Protein 5D66 (pdb70)

Radius of gyration: 23.36 Å; Cα contacts (8 Å, |Δi|>4): 794; chains: 2; bounding box: 53×51×68 Å

Nearest PDB structures (foldseek):
  5d66-assembly2_B  TM=9.999E-01  e=2.174E-25  Acinetobacter baumannii AYE
  6fp8-assembly1_B  TM=8.978E-01  e=9.083E-08  synthetic construct
  6fes-assembly1_A  TM=8.757E-01  e=1.762E-07  synthetic construct
  5le8-assembly2_B  TM=6.332E-01  e=2.781E-08  synthetic construct
  6ar6-assembly1_B  TM=6.241E-01  e=8.263E-08  Drosophila melanogaster

B-factor: mean 12.23, std 9.52, range [4.07, 75.55]

CATH classification: 1.25.40.20

Solvent-accessible surface area: 17444 Å² total

Structure (mmCIF, N/CA/C/O backbone):
data_5D66
#
_entry.id   5D66
#
_cell.length_a   43.268
_cell.length_b   43.221
_cell.length_c   49.632
_cell.angle_alpha   83.850
_cell.angle_beta   89.960
_cell.angle_gamma   78.380
#
_symmet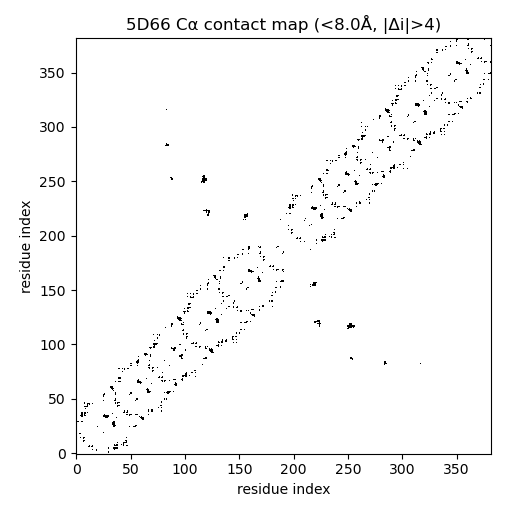ry.space_group_name_H-M   'P 1'
#
loop_
_entity.id
_entity.type
_entity.pdbx_description
1 polymer 'Uncharacterized protein'
2 non-polymer 'CHLORIDE ION'
3 water water
#
loop_
_atom_site.group_PDB
_atom_site.id
_atom_site.type_symbol
_atom_site.label_atom_id
_atom_site.label_alt_id
_atom_site.label_comp_id
_atom_site.label_asym_id
_atom_site.label_entity_id
_atom_site.label_seq_id
_atom_site.pdbx_PDB_ins_code
_atom_site.Cartn_x
_atom_site.Cartn_y
_atom_site.Cartn_z
_atom_site.occupancy
_atom_site.B_iso_or_equiv
_atom_site.auth_seq_id
_atom_site.auth_comp_id
_atom_site.auth_asym_id
_atom_site.auth_atom_id
_atom_site.pdbx_PDB_model_num
ATOM 1 N N . ASP A 1 3 ? 63.524 -9.095 13.671 1.00 40.55 41 ASP A N 1
ATOM 2 C CA . ASP A 1 3 ? 64.419 -8.327 12.759 1.00 29.48 41 ASP A CA 1
ATOM 3 C C . ASP A 1 3 ? 64.297 -6.838 13.057 1.00 28.41 41 ASP A C 1
ATOM 4 O O . ASP A 1 3 ? 63.662 -6.430 14.053 1.00 33.42 41 ASP A O 1
ATOM 9 N N . GLU A 1 4 ? 64.882 -6.023 12.189 1.00 24.56 42 GLU A N 1
ATOM 10 C CA . GLU A 1 4 ? 65.019 -4.610 12.466 1.00 26.49 42 GLU A CA 1
ATOM 11 C C . GLU A 1 4 ? 63.693 -3.852 12.293 1.00 17.65 42 GLU A C 1
ATOM 12 O O . GLU A 1 4 ? 63.343 -3.008 13.123 1.00 20.11 42 GLU A O 1
ATOM 14 N N . TYR A 1 5 ? 62.949 -4.173 11.247 1.00 13.65 43 TYR A N 1
ATOM 15 C CA . TYR A 1 5 ? 61.718 -3.428 10.874 1.00 9.88 43 TYR A CA 1
ATOM 16 C C . TYR A 1 5 ? 60.625 -4.442 10.554 1.00 9.18 43 TYR A C 1
ATOM 17 O O . TYR A 1 5 ? 60.296 -4.696 9.391 1.00 9.65 43 TYR A O 1
ATOM 26 N N . PRO A 1 6 ? 60.049 -5.054 11.582 1.00 9.52 44 PRO A N 1
ATOM 27 C CA . PRO A 1 6 ? 59.129 -6.159 11.348 1.00 9.70 44 PRO A CA 1
ATOM 28 C C . PRO A 1 6 ? 57.810 -5.764 10.677 1.00 7.95 44 PRO A C 1
ATOM 29 O O . PRO A 1 6 ? 57.206 -6.592 9.992 1.00 8.44 44 PRO A O 1
ATOM 33 N N . LEU A 1 7 ? 57.322 -4.546 10.900 1.00 7.90 45 LEU A N 1
ATOM 34 C CA . LEU A 1 7 ? 56.089 -4.133 10.274 1.00 7.64 45 LEU A CA 1
ATOM 35 C C . LEU A 1 7 ? 56.238 -4.075 8.748 1.00 6.74 45 LEU A C 1
ATOM 36 O O . LEU A 1 7 ? 55.360 -4.473 8.004 1.00 7.62 45 LEU A O 1
ATOM 41 N N . HIS A 1 8 ? 57.415 -3.626 8.312 1.00 6.83 46 HIS A N 1
ATOM 42 C CA . HIS A 1 8 ? 57.716 -3.495 6.898 1.00 6.86 46 HIS A CA 1
ATOM 43 C C . HIS A 1 8 ? 57.739 -4.879 6.245 1.00 7.57 46 HIS A C 1
ATOM 44 O O . HIS A 1 8 ? 57.217 -5.063 5.141 1.00 8.26 46 HIS A O 1
ATOM 64 N N . ALA A 1 10 ? 56.216 -7.578 7.323 1.00 7.95 48 ALA A N 1
ATOM 65 C CA . ALA A 1 10 ? 54.835 -8.080 7.343 1.00 8.00 48 ALA A CA 1
ATOM 66 C C . ALA A 1 10 ? 54.022 -7.454 6.195 1.00 7.85 48 ALA A C 1
ATOM 67 O O . ALA A 1 10 ? 53.274 -8.131 5.499 1.00 8.68 48 ALA A O 1
ATOM 69 N N . ALA A 1 11 ? 54.228 -6.170 5.982 1.00 7.44 49 ALA A N 1
ATOM 70 C CA . ALA A 1 11 ? 53.584 -5.438 4.888 1.00 7.42 49 ALA A CA 1
ATOM 71 C C . ALA A 1 11 ? 54.004 -5.963 3.517 1.00 7.84 49 ALA A C 1
ATOM 72 O O . ALA A 1 11 ? 53.167 -6.152 2.642 1.00 8.55 49 ALA A O 1
ATOM 74 N N . ALA A 1 12 ? 55.286 -6.243 3.355 1.00 7.48 50 ALA A N 1
ATOM 75 C CA . ALA A 1 12 ? 55.774 -6.816 2.113 1.00 7.99 50 ALA A CA 1
ATOM 76 C C . ALA A 1 12 ? 55.160 -8.190 1.827 1.00 7.79 50 ALA A C 1
ATOM 77 O O . ALA A 1 12 ? 54.953 -8.563 0.674 1.00 9.21 50 ALA A O 1
ATOM 79 N N . ASN A 1 13 ? 54.872 -8.935 2.878 1.00 8.07 51 ASN A N 1
ATOM 80 C CA . ASN A 1 13 ? 54.326 -10.277 2.777 1.00 8.02 51 ASN A CA 1
ATOM 81 C C . ASN A 1 13 ? 52.811 -10.332 2.749 1.00 8.56 51 ASN A C 1
ATOM 82 O O . ASN A 1 13 ? 52.248 -11.421 2.648 1.00 10.70 51 ASN A O 1
ATOM 87 N N . ASP A 1 14 ? 52.154 -9.185 2.858 1.00 8.27 52 ASP A N 1
ATOM 88 C CA . ASP A 1 14 ? 50.674 -9.163 2.937 1.00 8.70 52 ASP A CA 1
ATOM 89 C C . ASP A 1 14 ? 50.182 -10.001 4.129 1.00 9.75 52 ASP A C 1
ATOM 90 O O . ASP A 1 14 ? 49.083 -10.581 4.109 1.00 11.93 52 ASP A O 1
ATOM 95 N N . ASP A 1 15 ? 50.982 -10.005 5.209 1.00 10.83 53 ASP A N 1
ATOM 96 C CA . ASP A 1 15 ? 50.731 -10.896 6.353 1.00 12.12 53 ASP A CA 1
ATOM 97 C C . ASP A 1 15 ? 49.846 -10.153 7.355 1.00 12.10 53 ASP A C 1
ATOM 98 O O . ASP A 1 15 ? 50.332 -9.537 8.317 1.00 12.15 53 ASP A O 1
ATOM 103 N N . ILE A 1 16 ? 48.526 -10.194 7.142 1.00 15.26 54 ILE A N 1
ATOM 104 C CA A ILE A 1 16 ? 47.706 -9.234 7.891 0.80 16.11 54 ILE A CA 1
ATOM 105 C CA B ILE A 1 16 ? 47.549 -9.360 7.854 0.20 16.09 54 ILE A CA 1
ATOM 106 C C . ILE A 1 16 ? 47.503 -9.665 9.347 1.00 15.37 54 ILE A C 1
ATOM 107 O O . ILE A 1 16 ? 47.308 -8.796 10.171 1.00 15.15 54 ILE A O 1
ATOM 116 N N . GLN A 1 17 ? 47.631 -10.959 9.685 1.00 14.89 55 GLN A N 1
ATOM 117 C CA . GLN A 1 17 ? 47.572 -11.306 11.104 1.00 15.35 55 GLN A CA 1
ATOM 118 C C . GLN A 1 17 ? 48.780 -10.768 11.856 1.00 13.45 55 GLN A C 1
ATOM 119 O O . GLN A 1 17 ? 48.662 -10.359 13.002 1.00 14.21 55 GLN A O 1
ATOM 125 N N . LEU A 1 18 ? 49.950 -10.842 11.234 1.00 12.48 56 LEU A N 1
ATOM 126 C CA . LEU A 1 18 ? 51.143 -10.273 11.838 1.00 11.76 56 LEU A CA 1
ATOM 127 C C . LEU A 1 18 ? 51.022 -8.771 11.925 1.00 10.68 56 LEU A C 1
ATOM 128 O O . LEU A 1 18 ? 51.369 -8.161 12.956 1.00 11.19 56 LEU A O 1
ATOM 133 N N . ILE A 1 19 ? 50.576 -8.106 10.847 1.00 10.69 57 ILE A N 1
ATOM 134 C CA . ILE A 1 19 ? 50.364 -6.658 10.912 1.00 11.18 57 ILE A CA 1
ATOM 135 C C . ILE A 1 19 ? 49.444 -6.296 12.092 1.00 12.41 57 ILE A C 1
ATOM 136 O O . ILE A 1 19 ? 49.756 -5.401 12.870 1.00 13.21 57 ILE A O 1
ATOM 141 N N . LYS A 1 20 ? 48.333 -7.015 12.252 1.00 13.55 58 LYS A N 1
ATOM 142 C CA . LYS A 1 20 ? 47.394 -6.727 13.319 1.00 16.41 58 LYS A CA 1
ATOM 143 C C . LYS A 1 20 ? 48.096 -6.794 14.676 1.00 17.50 58 LYS A C 1
ATOM 144 O O . LYS A 1 20 ? 47.932 -5.906 15.522 1.00 17.36 58 LYS A O 1
ATOM 150 N N . HIS A 1 21 ? 48.908 -7.826 14.860 1.00 13.58 59 HIS A N 1
ATOM 151 C CA . HIS A 1 21 ? 49.620 -7.975 16.105 1.00 14.08 59 HIS A CA 1
ATOM 152 C C . HIS A 1 21 ? 50.627 -6.814 16.321 1.00 12.76 59 HIS A C 1
ATOM 153 O O . HIS A 1 21 ? 50.699 -6.245 17.409 1.00 14.81 59 HIS A O 1
ATOM 160 N N . ILE A 1 22 ? 51.410 -6.487 15.321 1.00 12.00 60 ILE A N 1
ATOM 161 C CA . ILE A 1 22 ? 52.376 -5.386 15.475 1.00 12.46 60 ILE A CA 1
ATOM 162 C C . ILE A 1 22 ? 51.666 -4.078 15.774 1.00 13.53 60 ILE A C 1
ATOM 163 O O . ILE A 1 22 ? 52.115 -3.320 16.669 1.00 14.30 60 ILE A O 1
ATOM 168 N N . LEU A 1 23 ? 50.551 -3.814 15.093 1.00 13.69 61 LEU A N 1
ATOM 169 C CA . LEU A 1 23 ? 49.866 -2.538 15.291 1.00 13.97 61 LEU A CA 1
ATOM 170 C C . LEU A 1 23 ? 49.331 -2.418 16.730 1.00 16.30 61 LEU A C 1
ATOM 171 O O . LEU A 1 23 ? 49.275 -1.317 17.287 1.00 19.32 61 LEU A O 1
ATOM 176 N N . SER A 1 24 ? 48.992 -3.551 17.342 1.00 16.72 62 SER A N 1
ATOM 177 C CA . SER A 1 24 ? 48.525 -3.569 18.734 1.00 16.46 62 SER A CA 1
ATOM 178 C C . SER A 1 24 ? 49.553 -3.074 19.761 1.00 17.22 62 SER A C 1
ATOM 179 O O . SER A 1 24 ? 49.185 -2.732 20.865 1.00 18.72 62 SER A O 1
ATOM 182 N N . GLN A 1 25 ? 50.822 -3.003 19.368 1.00 17.94 63 GLN A N 1
ATOM 183 C CA . GLN A 1 25 ? 51.880 -2.464 20.210 1.00 18.64 63 GLN A CA 1
ATOM 184 C C . GLN A 1 25 ? 51.864 -0.952 20.313 1.00 19.68 63 GLN A C 1
ATOM 185 O O . GLN A 1 25 ? 52.582 -0.397 21.145 1.00 21.24 63 GLN A O 1
ATOM 191 N N . LYS A 1 26 ? 51.045 -0.299 19.502 1.00 18.02 64 LYS A N 1
ATOM 192 C CA . LYS A 1 26 ? 50.815 1.167 19.601 1.00 19.47 64 LYS A CA 1
ATOM 193 C C . LYS A 1 26 ? 52.066 2.024 19.348 1.00 19.84 64 LYS A C 1
ATOM 194 O O . LYS A 1 26 ? 52.194 3.146 19.875 1.00 26.13 64 LYS A O 1
ATOM 200 N N . THR A 1 27 ? 52.964 1.540 18.504 1.00 15.41 65 THR A N 1
ATOM 201 C CA . THR A 1 27 ? 54.085 2.343 18.020 1.00 14.41 65 THR A CA 1
ATOM 202 C C . THR A 1 27 ? 53.699 3.054 16.705 1.00 11.39 65 THR A C 1
ATOM 203 O O . THR A 1 27 ? 52.612 2.891 16.179 1.00 13.20 65 THR A O 1
ATOM 207 N N . LEU A 1 28 ? 54.593 3.857 16.201 1.00 10.50 66 LEU A N 1
ATOM 208 C CA . LEU A 1 28 ? 54.287 4.720 15.090 1.00 7.94 66 LEU A CA 1
ATOM 209 C C . LEU A 1 28 ? 54.097 3.931 13.815 1.00 7.30 66 LEU A C 1
ATOM 210 O O . LEU A 1 28 ? 55.010 3.238 13.361 1.00 8.36 66 LEU A O 1
ATOM 215 N N . ILE A 1 29 ? 52.933 4.047 13.203 1.00 7.46 67 ILE A N 1
ATOM 216 C CA . ILE A 1 29 ? 52.618 3.276 12.015 1.00 7.21 67 ILE A CA 1
ATOM 217 C C . ILE A 1 29 ? 53.521 3.585 10.834 1.00 6.63 67 ILE A C 1
ATOM 218 O O . ILE A 1 29 ? 53.746 2.729 10.002 1.00 7.21 67 ILE A O 1
ATOM 223 N N . ASP A 1 30 ? 53.981 4.837 10.759 1.00 6.55 68 ASP A N 1
ATOM 224 C CA . ASP A 1 30 ? 54.829 5.300 9.694 1.00 6.79 68 ASP A CA 1
ATOM 225 C C . ASP A 1 30 ? 56.294 5.335 10.056 1.00 5.82 68 ASP A C 1
ATOM 226 O O . ASP A 1 30 ? 57.089 6.036 9.425 1.00 5.72 68 ASP A O 1
ATOM 231 N N . ALA A 1 31 ? 56.726 4.497 11.019 1.00 5.61 69 ALA A N 1
ATOM 232 C CA . ALA A 1 31 ? 58.154 4.297 11.240 1.00 5.66 69 ALA A CA 1
ATOM 233 C C . ALA A 1 31 ? 58.877 4.002 9.929 1.00 5.11 69 ALA A C 1
ATOM 234 O O . ALA A 1 31 ? 58.384 3.216 9.113 1.00 6.06 69 ALA A O 1
ATOM 236 N N . ARG A 1 32 ? 60.030 4.603 9.716 1.00 4.81 70 ARG A N 1
ATOM 237 C CA . ARG A 1 32 ? 60.800 4.368 8.499 1.00 5.32 70 ARG A CA 1
ATOM 238 C C . ARG A 1 32 ? 61.761 3.212 8.685 1.00 5.02 70 ARG A C 1
ATOM 239 O O . ARG A 1 32 ? 62.352 3.054 9.748 1.00 5.68 70 ARG A O 1
ATOM 247 N N . ASP A 1 33 ? 61.939 2.445 7.604 1.00 5.48 71 ASP A N 1
ATOM 248 C CA . ASP A 1 33 ? 62.968 1.376 7.616 1.00 5.87 71 ASP A CA 1
ATOM 249 C C . ASP A 1 33 ? 64.320 2.000 7.295 1.00 5.38 71 ASP A C 1
ATOM 250 O O . ASP A 1 33 ? 64.515 3.239 7.290 1.00 5.67 71 ASP A O 1
ATOM 255 N N . GLU A 1 34 ? 65.306 1.174 7.011 1.00 6.42 72 GLU A N 1
ATOM 256 C CA . GLU A 1 34 ? 66.692 1.647 6.814 1.00 6.97 72 GLU A CA 1
ATOM 257 C C . GLU A 1 34 ? 66.817 2.504 5.528 1.00 6.57 72 GLU A C 1
ATOM 258 O O . GLU A 1 34 ? 67.807 3.213 5.384 1.00 7.72 72 GLU A O 1
ATOM 264 N N . THR A 1 35 ? 65.854 2.361 4.613 1.00 6.83 73 THR A N 1
ATOM 265 C CA . THR A 1 35 ? 65.817 3.101 3.367 1.00 6.48 73 THR A CA 1
ATOM 266 C C . THR A 1 35 ? 65.023 4.384 3.476 1.00 6.30 73 THR A C 1
ATOM 267 O O . THR A 1 35 ? 65.001 5.174 2.518 1.00 7.17 73 THR A O 1
ATOM 271 N N . GLY A 1 36 ? 64.288 4.574 4.580 1.00 6.15 74 GLY A N 1
ATOM 272 C CA . GLY A 1 36 ? 63.430 5.733 4.684 1.00 5.52 74 GLY A CA 1
ATOM 273 C C . GLY A 1 36 ? 61.987 5.457 4.291 1.00 5.40 74 GLY A C 1
ATOM 274 O O . GLY A 1 36 ? 61.203 6.386 4.157 1.00 7.64 74 GLY A O 1
ATOM 275 N N . SER A 1 37 ? 61.597 4.211 4.086 1.00 5.22 75 SER A N 1
ATOM 276 C CA . SER A 1 37 ? 60.267 3.855 3.587 1.00 5.49 75 SER A CA 1
ATOM 277 C C . SER A 1 37 ? 59.303 3.533 4.718 1.00 5.26 75 SER A C 1
ATOM 278 O O . SER A 1 37 ? 59.689 2.900 5.691 1.00 5.39 75 SER A O 1
ATOM 281 N N . THR A 1 38 ? 58.063 3.928 4.584 1.00 4.65 76 THR A N 1
ATOM 282 C CA . THR A 1 38 ? 57.019 3.488 5.464 1.00 4.59 76 THR A CA 1
ATOM 283 C C . THR A 1 38 ? 56.540 2.068 5.075 1.00 4.90 76 THR A C 1
ATOM 284 O O . THR A 1 38 ? 56.663 1.638 3.926 1.00 4.91 76 THR A O 1
ATOM 288 N N . ALA A 1 39 ? 55.874 1.404 6.013 1.00 5.01 77 ALA A N 1
ATOM 289 C CA . ALA A 1 39 ? 55.344 0.101 5.762 1.00 5.05 77 ALA A CA 1
ATOM 290 C C . ALA A 1 39 ? 54.231 0.173 4.704 1.00 5.23 77 ALA A C 1
ATOM 291 O O . ALA A 1 39 ? 54.093 -0.720 3.855 1.00 5.57 77 ALA A O 1
ATOM 293 N N . LEU A 1 40 ? 53.415 1.240 4.743 1.00 4.73 78 LEU A N 1
ATOM 294 C CA . LEU A 1 40 ? 52.402 1.387 3.705 1.00 4.80 78 LEU A CA 1
ATOM 295 C C . LEU A 1 40 ? 53.044 1.571 2.320 1.00 4.51 78 LEU A C 1
ATOM 296 O O . LEU A 1 40 ? 52.532 1.042 1.341 1.00 4.56 78 LEU A O 1
ATOM 309 N N . VAL A 1 42 ? 55.866 0.201 1.363 1.00 5.14 80 VAL A N 1
ATOM 310 C CA . VAL A 1 42 ? 56.276 -1.162 1.029 1.00 5.30 80 VAL A CA 1
ATOM 311 C C . VAL A 1 42 ? 55.100 -1.973 0.517 1.00 5.48 80 VAL A C 1
ATOM 312 O O . VAL A 1 42 ? 55.175 -2.649 -0.527 1.00 5.84 80 VAL A O 1
ATOM 316 N N . ALA A 1 43 ? 53.961 -1.916 1.208 1.00 5.45 81 ALA A N 1
ATOM 317 C CA . ALA A 1 43 ? 52.762 -2.653 0.779 1.00 5.89 81 ALA A CA 1
ATOM 318 C C . ALA A 1 43 ? 52.297 -2.176 -0.580 1.00 5.56 81 ALA A C 1
ATOM 319 O O . ALA A 1 43 ? 51.883 -2.966 -1.435 1.00 6.39 81 ALA A O 1
ATOM 321 N N . THR A 1 44 ? 52.339 -0.864 -0.813 1.00 4.99 82 THR A N 1
ATOM 322 C CA . THR A 1 44 ? 51.832 -0.294 -2.051 1.00 5.47 82 THR A CA 1
ATOM 323 C C . THR A 1 44 ? 52.684 -0.696 -3.232 1.00 5.25 82 THR A C 1
ATOM 324 O O . THR A 1 44 ? 52.173 -1.039 -4.308 1.00 5.66 82 THR A O 1
ATOM 328 N N . ARG A 1 45 ? 54.006 -0.675 -3.086 1.00 5.44 83 ARG A N 1
ATOM 329 C CA . ARG A 1 45 ? 54.889 -1.086 -4.166 1.00 5.97 83 ARG A CA 1
ATOM 330 C C . ARG A 1 45 ? 54.592 -2.528 -4.618 1.00 6.31 83 ARG A C 1
ATOM 331 O O . ARG A 1 45 ? 54.711 -2.828 -5.824 1.00 7.33 83 ARG A O 1
ATOM 339 N N . ALA A 1 46 ? 54.170 -3.367 -3.701 1.00 6.27 84 ALA A N 1
ATOM 340 C CA . ALA A 1 46 ? 53.861 -4.749 -3.963 1.00 7.03 84 ALA A CA 1
ATOM 341 C C . ALA A 1 46 ? 52.418 -5.000 -4.432 1.00 6.97 84 ALA A C 1
ATOM 342 O O . ALA A 1 46 ? 52.062 -6.135 -4.751 1.00 9.08 84 ALA A O 1
ATOM 344 N N . ASN A 1 47 ? 51.605 -3.948 -4.435 1.00 6.59 85 ASN A N 1
ATOM 345 C CA . ASN A 1 47 ? 50.150 -4.060 -4.629 1.00 6.38 85 ASN A CA 1
ATOM 346 C C . ASN A 1 47 ? 49.524 -5.039 -3.642 1.00 6.82 85 ASN A C 1
ATOM 347 O O . ASN A 1 47 ? 48.634 -5.830 -3.969 1.00 8.19 85 ASN A O 1
ATOM 352 N N . ASN A 1 48 ? 49.941 -4.941 -2.372 1.00 6.63 86 ASN A N 1
ATOM 353 C CA . ASN A 1 48 ? 49.372 -5.780 -1.300 1.00 7.02 86 ASN A CA 1
ATOM 354 C C . ASN A 1 48 ? 48.166 -5.038 -0.730 1.00 6.79 86 ASN A C 1
ATOM 355 O O . ASN A 1 48 ? 48.258 -4.291 0.215 1.00 7.49 86 ASN A O 1
ATOM 360 N N . ILE A 1 49 ? 47.035 -5.289 -1.388 1.00 8.07 87 ILE A N 1
ATOM 361 C CA . ILE A 1 49 ? 45.782 -4.560 -1.136 1.00 8.36 87 ILE A CA 1
ATOM 362 C C . ILE A 1 49 ? 45.356 -4.704 0.316 1.00 8.45 87 ILE A C 1
ATOM 363 O O . ILE A 1 49 ? 44.931 -3.741 0.943 1.00 8.77 87 ILE A O 1
ATOM 368 N N . HIS A 1 50 ? 45.382 -5.931 0.837 1.00 9.16 88 HIS A N 1
ATOM 369 C CA . HIS A 1 50 ? 44.875 -6.171 2.207 1.00 9.20 88 HIS A CA 1
ATOM 370 C C . HIS A 1 50 ? 45.736 -5.482 3.230 1.00 7.87 88 HIS A C 1
ATOM 371 O O . HIS A 1 50 ? 45.241 -4.810 4.136 1.00 8.77 88 HIS A O 1
ATOM 378 N N . ALA A 1 51 ? 47.058 -5.592 3.087 1.00 7.71 89 ALA A N 1
ATOM 379 C CA . ALA A 1 51 ? 47.960 -4.898 4.010 1.00 7.91 89 ALA A CA 1
ATOM 380 C C . ALA A 1 51 ? 47.806 -3.396 3.927 1.00 6.90 89 ALA A C 1
ATOM 381 O O . ALA A 1 51 ? 47.746 -2.705 4.921 1.00 7.16 89 ALA A O 1
ATOM 383 N N . ALA A 1 52 ? 47.684 -2.900 2.699 1.00 6.41 90 ALA A N 1
ATOM 384 C CA . ALA A 1 52 ? 47.489 -1.451 2.508 1.00 6.94 90 ALA A CA 1
ATOM 385 C C . ALA A 1 52 ? 46.184 -1.001 3.186 1.00 7.13 90 ALA A C 1
ATOM 386 O O . ALA A 1 52 ? 46.183 0.033 3.880 1.00 7.44 90 ALA A O 1
ATOM 388 N N . HIS A 1 53 ? 45.105 -1.764 3.033 1.00 7.29 91 HIS A N 1
ATOM 389 C CA . HIS A 1 53 ? 43.854 -1.392 3.680 1.00 8.43 91 HIS A CA 1
ATOM 390 C C . HIS A 1 53 ? 44.013 -1.309 5.192 1.00 8.27 91 HIS A C 1
ATOM 391 O O . HIS A 1 53 ? 43.548 -0.365 5.819 1.00 9.12 91 HIS A O 1
ATOM 411 N N . LEU A 1 55 ? 46.693 -0.855 6.993 1.00 6.61 93 LEU A N 1
ATOM 412 C CA . LEU A 1 55 ? 47.593 0.260 7.388 1.00 6.55 93 LEU A CA 1
ATOM 413 C C . LEU A 1 55 ? 46.916 1.625 7.249 1.00 6.64 93 LEU A C 1
ATOM 414 O O . LEU A 1 55 ? 47.021 2.475 8.109 1.00 7.40 93 LEU A O 1
ATOM 419 N N . ILE A 1 56 ? 46.196 1.785 6.135 1.00 6.65 94 ILE A N 1
ATOM 420 C CA . ILE A 1 56 ? 45.416 3.006 5.902 1.00 7.08 94 ILE A CA 1
ATOM 421 C C . ILE A 1 56 ? 44.313 3.171 6.942 1.00 7.24 94 ILE A C 1
ATOM 422 O O . ILE A 1 56 ? 44.178 4.293 7.467 1.00 8.28 94 ILE A O 1
ATOM 427 N N . GLU A 1 57 ? 43.588 2.124 7.259 1.00 8.69 95 GLU A N 1
ATOM 428 C CA . GLU A 1 57 ? 42.540 2.254 8.262 1.00 10.03 95 GLU A CA 1
ATOM 429 C C . GLU A 1 57 ? 43.115 2.636 9.647 1.00 10.43 95 GLU A C 1
ATOM 430 O O . GLU A 1 57 ? 42.468 3.321 10.436 1.00 13.06 95 GLU A O 1
ATOM 436 N N . ALA A 1 58 ? 44.355 2.205 9.911 1.00 10.15 96 ALA A N 1
ATOM 437 C CA . ALA A 1 58 ? 45.014 2.485 11.166 1.00 10.59 96 ALA A CA 1
ATOM 438 C C . ALA A 1 58 ? 45.737 3.856 11.160 1.00 10.36 96 ALA A C 1
ATOM 439 O O . ALA A 1 58 ? 46.361 4.202 12.111 1.00 14.51 96 ALA A O 1
ATOM 441 N N . GLY A 1 59 ? 45.656 4.596 10.062 1.00 8.05 97 GLY A N 1
ATOM 442 C CA . GLY A 1 59 ? 46.124 5.958 9.995 1.00 8.19 97 GLY A CA 1
ATOM 443 C C . GLY A 1 59 ? 47.430 6.241 9.286 1.00 7.66 97 GLY A C 1
ATOM 444 O O . GLY A 1 59 ? 47.965 7.360 9.376 1.00 8.18 97 GLY A O 1
ATOM 445 N N . ALA A 1 60 ? 47.956 5.241 8.572 1.00 6.64 98 ALA A N 1
ATOM 446 C CA . ALA A 1 60 ? 49.190 5.476 7.814 1.00 6.16 98 ALA A CA 1
ATOM 447 C C . ALA A 1 60 ? 48.967 6.639 6.829 1.00 6.45 98 ALA A C 1
ATOM 448 O O . ALA A 1 60 ? 47.907 6.780 6.179 1.00 8.07 98 ALA A O 1
ATOM 450 N N . ASP A 1 61 ? 49.991 7.481 6.672 1.00 5.49 99 ASP A N 1
ATOM 451 C CA . ASP A 1 61 ? 49.912 8.660 5.825 1.00 5.46 99 ASP A CA 1
ATOM 452 C C . ASP A 1 61 ? 50.130 8.288 4.374 1.00 5.14 99 ASP A C 1
ATOM 453 O O . ASP A 1 61 ? 51.205 7.863 3.920 1.00 5.46 99 ASP A O 1
ATOM 458 N N . VAL A 1 62 ? 49.088 8.445 3.579 1.00 4.77 100 VAL A N 1
ATOM 459 C CA . VAL A 1 62 ? 49.122 8.146 2.167 1.00 4.93 100 VAL A CA 1
ATOM 460 C C . VAL A 1 62 ? 49.954 9.099 1.330 1.00 4.53 100 VAL A C 1
ATOM 461 O O . VAL A 1 62 ? 50.201 8.829 0.146 1.00 4.98 100 VAL A O 1
ATOM 465 N N . ASN A 1 63 ? 50.386 10.187 1.949 1.00 4.68 101 ASN A N 1
ATOM 466 C CA . ASN A 1 63 ? 51.247 11.185 1.326 1.00 4.96 101 ASN A CA 1
ATOM 467 C C . ASN A 1 63 ? 52.672 11.162 1.815 1.00 4.87 101 ASN A C 1
ATOM 468 O O . ASN A 1 63 ? 53.471 11.967 1.365 1.00 5.50 101 ASN A O 1
ATOM 473 N N . ALA A 1 64 ? 53.024 10.279 2.742 1.00 5.48 102 ALA A N 1
ATOM 474 C CA . ALA A 1 64 ? 54.416 10.195 3.158 1.00 5.78 102 ALA A CA 1
ATOM 475 C C . ALA A 1 64 ? 55.249 9.798 1.940 1.00 5.36 102 ALA A C 1
ATOM 476 O O . ALA A 1 64 ? 54.818 8.954 1.170 1.00 6.03 102 ALA A O 1
ATOM 478 N N . LYS A 1 65 ? 56.419 10.386 1.804 1.00 5.01 103 LYS A N 1
ATOM 479 C CA . LYS A 1 65 ? 57.299 10.144 0.676 1.00 5.35 103 LYS A CA 1
ATOM 480 C C . LYS A 1 65 ? 58.515 9.273 1.010 1.00 4.69 103 LYS A C 1
ATOM 481 O O . LYS A 1 65 ? 59.001 9.302 2.110 1.00 6.87 103 LYS A O 1
ATOM 487 N N . ASP A 1 66 ? 58.968 8.584 0.001 1.00 4.40 104 ASP A N 1
ATOM 488 C CA . ASP A 1 66 ? 60.219 7.834 0.010 1.00 5.15 104 ASP A CA 1
ATOM 489 C C . ASP A 1 66 ? 61.323 8.618 -0.661 1.00 5.30 104 ASP A C 1
ATOM 490 O O . ASP A 1 66 ? 61.122 9.748 -1.145 1.00 5.55 104 ASP A O 1
ATOM 495 N N . ASN A 1 67 ? 62.466 8.002 -0.805 1.00 5.45 105 ASN A N 1
ATOM 496 C CA . ASN A 1 67 ? 63.683 8.708 -1.274 1.00 6.11 105 ASN A CA 1
ATOM 497 C C . ASN A 1 67 ? 63.702 8.891 -2.792 1.00 5.65 105 ASN A C 1
ATOM 498 O O . ASN A 1 67 ? 64.683 9.484 -3.261 1.00 6.78 105 ASN A O 1
ATOM 503 N N . ILE A 1 68 ? 62.658 8.547 -3.517 1.00 5.42 106 ILE A N 1
ATOM 504 C CA . ILE A 1 68 ? 62.433 8.988 -4.917 1.00 5.66 106 ILE A CA 1
ATOM 505 C C . ILE A 1 68 ? 61.150 9.791 -5.058 1.00 5.72 106 ILE A C 1
ATOM 506 O O . ILE A 1 68 ? 60.698 9.968 -6.181 1.00 6.50 106 ILE A O 1
ATOM 511 N N . GLN A 1 69 ? 60.636 10.345 -3.975 1.00 5.40 107 GLN A N 1
ATOM 512 C CA . GLN A 1 69 ? 59.421 11.190 -3.963 1.00 5.53 107 GLN A CA 1
ATOM 513 C C . GLN A 1 69 ? 58.142 10.455 -4.354 1.00 5.76 107 GLN A C 1
ATOM 514 O O . GLN A 1 69 ? 57.164 11.101 -4.692 1.00 7.44 107 GLN A O 1
ATOM 520 N N . ASP A 1 70 ? 58.108 9.144 -4.188 1.00 5.31 108 ASP A N 1
ATOM 521 C CA . ASP A 1 70 ? 56.868 8.402 -4.288 1.00 5.33 108 ASP A CA 1
ATOM 522 C C . ASP A 1 70 ? 56.164 8.430 -2.957 1.00 5.47 108 ASP A C 1
ATOM 523 O O . ASP A 1 70 ? 56.757 8.286 -1.896 1.00 6.42 108 ASP A O 1
ATOM 528 N N . SER A 1 71 ? 54.845 8.531 -3.005 1.00 4.94 109 SER A N 1
ATOM 529 C CA . SER A 1 71 ? 53.938 8.270 -1.887 1.00 4.57 109 SER A CA 1
ATOM 530 C C . SER A 1 71 ? 53.038 7.126 -2.248 1.00 4.33 109 SER A C 1
ATOM 531 O O . SER A 1 71 ? 52.859 6.799 -3.447 1.00 4.91 109 SER A O 1
ATOM 534 N N . PRO A 1 72 ? 52.330 6.554 -1.275 1.00 4.54 110 PRO A N 1
ATOM 535 C CA . PRO A 1 72 ? 51.361 5.498 -1.609 1.00 5.01 110 PRO A CA 1
ATOM 536 C C . PRO A 1 72 ? 50.331 5.944 -2.671 1.00 4.58 110 PRO A C 1
ATOM 537 O O . PRO A 1 72 ? 50.081 5.233 -3.622 1.00 4.64 110 PRO A O 1
ATOM 541 N N . TYR A 1 73 ? 49.747 7.128 -2.470 1.00 4.38 111 TYR A N 1
ATOM 542 C CA . TYR A 1 73 ? 48.798 7.681 -3.439 1.00 4.85 111 TYR A CA 1
ATOM 543 C C . TYR A 1 73 ? 49.463 7.845 -4.822 1.00 4.40 111 TYR A C 1
ATOM 544 O O . TYR A 1 73 ? 48.916 7.426 -5.845 1.00 4.96 111 TYR A O 1
ATOM 553 N N . LEU A 1 74 ? 50.600 8.550 -4.884 1.00 4.46 112 LEU A N 1
ATOM 554 C CA . LEU A 1 74 ? 51.214 8.842 -6.170 1.00 4.97 112 LEU A CA 1
ATOM 555 C C . LEU A 1 74 ? 51.587 7.583 -6.930 1.00 4.84 112 LEU A C 1
ATOM 556 O O . LEU A 1 74 ? 51.406 7.493 -8.148 1.00 5.65 112 LEU A O 1
ATOM 561 N N . TYR A 1 75 ? 52.152 6.609 -6.229 1.00 5.23 113 TYR A N 1
ATOM 562 C CA . TYR A 1 75 ? 52.621 5.393 -6.823 1.00 5.25 113 TYR A CA 1
ATOM 563 C C . TYR A 1 75 ? 51.419 4.526 -7.280 1.00 5.33 113 TYR A C 1
ATOM 564 O O . TYR A 1 75 ? 51.428 3.948 -8.371 1.00 5.37 113 TYR A O 1
ATOM 573 N N . ALA A 1 76 ? 50.376 4.423 -6.455 1.00 5.01 114 ALA A N 1
ATOM 574 C CA . ALA A 1 76 ? 49.203 3.634 -6.839 1.00 5.25 114 ALA A CA 1
ATOM 575 C C . ALA A 1 76 ? 48.587 4.229 -8.107 1.00 5.40 114 ALA A C 1
ATOM 576 O O . ALA A 1 76 ? 48.151 3.481 -9.003 1.00 5.70 114 ALA A O 1
ATOM 578 N N . GLY A 1 77 ? 48.516 5.549 -8.200 1.00 5.11 115 GLY A N 1
ATOM 579 C CA . GLY A 1 77 ? 47.989 6.161 -9.423 1.00 5.98 115 GLY A CA 1
ATOM 580 C C . GLY A 1 77 ? 48.868 5.867 -10.637 1.00 5.92 115 GLY A C 1
ATOM 581 O O . GLY A 1 77 ? 48.379 5.467 -11.709 1.00 6.91 115 GLY A O 1
ATOM 582 N N . ALA A 1 78 ? 50.179 6.010 -10.515 1.00 6.02 116 ALA A N 1
ATOM 583 C CA . ALA A 1 78 ? 51.084 5.778 -11.635 1.00 6.71 116 ALA A CA 1
ATOM 584 C C . ALA A 1 78 ? 51.046 4.336 -12.112 1.00 6.97 116 ALA A C 1
ATOM 585 O O . ALA A 1 78 ? 51.174 4.087 -13.321 1.00 8.84 116 ALA A O 1
ATOM 587 N N . GLN A 1 79 ? 50.839 3.399 -11.198 1.00 6.12 117 GLN A N 1
ATOM 588 C CA A GLN A 1 79 ? 50.868 1.985 -11.530 0.50 6.75 117 GLN A CA 1
ATOM 589 C CA B GLN A 1 79 ? 50.876 1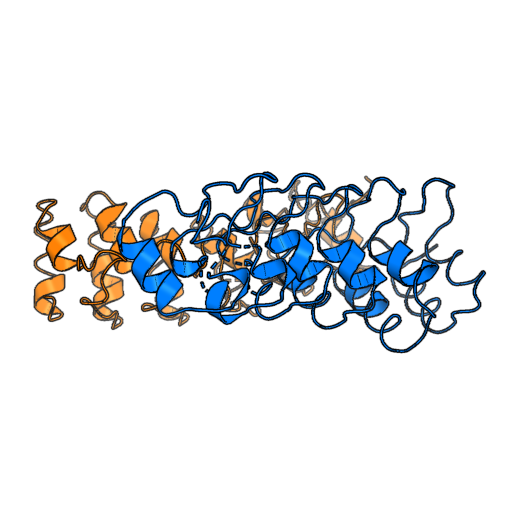.981 -11.501 0.50 6.53 117 GLN A CA 1
ATOM 590 C C . GLN A 1 79 ? 49.507 1.396 -11.859 1.00 5.94 117 GLN A C 1
ATOM 591 O O . GLN A 1 79 ? 49.414 0.234 -12.215 1.00 7.56 117 GLN A O 1
ATOM 602 N N . GLY A 1 80 ? 48.441 2.192 -11.733 1.00 6.13 118 GLY A N 1
ATOM 603 C CA . GLY A 1 80 ? 47.109 1.627 -11.959 1.00 6.49 118 GLY A CA 1
ATOM 604 C C . GLY A 1 80 ? 46.680 0.639 -10.890 1.00 6.00 118 GLY A C 1
ATOM 605 O O . GLY A 1 80 ? 45.912 -0.274 -11.154 1.00 7.36 118 GLY A O 1
ATOM 606 N N . TYR A 1 81 ? 47.196 0.809 -9.681 1.00 5.89 119 TYR A N 1
ATOM 607 C CA . TYR A 1 81 ? 46.799 -0.052 -8.547 1.00 6.10 119 TYR A CA 1
ATOM 608 C C . TYR A 1 81 ? 45.524 0.604 -7.982 1.00 6.00 119 TYR A C 1
ATOM 609 O O . TYR A 1 81 ? 45.533 1.323 -6.995 1.00 6.11 119 TYR A O 1
ATOM 618 N N A LEU A 1 82 ? 44.409 0.276 -8.618 0.60 6.69 120 LEU A N 1
ATOM 619 N N B LEU A 1 82 ? 44.408 0.305 -8.663 0.40 6.87 120 LEU A N 1
ATOM 620 C CA A LEU A 1 82 ? 43.233 1.087 -8.481 0.60 7.53 120 LEU A CA 1
ATOM 621 C CA B LEU A 1 82 ? 43.135 1.008 -8.489 0.40 7.92 120 LEU A CA 1
ATOM 622 C C A LEU A 1 82 ? 42.537 0.839 -7.127 0.60 6.75 120 LEU A C 1
ATOM 623 C C B LEU A 1 82 ? 42.565 0.840 -7.108 0.40 6.88 120 LEU A C 1
ATOM 624 O O A LEU A 1 82 ? 42.000 1.779 -6.549 0.60 7.00 120 LEU A O 1
ATOM 625 O O B LEU A 1 82 ? 42.065 1.793 -6.529 0.40 6.59 120 LEU A O 1
ATOM 634 N N . LYS A 1 83 ? 42.602 -0.383 -6.606 1.00 7.26 121 LYS A N 1
ATOM 635 C CA . LYS A 1 83 ? 41.986 -0.642 -5.305 1.00 7.19 121 LYS A CA 1
ATOM 636 C C . LYS A 1 83 ? 42.707 0.169 -4.201 1.00 6.86 121 LYS A C 1
ATOM 637 O O . LYS A 1 83 ? 42.076 0.846 -3.399 1.00 7.44 121 LYS A O 1
ATOM 643 N N . ILE A 1 84 ? 44.034 0.153 -4.204 1.00 6.06 122 ILE A N 1
ATOM 644 C CA . ILE A 1 84 ? 44.792 0.946 -3.230 1.00 5.74 122 ILE A CA 1
ATOM 645 C C . ILE A 1 84 ? 44.553 2.424 -3.505 1.00 5.43 122 ILE A C 1
ATOM 646 O O . ILE A 1 84 ? 44.364 3.195 -2.559 1.00 5.60 122 ILE A O 1
ATOM 651 N N . LEU A 1 85 ? 44.588 2.829 -4.773 1.00 5.30 123 LEU A N 1
ATOM 652 C CA . LEU A 1 85 ? 44.361 4.240 -5.063 1.00 5.29 123 LEU A CA 1
ATOM 653 C C . LEU A 1 85 ? 43.031 4.744 -4.466 1.00 5.28 123 LEU A C 1
ATOM 654 O O . LEU A 1 85 ? 42.995 5.820 -3.851 1.00 5.25 123 LEU A O 1
ATOM 659 N N A ARG A 1 86 ? 41.950 3.979 -4.664 0.70 5.59 124 ARG A N 1
ATOM 660 N N B ARG A 1 86 ? 41.952 3.986 -4.660 0.30 5.77 124 ARG A N 1
ATOM 661 C CA A ARG A 1 86 ? 40.652 4.382 -4.138 0.70 6.36 124 ARG A CA 1
ATOM 662 C CA B ARG A 1 86 ? 40.651 4.385 -4.133 0.30 6.48 124 ARG A CA 1
ATOM 663 C C A ARG A 1 86 ? 40.714 4.540 -2.611 0.70 6.14 124 ARG A C 1
ATOM 664 C C B ARG A 1 86 ? 40.688 4.529 -2.611 0.30 6.33 124 ARG A C 1
ATOM 665 O O A ARG A 1 86 ? 40.111 5.455 -2.077 0.70 7.44 124 ARG A O 1
ATOM 666 O O B ARG A 1 86 ? 40.082 5.452 -2.071 0.30 7.06 124 ARG A O 1
ATOM 689 N N . THR A 1 88 ? 43.349 5.417 -0.877 1.00 5.19 126 THR A N 1
ATOM 690 C CA . THR A 1 88 ? 44.050 6.669 -0.605 1.00 5.32 126 THR A CA 1
ATOM 691 C C . THR A 1 88 ? 43.167 7.907 -0.816 1.00 5.50 126 THR A C 1
ATOM 692 O O . THR A 1 88 ? 43.284 8.892 -0.077 1.00 6.04 126 THR A O 1
ATOM 696 N N . LEU A 1 89 ? 42.336 7.855 -1.858 1.00 5.73 127 LEU A N 1
ATOM 697 C CA . LEU A 1 89 ? 41.449 8.957 -2.151 1.00 6.50 127 LEU A CA 1
ATOM 698 C C . LEU A 1 89 ? 40.393 9.225 -1.075 1.00 6.74 127 LEU A C 1
ATOM 699 O O . LEU A 1 89 ? 39.923 10.314 -0.925 1.00 8.17 127 LEU A O 1
ATOM 717 N N . HIS A 1 91 ? 41.179 8.638 2.128 1.00 6.20 129 HIS A N 1
ATOM 718 C CA . HIS A 1 91 ? 41.954 8.799 3.352 1.00 5.72 129 HIS A CA 1
ATOM 719 C C . HIS A 1 91 ? 43.066 9.782 3.173 1.00 6.38 129 HIS A C 1
ATOM 720 O O . HIS A 1 91 ? 44.185 9.583 3.621 1.00 8.69 129 HIS A O 1
ATOM 727 N N . GLY A 1 92 ? 42.760 10.901 2.544 1.00 6.05 130 GLY A N 1
ATOM 728 C CA . GLY A 1 92 ? 43.604 12.070 2.639 1.00 6.54 130 GLY A CA 1
ATOM 729 C C . GLY A 1 92 ? 44.604 12.288 1.522 1.00 5.21 130 GLY A C 1
ATOM 730 O O . GLY A 1 92 ? 45.470 13.179 1.659 1.00 6.15 130 GLY A O 1
ATOM 731 N N . ALA A 1 93 ? 44.470 11.618 0.392 1.00 5.58 131 ALA A N 1
ATOM 732 C CA . ALA A 1 93 ? 45.397 11.865 -0.701 1.00 5.50 131 ALA A CA 1
ATOM 733 C C . ALA A 1 93 ? 45.479 13.365 -1.014 1.00 5.51 131 ALA A C 1
ATOM 734 O O . ALA A 1 93 ? 44.467 14.033 -1.176 1.00 6.36 131 ALA A O 1
ATOM 736 N N . ASP A 1 94 ? 46.713 13.865 -1.113 1.00 5.71 132 ASP A N 1
ATOM 737 C CA . ASP A 1 94 ? 46.935 15.262 -1.470 1.00 5.98 132 ASP A CA 1
ATOM 738 C C . ASP A 1 94 ? 46.976 15.369 -2.977 1.00 5.45 132 ASP A C 1
ATOM 739 O O . ASP A 1 94 ? 47.957 14.957 -3.592 1.00 5.38 132 ASP A O 1
ATOM 744 N N . LEU A 1 95 ? 45.882 15.802 -3.599 1.00 5.54 133 LEU A N 1
ATOM 745 C CA . LEU A 1 95 ? 45.792 15.778 -5.021 1.00 5.50 133 LEU A CA 1
ATOM 746 C C . LEU A 1 95 ? 46.729 16.754 -5.692 1.00 5.74 133 LEU A C 1
ATOM 747 O O . LEU A 1 95 ? 46.978 16.726 -6.917 1.00 6.46 133 LEU A O 1
ATOM 752 N N . LYS A 1 96 ? 47.287 17.711 -4.930 1.00 6.11 134 LYS A N 1
ATOM 753 C CA . LYS A 1 96 ? 48.278 18.655 -5.392 1.00 7.54 134 LYS A CA 1
ATOM 754 C C . LYS A 1 96 ? 49.689 18.097 -5.298 1.00 7.12 134 LYS A C 1
ATOM 755 O O . LYS A 1 96 ? 50.648 18.739 -5.773 1.00 8.76 134 LYS A O 1
ATOM 761 N N . SER A 1 97 ? 49.893 16.966 -4.641 1.00 6.43 135 SER A N 1
ATOM 762 C CA . SER A 1 97 ? 51.215 16.429 -4.479 1.00 7.07 135 SER A CA 1
ATOM 763 C C . SER A 1 97 ? 51.745 15.916 -5.794 1.00 6.01 135 SER A C 1
ATOM 764 O O . SER A 1 97 ? 51.006 15.521 -6.710 1.00 6.90 135 SER A O 1
ATOM 767 N N . THR A 1 98 ? 53.060 15.889 -5.868 1.00 6.55 136 THR A N 1
ATOM 768 C CA . THR A 1 98 ? 53.739 15.582 -7.088 1.00 6.75 136 THR A CA 1
ATOM 769 C C . THR A 1 98 ? 54.868 14.550 -6.854 1.00 5.65 136 THR A C 1
ATOM 770 O O . THR A 1 98 ? 55.524 14.507 -5.781 1.00 6.86 136 THR A O 1
ATOM 774 N N . ASN A 1 99 ? 55.112 13.766 -7.891 1.00 6.37 137 ASN A N 1
ATOM 775 C CA . ASN A 1 99 ? 56.146 12.769 -7.907 1.00 6.39 137 ASN A CA 1
ATOM 776 C C . ASN A 1 99 ? 57.489 13.421 -8.314 1.00 6.55 137 ASN A C 1
ATOM 777 O O . ASN A 1 99 ? 57.569 14.647 -8.436 1.00 8.04 137 ASN A O 1
ATOM 782 N N . ARG A 1 100 ? 58.518 12.629 -8.537 1.00 6.93 138 ARG A N 1
ATOM 783 C CA . ARG A 1 100 ? 59.833 13.176 -8.812 1.00 7.98 138 ARG A CA 1
ATOM 784 C C . ARG A 1 100 ? 59.881 13.934 -10.114 1.00 8.74 138 ARG A C 1
ATOM 785 O O . ARG A 1 100 ? 60.890 14.719 -10.309 1.00 10.83 138 ARG A O 1
ATOM 793 N N . TYR A 1 101 ? 58.978 13.631 -11.063 1.00 9.53 139 TYR A N 1
ATOM 794 C CA . TYR A 1 101 ? 58.891 14.352 -12.328 1.00 9.47 139 TYR A CA 1
ATOM 795 C C . TYR A 1 101 ? 58.044 15.605 -12.203 1.00 9.11 139 TYR A C 1
ATOM 796 O O . TYR A 1 101 ? 57.771 16.241 -13.230 1.00 10.70 139 TYR A O 1
ATOM 805 N N . GLY A 1 102 ? 57.624 15.978 -11.004 1.00 8.82 140 GLY A N 1
ATOM 806 C CA . GLY A 1 102 ? 56.769 17.104 -10.876 1.00 9.31 140 GLY A CA 1
ATOM 807 C C . GLY A 1 102 ? 55.376 16.919 -11.397 1.00 8.71 140 GLY A C 1
ATOM 808 O O . GLY A 1 102 ? 54.669 17.887 -11.608 1.00 10.96 140 GLY A O 1
ATOM 809 N N . GLY A 1 103 ? 54.963 15.674 -11.537 1.00 8.01 141 GLY A N 1
ATOM 810 C CA . GLY A 1 103 ? 53.646 15.354 -12.008 1.00 7.84 141 GLY A CA 1
ATOM 811 C C . GLY A 1 103 ? 52.681 14.947 -10.916 1.00 6.11 141 GLY A C 1
ATOM 812 O O . GLY A 1 103 ? 53.049 14.467 -9.888 1.00 7.26 141 GLY A O 1
ATOM 813 N N . THR A 1 104 ? 51.394 15.222 -11.133 1.00 5.38 142 THR A N 1
ATOM 814 C CA . THR A 1 104 ? 50.364 14.630 -10.338 1.00 4.96 142 THR A CA 1
ATOM 815 C C . THR A 1 104 ? 50.260 13.127 -10.598 1.00 5.00 142 THR A C 1
ATOM 816 O O . THR A 1 104 ? 50.897 12.616 -11.507 1.00 6.15 142 THR A O 1
ATOM 820 N N . ALA A 1 105 ? 49.424 12.436 -9.832 1.00 5.48 143 ALA A N 1
ATOM 821 C CA . ALA A 1 105 ? 49.179 11.013 -10.089 1.00 5.56 143 ALA A CA 1
ATOM 822 C C . ALA A 1 105 ? 48.527 10.777 -11.457 1.00 5.28 143 ALA A C 1
ATOM 823 O O . ALA A 1 105 ? 48.622 9.700 -12.025 1.00 6.42 143 ALA A O 1
ATOM 825 N N . LEU A 1 106 ? 47.784 11.777 -11.937 1.00 4.77 144 LEU A N 1
ATOM 826 C CA . LEU A 1 106 ? 47.084 11.658 -13.196 1.00 5.01 144 LEU A CA 1
ATOM 827 C C . LEU A 1 106 ? 47.985 11.555 -14.386 1.00 4.78 144 LEU A C 1
ATOM 828 O O . LEU A 1 106 ? 47.654 10.869 -15.365 1.00 5.57 144 LEU A O 1
ATOM 833 N N . ILE A 1 107 ? 49.091 12.265 -14.387 1.00 4.65 145 ILE A N 1
ATOM 834 C CA . ILE A 1 107 ? 49.964 12.331 -15.573 1.00 4.58 145 ILE A CA 1
ATOM 835 C C . ILE A 1 107 ? 50.531 10.930 -15.908 1.00 5.11 145 ILE A C 1
ATOM 836 O O . ILE A 1 107 ? 50.372 10.478 -17.063 1.00 5.30 145 ILE A O 1
ATOM 841 N N . PRO A 1 108 ? 51.139 10.194 -14.961 1.00 4.92 146 PRO A N 1
ATOM 842 C CA . PRO A 1 108 ? 51.607 8.840 -15.305 1.00 5.27 146 PRO A CA 1
ATOM 843 C C . PRO A 1 108 ? 50.483 7.893 -15.616 1.00 4.99 146 PRO A C 1
ATOM 844 O O . PRO A 1 108 ? 50.635 6.977 -16.444 1.00 5.83 146 PRO A O 1
ATOM 848 N N . ALA A 1 109 ? 49.309 8.042 -14.994 1.00 5.22 147 ALA A N 1
ATOM 849 C CA . ALA A 1 109 ? 48.175 7.186 -15.310 1.00 6.11 147 ALA A CA 1
ATOM 850 C C . ALA A 1 109 ? 47.801 7.367 -16.781 1.00 5.71 147 ALA A C 1
ATOM 851 O O . ALA A 1 109 ? 47.546 6.386 -17.508 1.00 6.07 147 ALA A O 1
ATOM 853 N N . ALA A 1 110 ? 47.795 8.619 -17.253 1.00 5.11 148 ALA A N 1
ATOM 854 C CA . ALA A 1 110 ? 47.507 8.877 -18.656 1.00 5.42 148 ALA A CA 1
ATOM 855 C C . ALA A 1 110 ? 48.610 8.334 -19.557 1.00 5.80 148 ALA A C 1
ATOM 856 O O . ALA A 1 110 ? 48.359 7.722 -20.569 1.00 6.68 148 ALA A O 1
ATOM 858 N N . GLU A 1 111 ? 49.873 8.618 -19.196 1.00 6.41 149 GLU A N 1
ATOM 859 C CA . GLU A 1 111 ? 51.030 8.119 -19.900 1.00 6.40 149 GLU A CA 1
ATOM 860 C C . GLU A 1 111 ? 50.958 6.625 -20.173 1.00 6.19 149 GLU A C 1
ATOM 861 O O . GLU A 1 111 ? 51.269 6.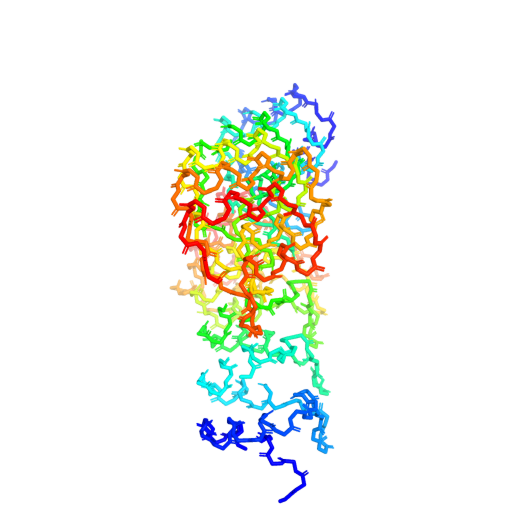138 -21.264 1.00 6.88 149 GLU A O 1
ATOM 867 N N . ARG A 1 112 ? 50.568 5.883 -19.145 1.00 6.23 150 ARG A N 1
ATOM 868 C CA . ARG A 1 112 ? 50.607 4.443 -19.172 1.00 6.57 150 ARG A CA 1
ATOM 869 C C . ARG A 1 112 ? 49.324 3.816 -19.708 1.00 6.33 150 ARG A C 1
ATOM 870 O O . ARG A 1 112 ? 49.220 2.612 -19.835 1.00 8.04 150 ARG A O 1
ATOM 878 N N . GLY A 1 113 ? 48.339 4.644 -20.046 1.00 5.75 151 GLY A N 1
ATOM 879 C CA . GLY A 1 113 ? 47.130 4.125 -20.652 1.00 6.56 151 GLY A CA 1
ATOM 880 C C . GLY A 1 113 ? 46.193 3.486 -19.686 1.00 5.51 151 GLY A C 1
ATOM 881 O O . GLY A 1 113 ? 45.377 2.654 -20.086 1.00 7.19 151 GLY A O 1
ATOM 882 N N . HIS A 1 114 ? 46.214 3.880 -18.406 1.00 5.29 152 HIS A N 1
ATOM 883 C CA . HIS A 1 114 ? 45.383 3.266 -17.372 1.00 5.71 152 HIS A CA 1
ATOM 884 C C . HIS A 1 114 ? 44.024 4.013 -17.333 1.00 5.32 152 HIS A C 1
ATOM 885 O O . HIS A 1 114 ? 43.868 4.974 -16.597 1.00 5.40 152 HIS A O 1
ATOM 892 N N . VAL A 1 115 ? 43.105 3.562 -18.185 1.00 5.55 153 VAL A N 1
ATOM 893 C CA . VAL A 1 115 ? 41.898 4.337 -18.436 1.00 5.67 153 VAL A CA 1
ATOM 894 C C . VAL A 1 115 ? 41.060 4.551 -17.146 1.00 5.48 153 VAL A C 1
ATOM 895 O O . VAL A 1 115 ? 40.634 5.666 -16.859 1.00 5.33 153 VAL A O 1
ATOM 899 N N A GLU A 1 116 ? 40.815 3.475 -16.404 0.70 5.96 154 GLU A N 1
ATOM 900 N N B GLU A 1 116 ? 40.785 3.484 -16.413 0.30 5.75 154 GLU A N 1
ATOM 901 C CA A GLU A 1 116 ? 39.938 3.596 -15.227 0.70 6.18 154 GLU A CA 1
ATOM 902 C CA B GLU A 1 116 ? 39.916 3.625 -15.244 0.30 5.95 154 GLU A CA 1
ATOM 903 C C A GLU A 1 116 ? 40.622 4.421 -14.136 0.70 5.64 154 GLU A C 1
ATOM 904 C C B GLU A 1 116 ? 40.614 4.432 -14.134 0.30 5.66 154 GLU A C 1
ATOM 905 O O A GLU A 1 116 ? 39.949 5.139 -13.405 0.70 6.19 154 GLU A O 1
ATOM 906 O O B GLU A 1 116 ? 39.945 5.147 -13.383 0.30 5.81 154 GLU A O 1
ATOM 917 N N . THR A 1 117 ? 41.946 4.363 -14.060 1.00 5.40 155 THR A N 1
ATOM 918 C CA . THR A 1 117 ? 42.693 5.200 -13.109 1.00 5.36 155 THR A CA 1
ATOM 919 C C . THR A 1 117 ? 42.568 6.692 -13.503 1.00 5.52 155 THR A C 1
ATOM 920 O O . THR A 1 117 ? 42.311 7.544 -12.658 1.00 5.11 155 THR A O 1
ATOM 924 N N . VAL A 1 118 ? 42.693 6.997 -14.795 1.00 4.81 156 VAL A N 1
ATOM 925 C CA . VAL A 1 118 ? 42.453 8.331 -15.290 1.00 5.14 156 VAL A CA 1
ATOM 926 C C . VAL A 1 118 ? 41.030 8.816 -14.931 1.00 4.90 156 VAL A C 1
ATOM 927 O O . VAL A 1 118 ? 40.855 9.906 -14.405 1.00 5.03 156 VAL A O 1
ATOM 931 N N A ARG A 1 119 ? 40.056 7.968 -15.220 0.80 4.96 157 ARG A N 1
ATOM 932 N N B ARG A 1 119 ? 40.023 7.997 -15.224 0.20 4.98 157 ARG A N 1
ATOM 933 C CA A ARG A 1 119 ? 38.664 8.321 -14.918 0.80 5.36 157 ARG A CA 1
ATOM 934 C CA B ARG A 1 119 ? 38.638 8.379 -14.915 0.20 5.24 157 ARG A CA 1
ATOM 935 C C A ARG A 1 119 ? 38.517 8.677 -13.419 0.80 4.99 157 ARG A C 1
ATOM 936 C C B ARG A 1 119 ? 38.480 8.691 -13.420 0.20 5.15 157 ARG A C 1
ATOM 937 O O A ARG A 1 119 ? 37.890 9.669 -13.064 0.80 5.61 157 ARG A O 1
ATOM 938 O O B ARG A 1 119 ? 37.867 9.696 -13.054 0.20 5.18 157 ARG A O 1
ATOM 953 N N . THR A 1 120 ? 39.053 7.836 -12.583 1.00 4.98 158 THR A N 1
ATOM 954 C CA . THR A 1 120 ? 38.988 7.968 -11.138 1.00 5.43 158 THR A CA 1
ATOM 955 C C . THR A 1 120 ? 39.637 9.247 -10.661 1.00 4.83 158 THR A C 1
ATOM 956 O O . THR A 1 120 ? 39.083 9.955 -9.791 1.00 5.96 158 THR A O 1
ATOM 960 N N . LEU A 1 121 ? 40.824 9.540 -11.152 1.00 4.58 159 LEU A N 1
ATOM 961 C CA . LEU A 1 121 ? 41.548 10.736 -10.762 1.00 4.77 159 LEU A CA 1
ATOM 962 C C . LEU A 1 121 ? 40.899 12.014 -11.238 1.00 4.37 159 LEU A C 1
ATOM 963 O O . LEU A 1 121 ? 40.898 13.004 -10.530 1.00 5.30 159 LEU A O 1
ATOM 968 N N . ILE A 1 122 ? 40.362 12.005 -12.477 1.00 4.67 160 ILE A N 1
ATOM 969 C CA . ILE A 1 122 ? 39.580 13.127 -12.941 1.00 5.30 160 ILE A CA 1
ATOM 970 C C . ILE A 1 122 ? 38.404 13.391 -11.993 1.00 5.30 160 ILE A C 1
ATOM 971 O O . ILE A 1 122 ? 38.162 14.531 -11.579 1.00 5.61 160 ILE A O 1
ATOM 976 N N . ALA A 1 123 ? 37.670 12.334 -11.680 1.00 5.43 161 ALA A N 1
ATOM 977 C CA . ALA A 1 123 ? 36.491 12.446 -10.818 1.00 6.13 161 ALA A CA 1
ATOM 978 C C . ALA A 1 123 ? 36.850 12.976 -9.434 1.00 5.83 161 ALA A C 1
ATOM 979 O O . ALA A 1 123 ? 36.049 13.708 -8.832 1.00 7.14 161 ALA A O 1
ATOM 981 N N . ALA A 1 124 ? 38.027 12.589 -8.920 1.00 5.67 162 ALA A N 1
ATOM 982 C CA . ALA A 1 124 ? 38.462 13.045 -7.625 1.00 5.91 162 ALA A CA 1
ATOM 983 C C . ALA A 1 124 ? 38.837 14.525 -7.549 1.00 4.93 162 ALA A C 1
ATOM 984 O O . ALA A 1 124 ? 38.841 15.104 -6.479 1.00 6.12 162 ALA A O 1
ATOM 986 N N . GLY A 1 125 ? 39.195 15.094 -8.711 1.00 5.08 163 GLY A N 1
ATOM 987 C CA . GLY A 1 125 ? 39.598 16.490 -8.787 1.00 5.37 163 GLY A CA 1
ATOM 988 C C . GLY A 1 125 ? 41.035 16.755 -9.039 1.00 5.22 163 GLY A C 1
ATOM 989 O O . GLY A 1 125 ? 41.462 17.903 -8.852 1.00 5.47 163 GLY A O 1
ATOM 990 N N . VAL A 1 126 ? 41.850 15.787 -9.432 1.00 4.90 164 VAL A N 1
ATOM 991 C CA . VAL A 1 126 ? 43.238 16.121 -9.784 1.00 5.04 164 VAL A CA 1
ATOM 992 C C . VAL A 1 126 ? 43.198 17.142 -10.927 1.00 4.75 164 VAL A C 1
ATOM 993 O O . VAL A 1 126 ? 42.456 16.976 -11.894 1.00 5.75 164 VAL A O 1
ATOM 997 N N . ASN A 1 127 ? 44.076 18.135 -10.871 1.00 4.73 165 ASN A N 1
ATOM 998 C CA . ASN A 1 127 ? 44.058 19.237 -11.835 1.00 5.05 165 ASN A CA 1
ATOM 999 C C . ASN A 1 127 ? 44.499 18.726 -13.208 1.00 4.48 165 ASN A C 1
ATOM 1000 O O . ASN A 1 127 ? 45.715 18.472 -13.424 1.00 5.20 165 ASN A O 1
ATOM 1005 N N . VAL A 1 128 ? 43.586 18.650 -14.153 1.00 4.90 166 VAL A N 1
ATOM 1006 C CA . VAL A 1 128 ? 43.904 18.158 -15.476 1.00 4.79 166 VAL A CA 1
ATOM 1007 C C . VAL A 1 128 ? 44.913 19.042 -16.199 1.00 4.91 166 VAL A C 1
ATOM 1008 O O . VAL A 1 128 ? 45.568 18.593 -17.155 1.00 5.51 166 VAL A O 1
ATOM 1012 N N . ASN A 1 129 ? 45.023 20.315 -15.827 1.00 4.61 167 ASN A N 1
ATOM 1013 C CA . ASN A 1 129 ? 45.917 21.251 -16.488 1.00 5.14 167 ASN A CA 1
ATOM 1014 C C . ASN A 1 129 ? 47.341 21.365 -15.864 1.00 5.28 167 ASN A C 1
ATOM 1015 O O . ASN A 1 129 ? 48.125 22.192 -16.271 1.00 6.53 167 ASN A O 1
ATOM 1020 N N . HIS A 1 130 ? 47.625 20.502 -14.887 1.00 5.48 168 HIS A N 1
ATOM 1021 C CA . HIS A 1 130 ? 48.942 20.533 -14.276 1.00 5.46 168 HIS A CA 1
ATOM 1022 C C . HIS A 1 130 ? 50.035 20.146 -15.269 1.00 5.56 168 HIS A C 1
ATOM 1023 O O . HIS A 1 130 ? 49.893 19.223 -16.052 1.00 5.98 168 HIS A O 1
ATOM 1030 N N . VAL A 1 131 ? 51.134 20.882 -15.222 1.00 5.82 169 VAL A N 1
ATOM 1031 C CA . VAL A 1 131 ? 52.292 20.674 -16.082 1.00 5.90 169 VAL A CA 1
ATOM 1032 C C . VAL A 1 131 ? 53.493 20.178 -15.258 1.00 6.36 169 VAL A C 1
ATOM 1033 O O . VAL A 1 131 ? 53.883 20.769 -14.264 1.00 7.07 169 VAL A O 1
ATOM 1037 N N . ASN A 1 132 ? 54.028 19.031 -15.666 1.00 6.31 170 ASN A N 1
ATOM 1038 C CA . ASN A 1 132 ? 55.180 18.440 -14.932 1.00 6.46 170 ASN A CA 1
ATOM 1039 C C . ASN A 1 132 ? 56.512 19.061 -15.375 1.00 6.56 170 ASN A C 1
ATOM 1040 O O . ASN A 1 132 ? 56.560 20.012 -16.190 1.00 7.20 170 ASN A O 1
ATOM 1045 N N . ASN A 1 133 ? 57.621 18.555 -14.839 1.00 6.32 171 ASN A N 1
ATOM 1046 C CA . ASN A 1 133 ? 58.936 19.178 -15.100 1.00 7.75 171 ASN A CA 1
ATOM 1047 C C . ASN A 1 133 ? 59.559 18.728 -16.388 1.00 7.69 171 ASN A C 1
ATOM 1048 O O . ASN A 1 133 ? 60.626 19.221 -16.735 1.00 10.18 171 ASN A O 1
ATOM 1053 N N . LEU A 1 134 ? 58.870 17.904 -17.158 1.00 7.16 172 LEU A N 1
ATOM 1054 C CA . LEU A 1 134 ? 59.161 17.627 -18.580 1.00 8.10 172 LEU A CA 1
ATOM 1055 C C . LEU A 1 134 ? 58.383 18.578 -19.479 1.00 7.26 172 LEU A C 1
ATOM 1056 O O . LEU A 1 134 ? 58.531 18.524 -20.703 1.00 10.14 172 LEU A O 1
ATOM 1061 N N . GLY A 1 135 ? 57.564 19.479 -18.913 1.00 8.01 173 GLY A N 1
ATOM 1062 C CA . GLY A 1 135 ? 56.773 20.433 -19.657 1.00 7.18 173 GLY A CA 1
ATOM 1063 C C . GLY A 1 135 ? 55.493 19.810 -20.212 1.00 7.38 173 GLY A C 1
ATOM 1064 O O . GLY A 1 135 ? 54.863 20.387 -21.093 1.00 8.82 173 GLY A O 1
ATOM 1065 N N . TRP A 1 136 ? 55.073 18.679 -19.659 1.00 6.47 174 TRP A N 1
ATOM 1066 C CA . TRP A 1 136 ? 53.980 17.913 -20.212 1.00 6.11 174 TRP A CA 1
ATOM 1067 C C . TRP A 1 136 ? 52.807 17.904 -19.229 1.00 5.87 174 TRP A C 1
ATOM 1068 O O . TRP A 1 136 ? 52.972 17.777 -18.022 1.00 7.26 174 TRP A O 1
ATOM 1079 N N . THR A 1 137 ? 51.613 17.976 -19.796 1.00 5.66 175 THR A N 1
ATOM 1080 C CA . THR A 1 137 ? 50.358 17.723 -19.124 1.00 5.87 175 THR A CA 1
ATOM 1081 C C . THR A 1 137 ? 49.978 16.237 -19.315 1.00 5.04 175 THR A C 1
ATOM 1082 O O . THR A 1 137 ? 50.577 15.523 -20.159 1.00 5.80 175 THR A O 1
ATOM 1086 N N . ALA A 1 138 ? 48.922 15.804 -18.669 1.00 4.72 176 ALA A N 1
ATOM 1087 C CA . ALA A 1 138 ? 48.359 14.486 -18.918 1.00 4.74 176 ALA A CA 1
ATOM 1088 C C . ALA A 1 138 ? 47.992 14.324 -20.412 1.00 4.41 176 ALA A C 1
ATOM 1089 O O . ALA A 1 138 ? 48.250 13.295 -20.958 1.00 4.70 176 ALA A O 1
ATOM 1091 N N . LEU A 1 139 ? 47.342 15.347 -20.977 1.00 4.47 177 LEU A N 1
ATOM 1092 C CA . LEU A 1 139 ? 46.966 15.332 -22.368 1.00 4.65 177 LEU A CA 1
ATOM 1093 C C . LEU A 1 139 ? 48.193 15.141 -23.280 1.00 4.47 177 LEU A C 1
ATOM 1094 O O . LEU A 1 139 ? 48.174 14.295 -24.194 1.00 4.87 177 LEU A O 1
ATOM 1099 N N . LEU A 1 140 ? 49.220 15.925 -23.070 1.00 4.69 178 LEU A N 1
ATOM 1100 C CA . LEU A 1 140 ? 50.426 15.816 -23.889 1.00 5.28 178 LEU A CA 1
ATOM 1101 C C . LEU A 1 140 ? 51.029 14.444 -23.769 1.00 5.42 178 LEU A C 1
ATOM 1102 O O . LEU A 1 140 ? 51.423 13.836 -24.783 1.00 5.97 178 LEU A O 1
ATOM 1107 N N . GLU A 1 141 ? 51.183 13.931 -22.550 1.00 5.13 179 GLU A N 1
ATOM 1108 C CA . GLU A 1 141 ? 51.755 12.575 -22.426 1.00 6.06 179 GLU A CA 1
ATOM 1109 C C . GLU A 1 141 ? 50.898 11.511 -23.074 1.00 5.56 179 GLU A C 1
ATOM 1110 O O . GLU A 1 141 ? 51.444 10.581 -23.666 1.00 6.18 179 GLU A O 1
ATOM 1116 N N . ALA A 1 142 ? 49.584 11.598 -22.946 1.00 5.76 180 ALA A N 1
ATOM 1117 C CA . ALA A 1 142 ? 48.749 10.587 -23.573 1.00 5.78 180 ALA A CA 1
ATOM 1118 C C . ALA A 1 142 ? 48.944 10.541 -25.086 1.00 5.88 180 ALA A C 1
ATOM 1119 O O . ALA A 1 142 ? 48.885 9.472 -25.704 1.00 8.02 180 ALA A O 1
ATOM 1121 N N . ILE A 1 143 ? 49.277 11.691 -25.698 1.00 5.31 181 ILE A N 1
ATOM 1122 C CA . ILE A 1 143 ? 49.478 11.770 -27.137 1.00 5.48 181 ILE A CA 1
ATOM 1123 C C . ILE A 1 143 ? 50.893 11.334 -27.477 1.00 6.04 181 ILE A C 1
ATOM 1124 O O . ILE A 1 143 ? 51.054 10.446 -28.351 1.00 7.22 181 ILE A O 1
ATOM 1129 N N . ILE A 1 144 ? 51.879 11.957 -26.857 1.00 6.08 182 ILE A N 1
ATOM 1130 C CA . ILE A 1 144 ? 53.287 11.727 -27.217 1.00 6.04 182 ILE A CA 1
ATOM 1131 C C . ILE A 1 144 ? 53.780 10.338 -26.848 1.00 6.20 182 ILE A C 1
ATOM 1132 O O . ILE A 1 144 ? 54.547 9.737 -27.586 1.00 7.32 182 ILE A O 1
ATOM 1137 N N . LEU A 1 145 ? 53.348 9.833 -25.696 1.00 5.85 183 LEU A N 1
ATOM 1138 C CA . LEU A 1 145 ? 53.835 8.576 -25.153 1.00 6.00 183 LEU A CA 1
ATOM 1139 C C . LEU A 1 145 ? 52.876 7.398 -25.321 1.00 6.57 183 LEU A C 1
ATOM 1140 O O . LEU A 1 145 ? 53.206 6.273 -24.965 1.00 7.82 183 LEU A O 1
ATOM 1145 N N . GLY A 1 146 ? 51.678 7.649 -25.842 1.00 7.52 184 GLY A N 1
ATOM 1146 C CA . GLY A 1 146 ? 50.750 6.608 -26.180 1.00 7.54 184 GLY A CA 1
ATOM 1147 C C . GLY A 1 146 ? 51.005 6.142 -27.608 1.00 7.67 184 GLY A C 1
ATOM 1148 O O . GLY A 1 146 ? 51.932 6.617 -28.274 1.00 10.92 184 GLY A O 1
ATOM 1149 N N . ASN A 1 147 ? 50.111 5.332 -28.119 1.00 7.28 185 ASN A N 1
ATOM 1150 C CA . ASN A 1 147 ? 50.180 4.823 -29.480 1.00 8.73 185 ASN A CA 1
ATOM 1151 C C . ASN A 1 147 ? 49.010 5.269 -30.358 1.00 7.50 185 ASN A C 1
ATOM 1152 O O . ASN A 1 147 ? 48.810 4.744 -31.446 1.00 8.54 185 ASN A O 1
ATOM 1157 N N . GLY A 1 148 ? 48.230 6.218 -29.870 1.00 6.96 186 GLY A N 1
ATOM 1158 C CA . GLY A 1 148 ? 47.118 6.742 -30.641 1.00 7.39 186 GLY A CA 1
ATOM 1159 C C . GLY A 1 148 ? 45.867 5.879 -30.729 1.00 7.58 186 GLY A C 1
ATOM 1160 O O . GLY A 1 148 ? 44.884 6.288 -31.355 1.00 9.36 186 GLY A O 1
ATOM 1161 N N . LYS A 1 149 ? 45.927 4.697 -30.133 1.00 7.77 187 LYS A N 1
ATOM 1162 C CA . LYS A 1 149 ? 44.862 3.691 -30.239 1.00 8.13 187 LYS A CA 1
ATOM 1163 C C . LYS A 1 149 ? 43.986 3.701 -28.996 1.00 7.65 187 LYS A C 1
ATOM 1164 O O . LYS A 1 149 ? 44.261 4.369 -28.095 1.00 11.00 187 LYS A O 1
ATOM 1170 N N . SER A 1 150 ? 42.886 2.978 -29.053 1.00 8.75 188 SER A N 1
ATOM 1171 C CA . SER A 1 150 ? 42.001 2.546 -27.968 1.00 9.10 188 SER A CA 1
ATOM 1172 C C . SER A 1 150 ? 42.152 3.347 -26.692 1.00 7.39 188 SER A C 1
ATOM 1173 O O . SER A 1 150 ? 41.471 4.368 -26.491 1.00 7.95 188 SER A O 1
ATOM 1176 N N A ASN A 1 151 ? 42.949 2.806 -25.767 0.70 8.13 189 ASN A N 1
ATOM 1177 N N B ASN A 1 151 ? 42.959 2.846 -25.782 0.30 7.24 189 ASN A N 1
ATOM 1178 C CA A ASN A 1 151 ? 43.076 3.382 -24.444 0.70 7.31 189 ASN A CA 1
ATOM 1179 C CA B ASN A 1 151 ? 42.943 3.407 -24.477 0.30 6.73 189 ASN A CA 1
ATOM 1180 C C A ASN A 1 151 ? 43.426 4.848 -24.477 0.70 5.83 189 ASN A C 1
ATOM 1181 C C B ASN A 1 151 ? 43.447 4.845 -24.447 0.30 5.85 189 ASN A C 1
ATOM 1182 O O A ASN A 1 151 ? 42.929 5.637 -23.676 0.70 5.64 189 ASN A O 1
ATOM 1183 O O B ASN A 1 151 ? 42.967 5.640 -23.636 0.30 5.51 189 ASN A O 1
ATOM 1192 N N . TYR A 1 152 ? 44.347 5.215 -25.364 1.00 5.77 190 TYR A N 1
ATOM 1193 C CA . TYR A 1 152 ? 44.780 6.583 -25.430 1.00 5.62 190 TYR A CA 1
ATOM 1194 C C . TYR A 1 152 ? 43.741 7.525 -26.026 1.00 5.58 190 TYR A C 1
ATOM 1195 O O . TYR A 1 152 ? 43.607 8.660 -25.582 1.00 6.19 190 TYR A O 1
ATOM 1204 N N . GLN A 1 153 ? 43.006 7.043 -27.034 1.00 6.17 191 GLN A N 1
ATOM 1205 C CA . GLN A 1 153 ? 41.848 7.822 -27.491 1.00 5.90 191 GLN A CA 1
ATOM 1206 C C . GLN A 1 153 ? 40.840 8.038 -26.359 1.00 5.91 191 GLN A C 1
ATOM 1207 O O . GLN A 1 153 ? 40.322 9.154 -26.190 1.00 5.82 191 GLN A O 1
ATOM 1213 N N A GLN A 1 154 ? 40.600 6.991 -25.567 0.70 5.56 192 GLN A N 1
ATOM 1214 N N B GLN A 1 154 ? 40.561 6.989 -25.586 0.30 5.61 192 GLN A N 1
ATOM 1215 C CA A GLN A 1 154 ? 39.607 7.063 -24.475 0.70 5.59 192 GLN A CA 1
ATOM 1216 C CA B GLN A 1 154 ? 39.604 7.104 -24.480 0.30 5.55 192 GLN A CA 1
ATOM 1217 C C A GLN A 1 154 ? 40.105 8.075 -23.426 0.70 5.30 192 GLN A C 1
ATOM 1218 C C B GLN A 1 154 ? 40.104 8.109 -23.444 0.30 5.33 192 GLN A C 1
ATOM 1219 O O A GLN A 1 154 ? 39.318 8.901 -22.943 0.70 5.55 192 GLN A O 1
ATOM 1220 O O B GLN A 1 154 ? 39.322 8.931 -22.961 0.30 5.26 192 GLN A O 1
ATOM 1231 N N . ILE A 1 155 ? 41.398 8.057 -23.123 1.00 5.07 193 ILE A N 1
ATOM 1232 C CA . ILE A 1 155 ? 41.982 8.976 -22.128 1.00 4.80 193 ILE A CA 1
ATOM 1233 C C . ILE A 1 155 ? 41.949 10.400 -22.643 1.00 4.83 193 ILE A C 1
ATOM 1234 O O . ILE A 1 155 ? 41.623 11.334 -21.892 1.00 4.92 193 ILE A O 1
ATOM 1239 N N . VAL A 1 156 ? 42.339 10.629 -23.911 1.00 4.93 194 VAL A N 1
ATOM 1240 C CA . VAL A 1 156 ? 42.169 11.963 -24.512 1.00 4.96 194 VAL A CA 1
ATOM 1241 C C . VAL A 1 156 ? 40.733 12.465 -24.363 1.00 4.58 194 VAL A C 1
ATOM 1242 O O . VAL A 1 156 ? 40.481 13.611 -23.976 1.00 5.28 194 VAL A O 1
ATOM 1246 N N . ALA A 1 157 ? 39.776 11.603 -24.754 1.00 4.66 195 ALA A N 1
ATOM 1247 C CA . ALA A 1 157 ? 38.391 12.000 -24.671 1.00 5.05 195 ALA A CA 1
ATOM 1248 C C . ALA A 1 157 ? 37.980 12.372 -23.256 1.00 4.87 195 ALA A C 1
ATOM 1249 O O . ALA A 1 157 ? 37.248 13.332 -23.041 1.00 5.91 195 ALA A O 1
ATOM 1251 N N . LEU A 1 158 ? 38.409 11.565 -22.287 1.00 4.91 196 LEU A N 1
ATOM 1252 C CA . LEU A 1 158 ? 38.077 11.833 -20.867 1.00 4.92 196 LEU A CA 1
ATOM 1253 C C . LEU A 1 158 ? 38.639 13.150 -20.426 1.00 4.66 196 LEU A C 1
ATOM 1254 O O . LEU A 1 158 ? 37.959 13.957 -19.775 1.00 5.57 196 LEU A O 1
ATOM 1259 N N . LEU A 1 159 ? 39.881 13.399 -20.741 1.00 4.25 197 LEU A N 1
ATOM 1260 C CA . LEU A 1 159 ? 40.567 14.663 -20.318 1.00 4.69 197 LEU A CA 1
ATOM 1261 C C . LEU A 1 159 ? 39.862 15.874 -20.902 1.00 4.32 197 LEU A C 1
ATOM 1262 O O . LEU A 1 159 ? 39.625 16.866 -20.253 1.00 5.26 197 LEU A O 1
ATOM 1267 N N . LEU A 1 160 ? 39.571 15.789 -22.208 1.00 5.06 198 LEU A N 1
ATOM 1268 C CA . LEU A 1 160 ? 38.946 16.919 -22.900 1.00 5.03 198 LEU A CA 1
ATOM 1269 C C . LEU A 1 160 ? 37.531 17.157 -22.375 1.00 5.22 198 LEU A C 1
ATOM 1270 O O . LEU A 1 160 ? 37.141 18.306 -22.103 1.00 6.33 198 LEU A O 1
ATOM 1275 N N . LYS A 1 161 ? 36.739 16.113 -22.175 1.00 5.34 199 LYS A N 1
ATOM 1276 C CA . LYS A 1 161 ? 35.370 16.310 -21.698 1.00 6.13 199 LYS A CA 1
ATOM 1277 C C . LYS A 1 161 ? 35.398 16.893 -20.288 1.00 5.87 199 LYS A C 1
ATOM 1278 O O . LYS A 1 161 ? 34.526 17.717 -19.916 1.00 6.74 199 LYS A O 1
ATOM 1284 N N . ALA A 1 162 ? 36.387 16.522 -19.477 1.00 5.42 200 ALA A N 1
ATOM 1285 C CA . ALA A 1 162 ? 36.526 17.036 -18.125 1.00 6.15 200 ALA A CA 1
ATOM 1286 C C . ALA A 1 162 ? 36.944 18.485 -18.090 1.00 5.83 200 ALA A C 1
ATOM 1287 O O . ALA A 1 162 ? 36.859 19.064 -17.030 1.00 8.71 200 ALA A O 1
ATOM 1289 N N . GLY A 1 163 ? 37.446 19.023 -19.198 1.00 5.27 201 GLY A N 1
ATOM 1290 C CA . GLY A 1 163 ? 37.834 20.404 -19.226 1.00 5.63 201 GLY A CA 1
ATOM 1291 C C . GLY A 1 163 ? 39.308 20.710 -19.356 1.00 5.03 201 GLY A C 1
ATOM 1292 O O . GLY A 1 163 ? 39.683 21.823 -19.084 1.00 6.08 201 GLY A O 1
ATOM 1293 N N . ALA A 1 164 ? 40.105 19.732 -19.753 1.00 4.98 202 ALA A N 1
ATOM 1294 C CA . ALA A 1 164 ? 41.510 19.995 -19.970 1.00 5.27 202 ALA A CA 1
ATOM 1295 C C . ALA A 1 164 ? 41.617 21.008 -21.128 1.00 5.37 202 ALA A C 1
ATOM 1296 O O . ALA A 1 164 ? 40.996 20.876 -22.177 1.00 7.35 202 ALA A O 1
ATOM 1298 N N . ASN A 1 165 ? 42.531 21.960 -20.979 1.00 5.35 203 ASN A N 1
ATOM 1299 C CA . ASN A 1 165 ? 42.769 22.961 -21.992 1.00 6.39 203 ASN A CA 1
ATOM 1300 C C . ASN A 1 165 ? 43.495 22.301 -23.160 1.00 6.18 203 ASN A C 1
ATOM 1301 O O . ASN A 1 165 ? 44.614 21.836 -22.998 1.00 7.18 203 ASN A O 1
ATOM 1306 N N . PRO A 1 166 ? 42.900 22.251 -24.354 1.00 6.81 204 PRO A N 1
ATOM 1307 C CA . PRO A 1 166 ? 43.544 21.567 -25.457 1.00 7.84 204 PRO A CA 1
ATOM 1308 C C . PRO A 1 166 ? 44.669 22.336 -26.107 1.00 7.95 204 PRO A C 1
ATOM 1309 O O . PRO A 1 166 ? 45.316 21.821 -27.005 1.00 10.42 204 PRO A O 1
ATOM 1313 N N . ASN A 1 167 ? 44.905 23.584 -25.655 1.00 7.65 205 ASN A N 1
ATOM 1314 C CA . ASN A 1 167 ? 45.922 24.461 -26.202 1.00 8.77 205 ASN A CA 1
ATOM 1315 C C . ASN A 1 167 ? 47.123 24.669 -25.334 1.00 9.25 205 ASN A C 1
ATOM 1316 O O . ASN A 1 167 ? 47.964 25.497 -25.657 1.00 16.39 205 ASN A O 1
ATOM 1321 N N . LEU A 1 168 ? 47.270 23.938 -24.253 1.00 8.27 206 LEU A N 1
ATOM 1322 C CA . LEU A 1 168 ? 48.496 23.988 -23.426 1.00 8.90 206 LEU A CA 1
ATOM 1323 C C . LEU A 1 168 ? 49.556 23.161 -24.107 1.00 7.22 206 LEU A C 1
ATOM 1324 O O . LEU A 1 168 ? 49.452 21.941 -24.209 1.00 7.98 206 LEU A O 1
ATOM 1329 N N . ALA A 1 169 ? 50.545 23.863 -24.652 1.00 8.97 207 ALA A N 1
ATOM 1330 C CA . ALA A 1 169 ? 51.633 23.304 -25.439 1.00 9.24 207 ALA A CA 1
ATOM 1331 C C . ALA A 1 169 ? 52.794 22.799 -24.558 1.00 8.40 207 ALA A C 1
ATOM 1332 O O . ALA A 1 169 ? 52.889 23.139 -23.384 1.00 9.82 207 ALA A O 1
ATOM 1334 N N . ASP A 1 170 ? 53.684 22.011 -25.173 1.00 8.39 208 ASP A N 1
ATOM 1335 C CA . ASP A 1 170 ? 54.912 21.574 -24.537 1.00 8.91 208 ASP A CA 1
ATOM 1336 C C . ASP A 1 170 ? 55.897 22.729 -24.367 1.00 10.40 208 ASP A C 1
ATOM 1337 O O . ASP A 1 170 ? 55.617 23.893 -24.718 1.00 11.02 208 ASP A O 1
ATOM 1342 N N A LYS A 1 171 ? 57.061 22.424 -23.798 0.30 11.97 209 LYS A N 1
ATOM 1343 N N B LYS A 1 171 ? 57.067 22.454 -23.790 0.70 12.00 209 LYS A N 1
ATOM 1344 C CA A LYS A 1 171 ? 58.064 23.438 -23.493 0.30 14.79 209 LYS A CA 1
ATOM 1345 C CA B LYS A 1 171 ? 58.044 23.520 -23.536 0.70 15.27 209 LYS A CA 1
ATOM 1346 C C A LYS A 1 171 ? 58.614 24.129 -24.748 0.30 15.49 209 LYS A C 1
ATOM 1347 C C B LYS A 1 171 ? 58.491 24.207 -24.793 0.70 16.26 209 LYS A C 1
ATOM 1348 O O A LYS A 1 171 ? 59.160 25.235 -24.652 0.30 17.50 209 LYS A O 1
ATOM 1349 O O B LYS A 1 171 ? 58.862 25.373 -24.748 0.70 20.14 209 LYS A O 1
ATOM 1360 N N . ASP A 1 172 ? 58.458 23.483 -25.907 1.00 15.16 210 ASP A N 1
ATOM 1361 C CA . ASP A 1 172 ? 58.974 23.957 -27.179 1.00 16.94 210 ASP A CA 1
ATOM 1362 C C . ASP A 1 172 ? 57.876 24.572 -28.045 1.00 14.15 210 ASP A C 1
ATOM 1363 O O . ASP A 1 172 ? 58.086 24.849 -29.239 1.00 17.70 210 ASP A O 1
ATOM 1368 N N . GLY A 1 173 ? 56.700 24.794 -27.443 1.00 11.47 211 GLY A N 1
ATOM 1369 C CA . GLY A 1 173 ? 55.609 25.457 -28.125 1.00 11.34 211 GLY A CA 1
ATOM 1370 C C . GLY A 1 173 ? 54.755 24.558 -29.021 1.00 11.33 211 GLY A C 1
ATOM 1371 O O . GLY A 1 173 ? 53.877 25.069 -29.737 1.00 13.98 211 GLY A O 1
ATOM 1372 N N . ILE A 1 174 ? 54.997 23.250 -29.007 1.00 8.94 212 ILE A N 1
ATOM 1373 C CA A ILE A 1 174 ? 54.242 22.333 -29.855 0.60 8.70 212 ILE A CA 1
ATOM 1374 C CA B ILE A 1 174 ? 54.269 22.296 -29.861 0.40 8.31 212 ILE A CA 1
ATOM 1375 C C . ILE A 1 174 ? 52.952 21.942 -29.151 1.00 7.97 212 ILE A C 1
ATOM 1376 O O . ILE A 1 174 ? 52.967 21.448 -28.006 1.00 7.89 212 ILE A O 1
ATOM 1385 N N . THR A 1 175 ? 51.840 22.183 -29.820 1.00 7.98 213 THR A N 1
ATOM 1386 C CA . THR A 1 175 ? 50.541 22.000 -29.223 1.00 7.53 213 THR A CA 1
ATOM 1387 C C . THR A 1 175 ? 50.095 20.530 -29.261 1.00 6.64 213 THR A C 1
ATOM 1388 O O . THR A 1 175 ? 50.581 19.728 -30.103 1.00 6.84 213 THR A O 1
ATOM 1392 N N . PRO A 1 176 ? 49.111 20.168 -28.434 1.00 6.64 214 PRO A N 1
ATOM 1393 C CA . PRO A 1 176 ? 48.504 18.838 -28.591 1.00 6.45 214 PRO A CA 1
ATOM 1394 C C . PRO A 1 176 ? 48.059 18.548 -30.032 1.00 5.85 214 PRO A C 1
ATOM 1395 O O . PRO A 1 176 ? 48.300 17.444 -30.511 1.00 6.71 214 PRO A O 1
ATOM 1399 N N . LEU A 1 177 ? 47.418 19.517 -30.692 1.00 6.15 215 LEU A N 1
ATOM 1400 C CA . LEU A 1 177 ? 46.959 19.316 -32.061 1.00 7.06 215 LEU A CA 1
ATOM 1401 C C . LEU A 1 177 ? 48.117 19.001 -32.991 1.00 7.01 215 LEU A C 1
ATOM 1402 O O . LEU A 1 177 ? 48.029 18.072 -33.811 1.00 7.14 215 LEU A O 1
ATOM 1407 N N A GLN A 1 178 ? 49.189 19.770 -32.912 0.80 6.69 216 GLN A N 1
ATOM 1408 N N B GLN A 1 178 ? 49.194 19.774 -32.914 0.20 6.98 216 GLN A N 1
ATOM 1409 C CA A GLN A 1 178 ? 50.334 19.498 -33.760 0.80 6.94 216 GLN A CA 1
ATOM 1410 C CA B GLN A 1 178 ? 50.349 19.523 -33.776 0.20 7.24 216 GLN A CA 1
ATOM 1411 C C A GLN A 1 178 ? 50.956 18.141 -33.475 0.80 6.68 216 GLN A C 1
ATOM 1412 C C B GLN A 1 178 ? 50.996 18.169 -33.478 0.20 6.89 216 GLN A C 1
ATOM 1413 O O A GLN A 1 178 ? 51.313 17.414 -34.391 0.80 7.41 216 GLN A O 1
ATOM 1414 O O B GLN A 1 178 ? 51.400 17.467 -34.406 0.20 6.80 216 GLN A O 1
ATOM 1425 N N . HIS A 1 179 ? 51.077 17.797 -32.197 1.00 6.65 217 HIS A N 1
ATOM 1426 C CA . HIS A 1 179 ? 51.564 16.486 -31.836 1.00 6.57 217 HIS A CA 1
ATOM 1427 C C . HIS A 1 179 ? 50.743 15.366 -32.441 1.00 6.42 217 HIS A C 1
ATOM 1428 O O . HIS A 1 179 ? 51.288 14.353 -32.920 1.00 7.37 217 HIS A O 1
ATOM 1435 N N . ALA A 1 180 ? 49.431 15.495 -32.394 1.00 6.40 218 ALA A N 1
ATOM 1436 C CA . ALA A 1 180 ? 48.546 14.488 -32.978 1.00 6.61 218 ALA A CA 1
ATOM 1437 C C . ALA A 1 180 ? 48.717 14.425 -34.499 1.00 6.97 218 ALA A C 1
ATOM 1438 O O . ALA A 1 180 ? 48.764 13.332 -35.104 1.00 7.50 218 ALA A O 1
ATOM 1440 N N . ARG A 1 181 ? 48.782 15.585 -35.131 1.00 7.14 219 ARG A N 1
ATOM 1441 C CA . ARG A 1 181 ? 48.896 15.653 -36.595 1.00 8.14 219 ARG A CA 1
ATOM 1442 C C . ARG A 1 181 ? 50.212 15.034 -37.055 1.00 7.38 219 ARG A C 1
ATOM 1443 O O . ARG A 1 181 ? 50.261 14.312 -38.046 1.00 7.95 219 ARG A O 1
ATOM 1451 N N . THR A 1 182 ? 51.317 15.363 -36.380 1.00 7.47 220 THR A N 1
ATOM 1452 C CA A THR A 1 182 ? 52.631 14.875 -36.752 0.50 7.05 220 THR A CA 1
ATOM 1453 C CA B THR A 1 182 ? 52.604 14.844 -36.840 0.50 7.36 220 THR A CA 1
ATOM 1454 C C . THR A 1 182 ? 52.667 13.337 -36.746 1.00 6.99 220 THR A C 1
ATOM 1455 O O . THR A 1 182 ? 53.411 12.737 -37.506 1.00 8.12 220 THR A O 1
ATOM 1462 N N . ARG A 1 183 ? 51.881 12.741 -35.848 1.00 6.89 221 ARG A N 1
ATOM 1463 C CA . ARG A 1 183 ? 51.818 11.316 -35.658 1.00 7.12 221 ARG A CA 1
ATOM 1464 C C . ARG A 1 183 ? 50.709 10.652 -36.455 1.00 7.36 221 ARG A C 1
ATOM 1465 O O . ARG A 1 183 ? 50.633 9.405 -36.468 1.00 7.68 221 ARG A O 1
ATOM 1473 N N . GLY A 1 184 ? 49.879 11.411 -37.160 1.00 7.64 222 GLY A N 1
ATOM 1474 C CA . GLY A 1 184 ? 48.800 10.810 -37.910 1.00 7.95 222 GLY A CA 1
ATOM 1475 C C . GLY A 1 184 ? 47.695 10.202 -37.076 1.00 7.90 222 GLY A C 1
ATOM 1476 O O . GLY A 1 184 ? 47.012 9.286 -37.511 1.00 8.44 222 GLY A O 1
ATOM 1477 N N . TYR A 1 185 ? 47.494 10.720 -35.873 1.00 7.01 223 TYR A N 1
ATOM 1478 C CA . TYR A 1 185 ? 46.471 10.183 -34.963 1.00 6.52 223 TYR A CA 1
ATOM 1479 C C . TYR A 1 185 ? 45.128 10.845 -35.240 1.00 6.82 223 TYR A C 1
ATOM 1480 O O . TYR A 1 185 ? 44.815 11.901 -34.689 1.00 8.03 223 TYR A O 1
ATOM 1489 N N . ARG A 1 186 ? 44.374 10.262 -36.170 1.00 7.56 224 ARG A N 1
ATOM 1490 C CA . ARG A 1 186 ? 43.245 10.996 -36.745 1.00 7.81 224 ARG A CA 1
ATOM 1491 C C . ARG A 1 186 ? 42.125 11.154 -35.753 1.00 6.76 224 ARG A C 1
ATOM 1492 O O . ARG A 1 186 ? 41.473 12.208 -35.668 1.00 7.56 224 ARG A O 1
ATOM 1500 N N . GLU A 1 187 ? 41.872 10.110 -34.954 1.00 6.68 225 GLU A N 1
ATOM 1501 C CA . GLU A 1 187 ? 40.819 10.144 -33.933 1.00 7.56 225 GLU A CA 1
ATOM 1502 C C . GLU A 1 187 ? 41.130 11.209 -32.866 1.00 6.96 225 GLU A C 1
ATOM 1503 O O . GLU A 1 187 ? 40.258 12.040 -32.544 1.00 6.86 225 GLU A O 1
ATOM 1509 N N . ILE A 1 188 ? 42.366 11.182 -32.342 1.00 6.24 226 ILE A N 1
ATOM 1510 C CA . ILE A 1 188 ? 42.762 12.168 -31.370 1.00 6.17 226 ILE A CA 1
ATOM 1511 C C . ILE A 1 188 ? 42.698 13.604 -31.959 1.00 6.05 226 ILE A C 1
ATOM 1512 O O . ILE A 1 188 ? 42.248 14.528 -31.296 1.00 6.41 226 ILE A O 1
ATOM 1517 N N . GLU A 1 189 ? 43.136 13.787 -33.235 1.00 6.77 227 GLU A N 1
ATOM 1518 C CA . GLU A 1 189 ? 42.992 15.082 -33.897 1.00 7.22 227 GLU A CA 1
ATOM 1519 C C . GLU A 1 189 ? 41.546 15.582 -33.879 1.00 6.59 227 GLU A C 1
ATOM 1520 O O . GLU A 1 189 ? 41.287 16.748 -33.576 1.00 6.83 227 GLU A O 1
ATOM 1526 N N A LYS A 1 190 ? 40.636 14.700 -34.250 0.70 6.54 228 LYS A N 1
ATOM 1527 N N B LYS A 1 190 ? 40.633 14.698 -34.255 0.30 6.68 228 LYS A N 1
ATOM 1528 C CA A LYS A 1 190 ? 39.228 15.105 -34.297 0.70 7.27 228 LYS A CA 1
ATOM 1529 C CA B LYS A 1 190 ? 39.222 15.053 -34.318 0.30 7.48 228 LYS A CA 1
ATOM 1530 C C A LYS A 1 190 ? 38.693 15.461 -32.926 0.70 7.04 228 LYS A C 1
ATOM 1531 C C B LYS A 1 190 ? 38.689 15.447 -32.937 0.30 7.21 228 LYS A C 1
ATOM 1532 O O A LYS A 1 190 ? 37.997 16.470 -32.785 0.70 7.47 228 LYS A O 1
ATOM 1533 O O B LYS A 1 190 ? 38.010 16.473 -32.811 0.30 7.22 228 LYS A O 1
ATOM 1544 N N . LEU A 1 191 ? 39.038 14.677 -31.899 1.00 6.79 229 LEU A N 1
ATOM 1545 C CA . LEU A 1 191 ? 38.657 15.008 -30.541 1.00 6.61 229 LEU A CA 1
ATOM 1546 C C . LEU A 1 191 ? 39.179 16.341 -30.075 1.00 6.64 229 LEU A C 1
ATOM 1547 O O . LEU A 1 191 ? 38.452 17.126 -29.463 1.00 6.78 229 LEU A O 1
ATOM 1552 N N . LEU A 1 192 ? 40.443 16.643 -30.397 1.00 6.16 230 LEU A N 1
ATOM 1553 C CA . LEU A 1 192 ? 41.068 17.913 -30.053 1.00 6.35 230 LEU A CA 1
ATOM 1554 C C . LEU A 1 192 ? 40.366 19.089 -30.740 1.00 6.42 230 LEU A C 1
ATOM 1555 O O . LEU A 1 192 ? 40.094 20.135 -30.140 1.00 7.41 230 LEU A O 1
ATOM 1560 N N . LEU A 1 193 ? 40.119 18.957 -32.047 1.00 7.11 231 LEU A N 1
ATOM 1561 C CA . LEU A 1 193 ? 39.491 20.048 -32.823 1.00 7.77 231 LEU A CA 1
ATOM 1562 C C . LEU A 1 193 ? 38.107 20.396 -32.270 1.00 8.01 231 LEU A C 1
ATOM 1563 O O . LEU A 1 193 ? 37.809 21.565 -32.112 1.00 9.32 231 LEU A O 1
ATOM 1568 N N . VAL A 1 194 ? 37.296 19.408 -31.924 1.00 7.79 232 VAL A N 1
ATOM 1569 C CA A VAL A 1 194 ? 35.982 19.753 -31.419 0.60 9.48 232 VAL A CA 1
ATOM 1570 C CA B VAL A 1 194 ? 35.973 19.660 -31.300 0.40 9.16 232 VAL A CA 1
ATOM 1571 C C . VAL A 1 194 ? 36.076 20.398 -30.003 1.00 10.03 232 VAL A C 1
ATOM 1572 O O . VAL A 1 194 ? 35.202 21.148 -29.642 1.00 13.47 232 VAL A O 1
ATOM 1579 N N . ALA A 1 195 ? 37.156 20.148 -29.263 1.00 8.60 233 ALA A N 1
ATOM 1580 C CA . ALA A 1 195 ? 37.414 20.787 -27.987 1.00 9.73 233 ALA A CA 1
ATOM 1581 C C . ALA A 1 195 ? 37.997 22.198 -28.115 1.00 8.93 233 ALA A C 1
ATOM 1582 O O . ALA A 1 195 ? 38.279 22.826 -27.083 1.00 10.54 233 ALA A O 1
ATOM 1584 N N . GLY A 1 196 ? 38.198 22.675 -29.337 1.00 9.12 234 GLY A N 1
ATOM 1585 C CA . GLY A 1 196 ? 38.756 24.023 -29.551 1.00 10.01 234 GLY A CA 1
ATOM 1586 C C . GLY A 1 196 ? 40.239 24.108 -29.760 1.00 9.79 234 GLY A C 1
ATOM 1587 O O . GLY A 1 196 ? 40.794 25.188 -29.638 1.00 11.23 234 GLY A O 1
ATOM 1588 N N . ALA A 1 197 ? 40.881 22.976 -30.023 1.00 8.08 235 ALA A N 1
ATOM 1589 C CA . ALA A 1 197 ? 42.313 22.977 -30.241 1.00 8.59 235 ALA A CA 1
ATOM 1590 C C . ALA A 1 197 ? 42.648 23.792 -31.470 1.00 11.08 235 ALA A C 1
ATOM 1591 O O . ALA A 1 197 ? 41.969 23.696 -32.510 1.00 11.68 235 ALA A O 1
ATOM 1593 N N . LYS A 1 198 ? 43.747 24.535 -31.332 1.00 14.39 236 LYS A N 1
ATOM 1594 C CA . LYS A 1 198 ? 44.425 25.230 -32.384 1.00 18.71 236 LYS A CA 1
ATOM 1595 C C . LYS A 1 198 ? 45.933 24.812 -32.448 1.00 17.76 236 LYS A C 1
ATOM 1596 O O . LYS A 1 198 ? 46.526 24.229 -31.468 1.00 17.74 236 LYS A O 1
ATOM 1603 N N . ASP B 1 3 ? 42.026 37.795 -20.424 1.00 32.27 41 ASP B N 1
ATOM 1604 C CA . ASP B 1 3 ? 41.960 36.683 -19.432 1.00 29.23 41 ASP B CA 1
ATOM 1605 C C . ASP B 1 3 ? 42.238 35.360 -20.141 1.00 23.71 41 ASP B C 1
ATOM 1606 O O . ASP B 1 3 ? 41.673 35.080 -21.195 1.00 23.92 41 ASP B O 1
ATOM 1611 N N . GLU B 1 4 ? 43.084 34.527 -19.557 1.00 19.84 42 GLU B N 1
ATOM 1612 C CA . GLU B 1 4 ? 43.250 33.195 -20.107 1.00 19.72 42 GLU B CA 1
ATOM 1613 C C . GLU B 1 4 ? 41.955 32.343 -19.983 1.00 15.66 42 GLU B C 1
ATOM 1614 O O . GLU B 1 4 ? 41.629 31.541 -20.859 1.00 18.74 42 GLU B O 1
ATOM 1620 N N . TYR B 1 5 ? 41.227 32.543 -18.919 1.00 12.48 43 TYR B N 1
ATOM 1621 C CA . TYR B 1 5 ? 40.014 31.781 -18.605 1.00 9.64 43 TYR B CA 1
ATOM 1622 C C . TYR B 1 5 ? 38.894 32.789 -18.327 1.00 9.82 43 TYR B C 1
ATOM 1623 O O . TYR B 1 5 ? 38.516 33.025 -17.188 1.00 9.68 43 TYR B O 1
ATOM 1632 N N . PRO B 1 6 ? 38.311 33.372 -19.391 1.00 10.87 44 PRO B N 1
ATOM 1633 C CA . PRO B 1 6 ? 37.393 34.470 -19.162 1.00 10.68 44 PRO B CA 1
ATOM 1634 C C . PRO B 1 6 ? 36.087 34.095 -18.467 1.00 9.22 44 PRO B C 1
ATOM 1635 O O . PRO B 1 6 ? 35.510 34.950 -17.774 1.00 10.85 44 PRO B O 1
ATOM 1639 N N . LEU B 1 7 ? 35.592 32.882 -18.671 1.00 8.87 45 LEU B N 1
ATOM 1640 C CA . LEU B 1 7 ? 34.362 32.482 -18.004 1.00 9.19 45 LEU B CA 1
ATOM 1641 C C . LEU B 1 7 ? 34.571 32.420 -16.483 1.00 8.46 45 LEU B C 1
ATOM 1642 O O . LEU B 1 7 ? 33.711 32.838 -15.705 1.00 9.14 45 LEU B O 1
ATOM 1647 N N . HIS B 1 8 ? 35.724 31.925 -16.061 1.00 7.94 46 HIS B N 1
ATOM 1648 C CA . HIS B 1 8 ? 36.046 31.832 -14.661 1.00 8.21 46 HIS B CA 1
ATOM 1649 C C . HIS B 1 8 ? 36.168 33.230 -14.043 1.00 9.11 46 HIS B C 1
ATOM 1650 O O . HIS B 1 8 ? 35.725 33.447 -12.933 1.00 10.88 46 HIS B O 1
ATOM 1665 N N . ALA B 1 10 ? 34.665 35.938 -15.123 1.00 11.50 48 ALA B N 1
ATOM 1666 C CA . ALA B 1 10 ? 33.323 36.504 -15.057 1.00 12.57 48 ALA B CA 1
ATOM 1667 C C . ALA B 1 10 ? 32.531 35.888 -13.865 1.00 12.38 48 ALA B C 1
ATOM 1668 O O . ALA B 1 10 ? 31.780 36.596 -13.182 1.00 13.52 48 ALA B O 1
ATOM 1670 N N . ALA B 1 11 ? 32.706 34.587 -13.626 1.00 10.36 49 ALA B N 1
ATOM 1671 C CA . ALA B 1 11 ? 32.047 33.910 -12.484 1.00 10.99 49 ALA B CA 1
ATOM 1672 C C . ALA B 1 11 ? 32.515 34.487 -11.160 1.00 11.02 49 ALA B C 1
ATOM 1673 O O . ALA B 1 11 ? 31.701 34.680 -10.273 1.00 13.79 49 ALA B O 1
ATOM 1675 N N . ALA B 1 12 ? 33.815 34.754 -11.051 1.00 11.12 50 ALA B N 1
ATOM 1676 C CA . ALA B 1 12 ? 34.399 35.355 -9.853 1.00 11.93 50 ALA B CA 1
ATOM 1677 C C . ALA B 1 12 ? 33.819 36.734 -9.589 1.00 14.30 50 ALA B C 1
ATOM 1678 O O . ALA B 1 12 ? 33.636 37.088 -8.442 1.00 14.74 50 ALA B O 1
ATOM 1680 N N . ASN B 1 13 ? 33.598 37.494 -10.664 1.00 16.88 51 ASN B N 1
ATOM 1681 C CA . ASN B 1 13 ? 33.069 38.866 -10.626 1.00 19.43 51 ASN B CA 1
ATOM 1682 C C . ASN B 1 13 ? 31.565 38.932 -10.634 1.00 17.98 51 ASN B C 1
ATOM 1683 O O . ASN B 1 13 ? 31.040 40.040 -10.607 1.00 25.60 51 ASN B O 1
ATOM 1688 N N . ASP B 1 14 ? 30.847 37.829 -10.709 1.00 17.92 52 ASP B N 1
ATOM 1689 C CA . ASP B 1 14 ? 29.375 37.822 -10.828 1.00 18.27 52 ASP B CA 1
ATOM 1690 C C . ASP B 1 14 ? 28.929 38.686 -12.021 1.00 19.64 52 ASP B C 1
ATOM 1691 O O . ASP B 1 14 ? 27.872 39.314 -11.948 1.00 24.03 52 ASP B O 1
ATOM 1696 N N . ASP B 1 15 ? 29.732 38.744 -13.090 1.00 20.83 53 ASP B N 1
ATOM 1697 C CA . ASP B 1 15 ? 29.402 39.547 -14.272 1.00 20.78 53 ASP B CA 1
ATOM 1698 C C . ASP B 1 15 ? 28.438 38.673 -15.124 1.00 19.88 53 ASP B C 1
ATOM 1699 O O . ASP B 1 15 ? 28.898 38.003 -16.045 1.00 20.30 53 ASP B O 1
ATOM 1704 N N A ILE B 1 16 ? 27.118 38.640 -14.813 0.80 17.57 54 ILE B N 1
ATOM 1705 N N B ILE B 1 16 ? 27.151 38.742 -14.763 0.20 22.54 54 ILE B N 1
ATOM 1706 C CA A ILE B 1 16 ? 26.276 37.635 -15.519 0.80 21.57 54 ILE B CA 1
ATOM 1707 C CA B ILE B 1 16 ? 26.070 37.947 -15.346 0.20 21.65 54 ILE B CA 1
ATOM 1708 C C A ILE B 1 16 ? 26.019 38.037 -16.983 0.80 17.05 54 ILE B C 1
ATOM 1709 C C B ILE B 1 16 ? 25.958 38.096 -16.860 0.20 19.68 54 ILE B C 1
ATOM 1710 O O A ILE B 1 16 ? 25.750 37.160 -17.807 0.80 19.74 54 ILE B O 1
ATOM 1711 O O B ILE B 1 16 ? 25.767 37.117 -17.579 0.20 18.38 54 ILE B O 1
ATOM 1720 N N . GLN B 1 17 ? 26.087 39.334 -17.321 1.00 18.95 55 GLN B N 1
ATOM 1721 C CA . GLN B 1 17 ? 25.919 39.681 -18.712 1.00 18.03 55 GLN B CA 1
ATOM 1722 C C . GLN B 1 17 ? 27.071 39.118 -19.538 1.00 15.21 55 GLN B C 1
ATOM 1723 O O . GLN B 1 17 ? 26.847 38.640 -20.641 1.00 15.89 55 GLN B O 1
ATOM 1729 N N . LEU B 1 18 ? 28.284 39.187 -18.990 1.00 15.95 56 LEU B N 1
ATOM 1730 C CA . LEU B 1 18 ? 29.455 38.620 -19.611 1.00 15.43 56 LEU B CA 1
ATOM 1731 C C . LEU B 1 18 ? 29.291 37.111 -19.694 1.00 15.15 56 LEU B C 1
ATOM 1732 O O . LEU B 1 18 ? 29.554 36.534 -20.739 1.00 15.82 56 LEU B O 1
ATOM 1737 N N . ILE B 1 19 ? 28.805 36.472 -18.624 1.00 15.49 57 ILE B N 1
ATOM 1738 C CA . ILE B 1 19 ? 28.576 35.034 -18.682 1.00 16.48 57 ILE B CA 1
ATOM 1739 C C . ILE B 1 19 ? 27.599 34.683 -19.821 1.00 16.71 57 ILE B C 1
ATOM 1740 O O . ILE B 1 19 ? 27.863 33.807 -20.610 1.00 18.80 57 ILE B O 1
ATOM 1745 N N . LYS B 1 20 ? 26.471 35.409 -19.889 1.00 18.22 58 LYS B N 1
ATOM 1746 C CA . LYS B 1 20 ? 25.450 35.168 -20.935 1.00 18.88 58 LYS B CA 1
ATOM 1747 C C . LYS B 1 20 ? 26.053 35.290 -22.329 1.00 16.19 58 LYS B C 1
ATOM 1748 O O . LYS B 1 20 ? 25.846 34.442 -23.198 1.00 19.74 58 LYS B O 1
ATOM 1754 N N . HIS B 1 21 ? 26.826 36.334 -22.540 1.00 14.13 59 HIS B N 1
ATOM 1755 C CA . HIS B 1 21 ? 27.409 36.569 -23.844 1.00 13.44 59 HIS B CA 1
ATOM 1756 C C . HIS B 1 21 ? 28.472 35.530 -24.194 1.00 15.89 59 HIS B C 1
ATOM 1757 O O . HIS B 1 21 ? 28.539 35.107 -25.349 1.00 22.19 59 HIS B O 1
ATOM 1764 N N . ILE B 1 22 ? 29.233 35.067 -23.194 1.00 14.58 60 ILE B N 1
ATOM 1765 C CA . ILE B 1 22 ? 30.244 34.040 -23.421 1.00 16.79 60 ILE B CA 1
ATOM 1766 C C . ILE B 1 22 ? 29.556 32.729 -23.788 1.00 20.08 60 ILE B C 1
ATOM 1767 O O . ILE B 1 22 ? 29.968 32.064 -24.736 1.00 24.12 60 ILE B O 1
ATOM 1772 N N . LEU B 1 23 ? 28.480 32.409 -23.068 1.00 20.11 61 LEU B N 1
ATOM 1773 C CA . LEU B 1 23 ? 27.771 31.145 -23.265 1.00 21.84 61 LEU B CA 1
ATOM 1774 C C . LEU B 1 23 ? 27.021 31.020 -24.611 1.00 27.41 61 LEU B C 1
ATOM 1775 O O . LEU B 1 23 ? 26.791 29.921 -25.089 1.00 36.60 61 LEU B O 1
ATOM 1780 N N . SER B 1 24 ? 26.650 32.128 -25.232 1.00 26.99 62 SER B N 1
ATOM 1781 C CA . SER B 1 24 ? 25.908 32.087 -26.508 1.00 32.84 62 SER B CA 1
ATOM 1782 C C . SER B 1 24 ? 26.655 31.499 -27.754 1.00 33.33 62 SER B C 1
ATOM 1783 O O . SER B 1 24 ? 26.063 31.393 -28.845 1.00 37.98 62 SER B O 1
ATOM 1786 N N . GLN B 1 25 ? 27.936 31.165 -27.618 1.00 31.76 63 GLN B N 1
ATOM 1787 C CA . GLN B 1 25 ? 28.658 30.404 -28.646 1.00 31.11 63 GLN B CA 1
ATOM 1788 C C . GLN B 1 25 ? 28.980 29.042 -28.037 1.00 28.40 63 GLN B C 1
ATOM 1789 O O . GLN B 1 25 ? 28.820 28.866 -26.822 1.00 30.15 63 GLN B O 1
ATOM 1791 N N . LYS B 1 26 ? 29.428 28.089 -28.867 1.00 28.56 64 LYS B N 1
ATOM 1792 C CA . LYS B 1 26 ? 29.751 26.718 -28.418 1.00 22.99 64 LYS B CA 1
ATOM 1793 C C . LYS B 1 26 ? 30.751 26.839 -27.266 1.00 25.52 64 LYS B C 1
ATOM 1794 O O . LYS B 1 26 ? 31.814 27.452 -27.427 1.00 26.47 64 LYS B O 1
ATOM 1796 N N . THR B 1 27 ? 30.369 26.327 -26.102 1.00 16.66 65 THR B N 1
ATOM 1797 C CA . THR B 1 27 ? 31.091 26.444 -24.854 1.00 14.98 65 THR B CA 1
ATOM 1798 C C . THR B 1 27 ? 31.148 25.115 -24.123 1.00 12.48 65 THR B C 1
ATOM 1799 O O . THR B 1 27 ? 30.117 24.387 -24.048 1.00 13.21 65 THR B O 1
ATOM 1803 N N . LEU B 1 28 ? 32.356 24.711 -23.683 1.00 10.89 66 LEU B N 1
ATOM 1804 C CA . LEU B 1 28 ? 32.482 23.637 -22.682 1.00 8.02 66 LEU B CA 1
ATOM 1805 C C . LEU B 1 28 ? 32.343 24.303 -21.339 1.00 7.40 66 LEU B C 1
ATOM 1806 O O . LEU B 1 28 ? 33.258 24.966 -20.850 1.00 8.11 66 LEU B O 1
ATOM 1811 N N A ILE B 1 29 ? 31.182 24.144 -20.740 0.70 7.77 67 ILE B N 1
ATOM 1812 N N B ILE B 1 29 ? 31.181 24.172 -20.730 0.30 7.93 67 ILE B N 1
ATOM 1813 C CA A ILE B 1 29 ? 30.812 24.848 -19.520 0.70 8.29 67 ILE B CA 1
ATOM 1814 C CA B ILE B 1 29 ? 30.893 24.975 -19.558 0.30 8.38 67 ILE B CA 1
ATOM 1815 C C A ILE B 1 29 ? 31.761 24.601 -18.375 0.70 7.75 67 ILE B C 1
ATOM 1816 C C B ILE B 1 29 ? 31.757 24.611 -18.351 0.30 7.75 67 ILE B C 1
ATOM 1817 O O A ILE B 1 29 ? 32.033 25.500 -17.573 0.70 7.78 67 ILE B O 1
ATOM 1818 O O B ILE B 1 29 ? 32.006 25.477 -17.511 0.30 7.58 67 ILE B O 1
ATOM 1827 N N . ASP B 1 30 ? 32.259 23.365 -18.289 1.00 7.34 68 ASP B N 1
ATOM 1828 C CA . ASP B 1 30 ? 33.140 22.929 -17.197 1.00 7.13 68 ASP B CA 1
ATOM 1829 C C . ASP B 1 30 ? 34.614 22.898 -17.577 1.00 6.32 68 ASP B C 1
ATOM 1830 O O . ASP B 1 30 ? 35.422 22.213 -16.937 1.00 6.28 68 ASP B O 1
ATOM 1835 N N . ALA B 1 31 ? 35.021 23.721 -18.564 1.00 6.22 69 ALA B N 1
ATOM 1836 C CA . ALA B 1 31 ? 36.456 23.944 -18.797 1.00 5.91 69 ALA B CA 1
ATOM 1837 C C . ALA B 1 31 ? 37.141 24.247 -17.479 1.00 5.73 69 ALA B C 1
ATOM 1838 O O . ALA B 1 31 ? 36.662 25.034 -16.672 1.00 6.63 69 ALA B O 1
ATOM 1840 N N . ARG B 1 32 ? 38.342 23.697 -17.298 1.00 5.19 70 ARG B N 1
ATOM 1841 C CA . ARG B 1 32 ? 39.090 23.985 -16.079 1.00 5.46 70 ARG B CA 1
ATOM 1842 C C . ARG B 1 32 ? 40.066 25.099 -16.293 1.00 5.33 70 ARG B C 1
ATOM 1843 O O . ARG B 1 32 ? 40.688 25.257 -17.355 1.00 6.25 70 ARG B O 1
ATOM 1851 N N . ASP B 1 33 ? 40.239 25.916 -15.242 1.00 6.17 71 ASP B N 1
ATOM 1852 C CA . ASP B 1 33 ? 41.265 26.938 -15.250 1.00 6.56 71 ASP B CA 1
ATOM 1853 C C . ASP B 1 33 ? 42.631 26.328 -14.916 1.00 5.76 71 ASP B C 1
ATOM 1854 O O . ASP B 1 33 ? 42.813 25.110 -14.876 1.00 6.21 71 ASP B O 1
ATOM 1859 N N . GLU B 1 34 ? 43.645 27.177 -14.667 1.00 7.12 72 GLU B N 1
ATOM 1860 C CA . GLU B 1 34 ? 45.013 26.688 -14.437 1.00 7.72 72 GLU B CA 1
ATOM 1861 C C . GLU B 1 34 ? 45.142 25.898 -13.119 1.00 7.25 72 GLU B C 1
ATOM 1862 O O . GLU B 1 34 ? 46.127 25.156 -12.961 1.00 8.50 72 GLU B O 1
ATOM 1868 N N . THR B 1 35 ? 44.137 26.028 -12.222 1.00 7.00 73 THR B N 1
ATOM 1869 C CA . THR B 1 35 ? 44.134 25.286 -10.966 1.00 7.04 73 THR B CA 1
ATOM 1870 C C . THR B 1 35 ? 43.341 24.008 -11.046 1.00 6.64 73 THR B C 1
ATOM 1871 O O . THR B 1 35 ? 43.344 23.232 -10.081 1.00 7.40 73 THR B O 1
ATOM 1875 N N . GLY B 1 36 ? 42.597 23.799 -12.115 1.00 6.16 74 GLY B N 1
ATOM 1876 C CA . GLY B 1 36 ? 41.707 22.658 -12.224 1.00 5.85 74 GLY B CA 1
ATOM 1877 C C . GLY B 1 36 ? 40.263 22.928 -11.831 1.00 6.00 74 GLY B C 1
ATOM 1878 O O . GLY B 1 36 ? 39.478 21.997 -11.659 1.00 7.71 74 GLY B O 1
ATOM 1879 N N . SER B 1 37 ? 39.895 24.185 -11.650 1.00 5.55 75 SER B N 1
ATOM 1880 C CA . SER B 1 37 ? 38.584 24.560 -11.154 1.00 6.33 75 SER B CA 1
ATOM 1881 C C . SER B 1 37 ? 37.623 24.852 -12.311 1.00 5.14 75 SER B C 1
ATOM 1882 O O . SER B 1 37 ? 38.008 25.485 -13.299 1.00 5.81 75 SER B O 1
ATOM 1885 N N . THR B 1 38 ? 36.370 24.437 -12.133 1.00 5.53 76 THR B N 1
ATOM 1886 C CA . THR B 1 38 ? 35.331 24.879 -13.045 1.00 5.47 76 THR B CA 1
ATOM 1887 C C . THR B 1 38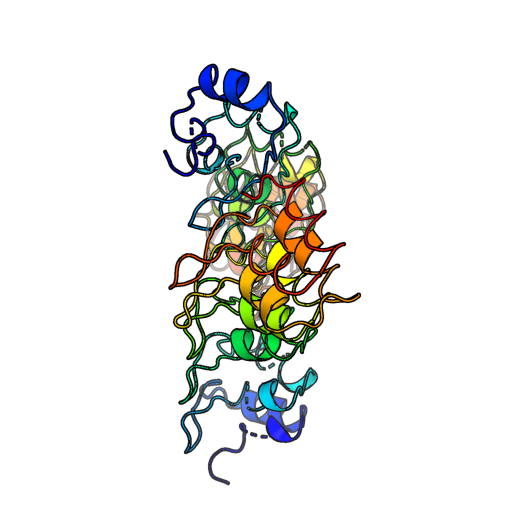 ? 34.848 26.285 -12.686 1.00 5.10 76 THR B C 1
ATOM 1888 O O . THR B 1 38 ? 35.001 26.754 -11.554 1.00 5.52 76 THR B O 1
ATOM 1892 N N . ALA B 1 39 ? 34.229 26.957 -13.636 1.00 5.93 77 ALA B N 1
ATOM 1893 C CA . ALA B 1 39 ? 33.631 28.264 -13.362 1.00 5.45 77 ALA B CA 1
ATOM 1894 C C . ALA B 1 39 ? 32.528 28.187 -12.315 1.00 5.34 77 ALA B C 1
ATOM 1895 O O . ALA B 1 39 ? 32.436 29.113 -11.489 1.00 5.89 77 ALA B O 1
ATOM 1897 N N . LEU B 1 40 ? 31.768 27.113 -12.308 1.00 4.95 78 LEU B N 1
ATOM 1898 C CA . LEU B 1 40 ? 30.751 26.974 -11.265 1.00 5.05 78 LEU B CA 1
ATOM 1899 C C . LEU B 1 40 ? 31.397 26.851 -9.893 1.00 4.92 78 LEU B C 1
ATOM 1900 O O . LEU B 1 40 ? 30.899 27.405 -8.911 1.00 5.40 78 LEU B O 1
ATOM 1913 N N . VAL B 1 42 ? 34.222 28.212 -8.982 1.00 5.33 80 VAL B N 1
ATOM 1914 C CA . VAL B 1 42 ? 34.631 29.589 -8.683 1.00 5.21 80 VAL B CA 1
ATOM 1915 C C . VAL B 1 42 ? 33.467 30.420 -8.168 1.00 5.56 80 VAL B C 1
ATOM 1916 O O . VAL B 1 42 ? 33.551 31.092 -7.135 1.00 6.54 80 VAL B O 1
ATOM 1920 N N . ALA B 1 43 ? 32.328 30.348 -8.851 1.00 5.78 81 ALA B N 1
ATOM 1921 C CA . ALA B 1 43 ? 31.136 31.085 -8.430 1.00 5.66 81 ALA B CA 1
ATOM 1922 C C . ALA B 1 43 ? 30.694 30.633 -7.019 1.00 6.22 81 ALA B C 1
ATOM 1923 O O . ALA B 1 43 ? 30.281 31.450 -6.215 1.00 6.81 81 ALA B O 1
ATOM 1925 N N . THR B 1 44 ? 30.766 29.336 -6.781 1.00 5.62 82 THR B N 1
ATOM 1926 C CA . THR B 1 44 ? 30.255 28.795 -5.524 1.00 5.82 82 THR B CA 1
ATOM 1927 C C . THR B 1 44 ? 31.148 29.211 -4.342 1.00 5.83 82 THR B C 1
ATOM 1928 O O . THR B 1 44 ? 30.628 29.553 -3.280 1.00 6.17 82 THR B O 1
ATOM 1932 N N . ARG B 1 45 ? 32.475 29.226 -4.527 1.00 5.97 83 ARG B N 1
ATOM 1933 C CA . ARG B 1 45 ? 33.350 29.701 -3.460 1.00 6.43 83 ARG B CA 1
ATOM 1934 C C . ARG B 1 45 ? 33.047 31.132 -3.065 1.00 6.99 83 ARG B C 1
ATOM 1935 O O . ARG B 1 45 ? 33.163 31.497 -1.903 1.00 8.99 83 ARG B O 1
ATOM 1943 N N . ALA B 1 46 ? 32.651 31.935 -4.028 1.00 7.67 84 ALA B N 1
ATOM 1944 C CA . ALA B 1 46 ? 32.302 33.310 -3.811 1.00 8.46 84 ALA B CA 1
ATOM 1945 C C . ALA B 1 46 ? 30.873 33.535 -3.331 1.00 7.44 84 ALA B C 1
ATOM 1946 O O . ALA B 1 46 ? 30.487 34.670 -3.059 1.00 8.82 84 ALA B O 1
ATOM 1948 N N . ASN B 1 47 ? 30.062 32.473 -3.325 1.00 6.96 85 ASN B N 1
ATOM 1949 C CA . ASN B 1 47 ? 28.611 32.580 -3.140 1.00 7.08 85 ASN B CA 1
ATOM 1950 C C . ASN B 1 47 ? 27.983 33.554 -4.090 1.00 6.65 85 ASN B C 1
ATOM 1951 O O . ASN B 1 47 ? 27.093 34.315 -3.723 1.00 8.01 85 ASN B O 1
ATOM 1956 N N . ASN B 1 48 ? 28.387 33.462 -5.365 1.00 6.89 86 ASN B N 1
ATOM 1957 C CA . ASN B 1 48 ? 27.809 34.309 -6.393 1.00 7.40 86 ASN B CA 1
ATOM 1958 C C . ASN B 1 48 ? 26.620 33.567 -6.974 1.00 7.17 86 ASN B C 1
ATOM 1959 O O . ASN B 1 48 ? 26.739 32.801 -7.935 1.00 7.76 86 ASN B O 1
ATOM 1964 N N . ILE B 1 49 ? 25.477 33.772 -6.335 1.00 7.30 87 ILE B N 1
ATOM 1965 C CA A ILE B 1 49 ? 24.318 32.895 -6.610 0.70 8.14 87 ILE B CA 1
ATOM 1966 C CA B ILE B 1 49 ? 24.218 33.015 -6.545 0.30 7.84 87 ILE B CA 1
ATOM 1967 C C . ILE B 1 49 ? 23.768 33.073 -8.018 1.00 7.76 87 ILE B C 1
ATOM 1968 O O . ILE B 1 49 ? 23.323 32.096 -8.595 1.00 7.68 87 ILE B O 1
ATOM 1977 N N . HIS B 1 50 ? 23.830 34.280 -8.574 1.00 8.55 88 HIS B N 1
ATOM 1978 C CA . HIS B 1 50 ? 23.257 34.478 -9.924 1.00 8.07 88 HIS B CA 1
ATOM 1979 C C . HIS B 1 50 ? 24.148 33.869 -10.972 1.00 7.59 88 HIS B C 1
ATOM 1980 O O . HIS B 1 50 ? 23.672 33.243 -11.926 1.00 8.31 88 HIS B O 1
ATOM 1987 N N . ALA B 1 51 ? 25.457 34.028 -10.826 1.00 7.72 89 ALA B N 1
ATOM 1988 C CA . ALA B 1 51 ? 26.406 33.333 -11.695 1.00 8.32 89 ALA B CA 1
ATOM 1989 C C . ALA B 1 51 ? 26.254 31.822 -11.594 1.00 7.50 89 ALA B C 1
ATOM 1990 O O . ALA B 1 51 ? 26.235 31.129 -12.601 1.00 7.58 89 ALA B O 1
ATOM 1992 N N . ALA B 1 52 ? 26.143 31.320 -10.366 1.00 6.76 90 ALA B N 1
ATOM 1993 C CA . ALA B 1 52 ? 25.932 29.885 -10.193 1.00 6.89 90 ALA B CA 1
ATOM 1994 C C . ALA B 1 52 ? 24.647 29.407 -10.902 1.00 7.19 90 ALA B C 1
ATOM 1995 O O . ALA B 1 52 ? 24.643 28.363 -11.561 1.00 7.38 90 ALA B O 1
ATOM 1997 N N . HIS B 1 53 ? 23.543 30.164 -10.738 1.00 7.21 91 HIS B N 1
ATOM 1998 C CA . HIS B 1 53 ? 22.285 29.758 -11.356 1.00 7.75 91 HIS B CA 1
ATOM 1999 C C . HIS B 1 53 ? 22.443 29.650 -12.883 1.00 7.50 91 HIS B C 1
ATOM 2000 O O . HIS B 1 53 ? 21.997 28.689 -13.491 1.00 8.36 91 HIS B O 1
ATOM 2023 N N . LEU B 1 55 ? 25.169 29.194 -14.675 1.00 6.88 93 LEU B N 1
ATOM 2024 C CA . LEU B 1 55 ? 26.044 28.101 -15.045 1.00 6.77 93 LEU B CA 1
ATOM 2025 C C . LEU B 1 55 ? 25.346 26.729 -14.904 1.00 6.30 93 LEU B C 1
ATOM 2026 O O . LEU B 1 55 ? 25.477 25.904 -15.751 1.00 7.82 93 LEU B O 1
ATOM 2031 N N . ILE B 1 56 ? 24.588 26.589 -13.815 1.00 6.47 94 ILE B N 1
ATOM 2032 C CA . ILE B 1 56 ? 23.816 25.386 -13.576 1.00 7.00 94 ILE B CA 1
ATOM 2033 C C . ILE B 1 56 ? 22.750 25.205 -14.650 1.00 7.83 94 ILE B C 1
ATOM 2034 O O . ILE B 1 56 ? 22.577 24.101 -15.182 1.00 9.20 94 ILE B O 1
ATOM 2039 N N . GLU B 1 57 ? 22.054 26.259 -14.994 1.00 8.91 95 GLU B N 1
ATOM 2040 C CA . GLU B 1 57 ? 21.026 26.160 -16.072 1.00 10.92 95 GLU B CA 1
ATOM 2041 C C . GLU B 1 57 ? 21.648 25.778 -17.408 1.00 11.01 95 GLU B C 1
ATOM 2042 O O . GLU B 1 57 ? 20.989 25.134 -18.213 1.00 13.63 95 GLU B O 1
ATOM 2048 N N . ALA B 1 58 ? 22.912 26.126 -17.616 1.00 10.00 96 ALA B N 1
ATOM 2049 C CA . ALA B 1 58 ? 23.628 25.798 -18.833 1.00 11.35 96 ALA B CA 1
ATOM 2050 C C . ALA B 1 58 ? 24.298 24.426 -18.789 1.00 10.95 96 ALA B C 1
ATOM 2051 O O . ALA B 1 58 ? 25.021 24.048 -19.707 1.00 13.85 96 ALA B O 1
ATOM 2053 N N . GLY B 1 59 ? 24.099 23.701 -17.702 1.00 9.52 97 GLY B N 1
ATOM 2054 C CA . GLY B 1 59 ? 24.524 22.350 -17.605 1.00 10.06 97 GLY B CA 1
ATOM 2055 C C . GLY B 1 59 ? 25.810 22.087 -16.851 1.00 9.23 97 GLY B C 1
ATOM 2056 O O . GLY B 1 59 ? 26.310 20.942 -16.914 1.00 9.43 97 GLY B O 1
ATOM 2057 N N . ALA B 1 60 ? 26.327 23.064 -16.114 1.00 7.62 98 ALA B N 1
ATOM 2058 C CA . ALA B 1 60 ? 27.522 22.834 -15.305 1.00 7.45 98 ALA B CA 1
ATOM 2059 C C . ALA B 1 60 ? 27.283 21.637 -14.336 1.00 6.91 98 ALA B C 1
ATOM 2060 O O . ALA B 1 60 ? 26.218 21.531 -13.729 1.00 8.57 98 ALA B O 1
ATOM 2062 N N . ASP B 1 61 ? 28.280 20.797 -14.199 1.00 5.66 99 ASP B N 1
ATOM 2063 C CA . ASP B 1 61 ? 28.253 19.659 -13.318 1.00 6.11 99 ASP B CA 1
ATOM 2064 C C . ASP B 1 61 ? 28.469 20.030 -11.853 1.00 5.82 99 ASP B C 1
ATOM 2065 O O . ASP B 1 61 ? 29.552 20.480 -11.455 1.00 6.28 99 ASP B O 1
ATOM 2070 N N . VAL B 1 62 ? 27.413 19.922 -11.072 1.00 5.36 100 VAL B N 1
ATOM 2071 C CA . VAL B 1 62 ? 27.465 20.241 -9.647 1.00 5.12 100 VAL B CA 1
ATOM 2072 C C . VAL B 1 62 ? 28.320 19.266 -8.799 1.00 5.01 100 VAL B C 1
ATOM 2073 O O . VAL B 1 62 ? 28.599 19.587 -7.654 1.00 5.09 100 VAL B O 1
ATOM 2077 N N . ASN B 1 63 ? 28.755 18.198 -9.417 1.00 4.99 101 ASN B N 1
ATOM 2078 C CA . ASN B 1 63 ? 29.601 17.184 -8.820 1.00 5.12 101 ASN B CA 1
ATOM 2079 C C . ASN B 1 63 ? 31.035 17.233 -9.269 1.00 5.65 101 ASN B C 1
ATOM 2080 O O . ASN B 1 63 ? 31.823 16.423 -8.830 1.00 6.22 101 ASN B O 1
ATOM 2085 N N . ALA B 1 64 ? 31.400 18.107 -10.238 1.00 5.57 102 ALA B N 1
ATOM 2086 C CA . ALA B 1 64 ? 32.791 18.207 -10.640 1.00 5.89 102 ALA B CA 1
ATOM 2087 C C . ALA B 1 64 ? 33.635 18.636 -9.445 1.00 5.75 102 ALA B C 1
ATOM 2088 O O . ALA B 1 64 ? 33.180 19.478 -8.674 1.00 6.34 102 ALA B O 1
ATOM 2090 N N . LYS B 1 65 ? 34.808 18.041 -9.303 1.00 4.97 103 LYS B N 1
ATOM 2091 C CA . LYS B 1 65 ? 35.646 18.325 -8.141 1.00 5.25 103 LYS B CA 1
ATOM 2092 C C . LYS B 1 65 ? 36.868 19.168 -8.515 1.00 4.76 103 LYS B C 1
ATOM 2093 O O . LYS B 1 65 ? 37.334 19.115 -9.609 1.00 6.64 103 LYS B O 1
ATOM 2099 N N . ASP B 1 66 ? 37.324 19.856 -7.501 1.00 5.21 104 ASP B N 1
ATOM 2100 C CA . ASP B 1 66 ? 38.570 20.625 -7.524 1.00 6.00 104 ASP B CA 1
ATOM 2101 C C . ASP B 1 66 ? 39.641 19.838 -6.836 1.00 5.67 104 ASP B C 1
ATOM 2102 O O . ASP B 1 66 ? 39.456 18.716 -6.402 1.00 5.95 104 ASP B O 1
ATOM 2107 N N . ASN B 1 67 ? 40.812 20.455 -6.743 1.00 6.02 105 ASN B N 1
ATOM 2108 C CA . ASN B 1 67 ? 42.022 19.754 -6.259 1.00 6.35 105 ASN B CA 1
ATOM 2109 C C . ASN B 1 67 ? 42.075 19.548 -4.729 1.00 5.88 105 ASN B C 1
ATOM 2110 O O . ASN B 1 67 ? 43.036 18.934 -4.268 1.00 7.19 105 ASN B O 1
ATOM 2115 N N . ILE B 1 68 ? 40.984 19.885 -4.027 1.00 5.80 106 ILE B N 1
ATOM 2116 C CA . ILE B 1 68 ? 40.800 19.430 -2.627 1.00 5.84 106 ILE B CA 1
ATOM 2117 C C . ILE B 1 68 ? 39.524 18.640 -2.459 1.00 5.70 106 ILE B C 1
ATOM 2118 O O . ILE B 1 68 ? 39.053 18.485 -1.342 1.00 6.59 106 ILE B O 1
ATOM 2123 N N . GLN B 1 69 ? 38.982 18.092 -3.541 1.00 5.45 107 GLN B N 1
ATOM 2124 C CA . GLN B 1 69 ? 37.764 17.261 -3.556 1.00 5.68 107 GLN B CA 1
ATOM 2125 C C . GLN B 1 69 ? 36.502 18.007 -3.187 1.00 5.38 107 GLN B C 1
ATOM 2126 O O . GLN B 1 69 ? 35.521 17.385 -2.827 1.00 6.92 107 GLN B O 1
ATOM 2132 N N . ASP B 1 70 ? 36.495 19.321 -3.342 1.00 5.38 108 ASP B N 1
ATOM 2133 C CA . ASP B 1 70 ? 35.235 20.051 -3.246 1.00 5.29 108 ASP B CA 1
ATOM 2134 C C . ASP B 1 70 ? 34.523 20.065 -4.573 1.00 5.18 108 ASP B C 1
ATOM 2135 O O . ASP B 1 70 ? 35.134 20.203 -5.618 1.00 6.67 108 ASP B O 1
ATOM 2140 N N . SER B 1 71 ? 33.204 19.907 -4.506 1.00 5.10 109 SER B N 1
ATOM 2141 C CA . SER B 1 71 ? 32.311 20.164 -5.625 1.00 4.63 109 SER B CA 1
ATOM 2142 C C . SER B 1 71 ? 31.372 21.291 -5.255 1.00 4.42 109 SER B C 1
ATOM 2143 O O . SER B 1 71 ? 31.240 21.620 -4.076 1.00 5.05 109 SER B O 1
ATOM 2146 N N . PRO B 1 72 ? 30.706 21.881 -6.232 1.00 4.80 110 PRO B N 1
ATOM 2147 C CA . PRO B 1 72 ? 29.695 22.925 -5.881 1.00 4.64 110 PRO B CA 1
ATOM 2148 C C . PRO B 1 72 ? 28.683 22.447 -4.857 1.00 4.43 110 PRO B C 1
ATOM 2149 O O . PRO B 1 72 ? 28.404 23.196 -3.890 1.00 5.16 110 PRO B O 1
ATOM 2153 N N . TYR B 1 73 ? 28.136 21.271 -5.018 1.00 4.13 111 TYR B N 1
ATOM 2154 C CA . TYR B 1 73 ? 27.215 20.713 -4.052 1.00 4.58 111 TYR B CA 1
ATOM 2155 C C . TYR B 1 73 ? 27.846 20.530 -2.664 1.00 4.63 111 TYR B C 1
ATOM 2156 O O . TYR B 1 73 ? 27.300 20.968 -1.665 1.00 4.97 111 TYR B O 1
ATOM 2165 N N . LEU B 1 74 ? 29.000 19.839 -2.627 1.00 4.28 112 LEU B N 1
ATOM 2166 C CA . LEU B 1 74 ? 29.600 19.553 -1.328 1.00 4.58 112 LEU B CA 1
ATOM 2167 C C . LEU B 1 74 ? 29.961 20.821 -0.583 1.00 4.56 112 LEU B C 1
ATOM 2168 O O . LEU B 1 74 ? 29.822 20.910 0.647 1.00 5.26 112 LEU B O 1
ATOM 2173 N N . TYR B 1 75 ? 30.548 21.780 -1.286 1.00 4.68 113 TYR B N 1
ATOM 2174 C CA . TYR B 1 75 ? 31.001 22.977 -0.679 1.00 4.81 113 TYR B CA 1
ATOM 2175 C C . TYR B 1 75 ? 29.815 23.873 -0.225 1.00 4.97 113 TYR B C 1
ATOM 2176 O O . TYR B 1 75 ? 29.830 24.445 0.856 1.00 5.44 113 TYR B O 1
ATOM 2185 N N . ALA B 1 76 ? 28.779 23.970 -1.056 1.00 4.93 114 ALA B N 1
ATOM 2186 C CA . ALA B 1 76 ? 27.614 24.743 -0.645 1.00 5.15 114 ALA B CA 1
ATOM 2187 C C . ALA B 1 76 ? 26.990 24.157 0.594 1.00 5.48 114 ALA B C 1
ATOM 2188 O O . ALA B 1 76 ? 26.545 24.899 1.488 1.00 6.05 114 ALA B O 1
ATOM 2190 N N . GLY B 1 77 ? 26.931 22.837 0.697 1.00 5.40 115 GLY B N 1
ATOM 2191 C CA . GLY B 1 77 ? 26.398 22.220 1.890 1.00 5.96 115 GLY B CA 1
ATOM 2192 C C . GLY B 1 77 ? 27.247 22.497 3.115 1.00 5.85 115 GLY B C 1
ATOM 2193 O O . GLY B 1 77 ? 26.726 22.887 4.164 1.00 6.60 115 GLY B O 1
ATOM 2194 N N . ALA B 1 78 ? 28.558 22.321 3.005 1.00 5.34 116 ALA B N 1
ATOM 2195 C CA . ALA B 1 78 ? 29.457 22.560 4.141 1.00 6.46 116 ALA B CA 1
ATOM 2196 C C . ALA B 1 78 ? 29.384 24.006 4.621 1.00 6.41 116 ALA B C 1
ATOM 2197 O O . ALA B 1 78 ? 29.488 24.271 5.801 1.00 8.53 116 ALA B O 1
ATOM 2199 N N . GLN B 1 79 ? 29.244 24.949 3.679 1.00 5.98 117 GLN B N 1
ATOM 2200 C CA A GLN B 1 79 ? 29.259 26.365 4.008 0.50 6.36 117 GLN B CA 1
ATOM 2201 C CA B GLN B 1 79 ? 29.264 26.374 3.965 0.50 6.32 117 GLN B CA 1
ATOM 2202 C C . GLN B 1 79 ? 27.879 26.919 4.355 1.00 6.27 117 GLN B C 1
ATOM 2203 O O . GLN B 1 79 ? 27.768 28.074 4.731 1.00 7.97 117 GLN B O 1
ATOM 2214 N N . GLY B 1 80 ? 26.834 26.124 4.217 1.00 6.45 118 GLY B N 1
ATOM 2215 C CA . GLY B 1 80 ? 25.482 26.621 4.446 1.00 6.73 118 GLY B CA 1
ATOM 2216 C C . GLY B 1 80 ? 25.091 27.693 3.445 1.00 6.61 118 GLY B C 1
ATOM 2217 O O . GLY B 1 80 ? 24.349 28.593 3.761 1.00 9.59 118 GLY B O 1
ATOM 2218 N N . TYR B 1 81 ? 25.571 27.570 2.190 1.00 6.26 119 TYR B N 1
ATOM 2219 C CA . TYR B 1 81 ? 25.198 28.468 1.082 1.00 6.10 119 TYR B CA 1
ATOM 2220 C C . TYR B 1 81 ? 23.931 27.875 0.479 1.00 5.67 119 TYR B C 1
ATOM 2221 O O . TYR B 1 81 ? 23.980 27.103 -0.473 1.00 5.74 119 TYR B O 1
ATOM 2230 N N A LEU B 1 82 ? 22.789 28.229 1.071 0.70 6.28 120 LEU B N 1
ATOM 2231 N N B LEU B 1 82 ? 22.799 28.230 1.067 0.30 6.30 120 LEU B N 1
ATOM 2232 C CA A LEU B 1 82 ? 21.547 27.501 0.818 0.70 6.56 120 LEU B CA 1
ATOM 2233 C CA B LEU B 1 82 ? 21.576 27.486 0.849 0.30 6.85 120 LEU B CA 1
ATOM 2234 C C A LEU B 1 82 ? 20.971 27.706 -0.552 0.70 6.41 120 LEU B C 1
ATOM 2235 C C B LEU B 1 82 ? 20.965 27.707 -0.527 0.30 6.54 120 LEU B C 1
ATOM 2236 O O A LEU B 1 82 ? 20.427 26.771 -1.112 0.70 7.09 120 LEU B O 1
ATOM 2237 O O B LEU B 1 82 ? 20.430 26.766 -1.096 0.30 7.01 120 LEU B O 1
ATOM 2246 N N . LYS B 1 83 ? 21.050 28.924 -1.068 1.00 6.57 121 LYS B N 1
ATOM 2247 C CA . LYS B 1 83 ? 20.484 29.171 -2.397 1.00 7.54 121 LYS B CA 1
ATOM 2248 C C . LYS B 1 83 ? 21.168 28.286 -3.435 1.00 6.33 121 LYS B C 1
ATOM 2249 O O . LYS B 1 83 ? 20.531 27.604 -4.241 1.00 6.99 121 LYS B O 1
ATOM 2255 N N . ILE B 1 84 ? 22.503 28.293 -3.440 1.00 5.82 122 ILE B N 1
ATOM 2256 C CA . ILE B 1 84 ? 23.238 27.454 -4.362 1.00 5.50 122 ILE B CA 1
ATOM 2257 C C . ILE B 1 84 ? 22.982 25.986 -4.051 1.00 5.12 122 ILE B C 1
ATOM 2258 O O . ILE B 1 84 ? 22.768 25.186 -4.961 1.00 5.81 122 ILE B O 1
ATOM 2263 N N . LEU B 1 85 ? 23.002 25.608 -2.770 1.00 5.10 123 LEU B N 1
ATOM 2264 C CA . LEU B 1 85 ? 22.753 24.203 -2.437 1.00 5.13 123 LEU B CA 1
ATOM 2265 C C . LEU B 1 85 ? 21.445 23.721 -3.047 1.00 5.04 123 LEU B C 1
ATOM 2266 O O . LEU B 1 85 ? 21.401 22.640 -3.638 1.00 5.25 123 LEU B O 1
ATOM 2271 N N A ARG B 1 86 ? 20.358 24.485 -2.855 0.80 4.93 124 ARG B N 1
ATOM 2272 N N B ARG B 1 86 ? 20.374 24.484 -2.851 0.20 5.39 124 ARG B N 1
ATOM 2273 C CA A ARG B 1 86 ? 19.068 24.063 -3.385 0.80 5.90 124 ARG B CA 1
ATOM 2274 C CA B ARG B 1 86 ? 19.076 24.087 -3.370 0.20 6.13 124 ARG B CA 1
ATOM 2275 C C A ARG B 1 86 ? 19.097 23.932 -4.906 0.80 6.14 124 ARG B C 1
ATOM 2276 C C B ARG B 1 86 ? 19.104 23.928 -4.893 0.20 6.19 124 ARG B C 1
ATOM 2277 O O A ARG B 1 86 ? 18.516 22.993 -5.434 0.80 6.91 124 ARG B O 1
ATOM 2278 O O B ARG B 1 86 ? 18.507 22.987 -5.416 0.20 6.59 124 ARG B O 1
ATOM 2301 N N . THR B 1 88 ? 21.712 22.974 -6.630 1.00 5.39 126 THR B N 1
ATOM 2302 C CA . THR B 1 88 ? 22.418 21.716 -6.898 1.00 5.32 126 THR B CA 1
ATOM 2303 C C . THR B 1 88 ? 21.565 20.501 -6.663 1.00 5.35 126 THR B C 1
ATOM 2304 O O . THR B 1 88 ? 21.636 19.510 -7.395 1.00 6.01 126 THR B O 1
ATOM 2308 N N . LEU B 1 89 ? 20.701 20.565 -5.640 1.00 5.59 127 LEU B N 1
ATOM 2309 C CA . LEU B 1 89 ? 19.795 19.471 -5.309 1.00 5.89 127 LEU B CA 1
ATOM 2310 C C . LEU B 1 89 ? 18.744 19.218 -6.407 1.00 6.47 127 LEU B C 1
ATOM 2311 O O . LEU B 1 89 ? 18.258 18.116 -6.556 1.00 8.17 127 LEU B O 1
ATOM 2332 N N . HIS B 1 91 ? 19.495 19.788 -9.626 1.00 6.15 129 HIS B N 1
ATOM 2333 C CA . HIS B 1 91 ? 20.292 19.623 -10.830 1.00 5.87 129 HIS B CA 1
ATOM 2334 C C . HIS B 1 91 ? 21.407 18.604 -10.656 1.00 6.89 129 HIS B C 1
ATOM 2335 O O . HIS B 1 91 ? 22.541 18.802 -11.095 1.00 8.94 129 HIS B O 1
ATOM 2342 N N . GLY B 1 92 ? 21.083 17.487 -10.021 1.00 6.67 130 GLY B N 1
ATOM 2343 C CA . GLY B 1 92 ? 21.901 16.304 -10.116 1.00 6.87 130 GLY B CA 1
ATOM 2344 C C . GLY B 1 92 ? 22.930 16.144 -9.021 1.00 5.50 130 GLY B C 1
ATOM 2345 O O . GLY B 1 92 ? 23.815 15.258 -9.181 1.00 6.60 130 GLY B O 1
ATOM 2346 N N . ALA B 1 93 ? 22.823 16.802 -7.891 1.00 5.73 131 ALA B N 1
ATOM 2347 C CA . ALA B 1 93 ? 23.724 16.527 -6.760 1.00 5.70 131 ALA B CA 1
ATOM 2348 C C . ALA B 1 93 ? 23.819 15.041 -6.484 1.00 5.66 131 ALA B C 1
ATOM 2349 O O . ALA B 1 93 ? 22.814 14.375 -6.325 1.00 6.41 131 ALA B O 1
ATOM 2351 N N . ASP B 1 94 ? 25.046 14.564 -6.374 1.00 5.54 132 ASP B N 1
ATOM 2352 C CA . ASP B 1 94 ? 25.288 13.163 -6.014 1.00 5.73 132 ASP B CA 1
ATOM 2353 C C . ASP B 1 94 ? 25.320 13.042 -4.524 1.00 5.37 132 ASP B C 1
ATOM 2354 O O . ASP B 1 94 ? 26.309 13.429 -3.905 1.00 5.13 132 ASP B O 1
ATOM 2359 N N . LEU B 1 95 ? 24.229 12.638 -3.902 1.00 5.14 133 LEU B N 1
ATOM 2360 C CA . LEU B 1 95 ? 24.155 12.619 -2.443 1.00 5.28 133 LEU B CA 1
ATOM 2361 C C . LEU B 1 95 ? 25.110 11.646 -1.810 1.00 5.42 133 LEU B C 1
ATOM 2362 O O . LEU B 1 95 ? 25.323 11.712 -0.592 1.00 5.91 133 LEU B O 1
ATOM 2367 N N . LYS B 1 96 ? 25.632 10.673 -2.574 1.00 6.23 134 LYS B N 1
ATOM 2368 C CA . LYS B 1 96 ? 26.594 9.710 -2.140 1.00 7.54 134 LYS B CA 1
ATOM 2369 C C . LYS B 1 96 ? 28.033 10.297 -2.195 1.00 7.27 134 LYS B C 1
ATOM 2370 O O . LYS B 1 96 ? 28.962 9.654 -1.754 1.00 8.18 134 LYS B O 1
ATOM 2376 N N . SER B 1 97 ? 28.239 11.429 -2.859 1.00 6.25 135 SER B N 1
ATOM 2377 C CA . SER B 1 97 ? 29.571 11.971 -3.021 1.00 6.24 135 SER B CA 1
ATOM 2378 C C . SER B 1 97 ? 30.105 12.454 -1.690 1.00 6.03 135 SER B C 1
ATOM 2379 O O . SER B 1 97 ? 29.375 12.873 -0.799 1.00 6.58 135 SER B O 1
ATOM 2382 N N . THR B 1 98 ? 31.432 12.490 -1.654 1.00 5.91 136 THR B N 1
ATOM 2383 C CA . THR B 1 98 ? 32.095 12.805 -0.421 1.00 6.56 136 THR B CA 1
ATOM 2384 C C . THR B 1 98 ? 33.224 13.817 -0.683 1.00 5.59 136 THR B C 1
ATOM 2385 O O . THR B 1 98 ? 33.873 13.879 -1.703 1.00 6.25 136 THR B O 1
ATOM 2389 N N . ASN B 1 99 ? 33.445 14.623 0.349 1.00 5.78 137 ASN B N 1
ATOM 2390 C CA . ASN B 1 99 ? 34.518 15.589 0.396 1.00 6.11 137 ASN B CA 1
ATOM 2391 C C . ASN B 1 99 ? 35.859 14.932 0.793 1.00 5.81 137 ASN B C 1
ATOM 2392 O O . ASN B 1 99 ? 35.970 13.716 0.875 1.00 6.77 137 ASN B O 1
ATOM 2397 N N . ARG B 1 100 ? 36.886 15.770 0.976 1.00 6.42 138 ARG B N 1
ATOM 2398 C CA . ARG B 1 100 ? 38.216 15.208 1.246 1.00 7.05 138 ARG B CA 1
ATOM 2399 C C . ARG B 1 100 ? 38.308 14.494 2.573 1.00 8.12 138 ARG B C 1
ATOM 2400 O O . ARG B 1 100 ? 39.217 13.681 2.733 1.00 8.45 138 ARG B O 1
ATOM 2408 N N . TYR B 1 101 ? 37.337 14.742 3.474 1.00 7.15 139 TYR B N 1
ATOM 2409 C CA . TYR B 1 101 ? 37.264 14.000 4.750 1.00 8.15 139 TYR B CA 1
ATOM 2410 C C . TYR B 1 101 ? 36.422 12.760 4.624 1.00 7.61 139 TYR B C 1
ATOM 2411 O O . TYR B 1 101 ? 36.166 12.078 5.645 1.00 10.09 139 TYR B O 1
ATOM 2420 N N . GLY B 1 102 ? 36.033 12.376 3.431 1.00 8.10 140 GLY B N 1
ATOM 2421 C CA . GLY B 1 102 ? 35.163 11.229 3.301 1.00 8.44 140 GLY B CA 1
ATOM 2422 C C . GLY B 1 102 ? 33.773 11.449 3.830 1.00 7.45 140 GLY B C 1
ATOM 2423 O O . GLY B 1 102 ? 33.059 10.493 4.071 1.00 9.81 140 GLY B O 1
ATOM 2424 N N . GLY B 1 103 ? 33.359 12.707 4.021 1.00 7.62 141 GLY B N 1
ATOM 2425 C CA . GLY B 1 103 ? 32.059 13.068 4.529 1.00 6.85 141 GLY B CA 1
ATOM 2426 C C . GLY B 1 103 ? 31.090 13.419 3.398 1.00 5.60 141 GLY B C 1
ATOM 2427 O O . GLY B 1 103 ? 31.486 13.962 2.369 1.00 7.17 141 GLY B O 1
ATOM 2428 N N . THR B 1 104 ? 29.798 13.154 3.652 1.00 5.50 142 THR B N 1
ATOM 2429 C CA . THR B 1 104 ? 28.742 13.762 2.836 1.00 5.23 142 THR B CA 1
ATOM 2430 C C . THR B 1 104 ? 28.640 15.234 3.119 1.00 4.77 142 THR B C 1
ATOM 2431 O O . THR B 1 104 ? 29.300 15.764 4.034 1.00 6.02 142 THR B O 1
ATOM 2435 N N . ALA B 1 105 ? 27.824 15.946 2.367 1.00 5.21 143 ALA B N 1
ATOM 2436 C CA . ALA B 1 105 ? 27.612 17.353 2.598 1.00 5.48 143 ALA B CA 1
ATOM 2437 C C . ALA B 1 105 ? 26.950 17.610 3.980 1.00 4.88 143 ALA B C 1
ATOM 2438 O O . ALA B 1 105 ? 27.041 18.679 4.545 1.00 6.17 143 ALA B O 1
ATOM 2440 N N . LEU B 1 106 ? 26.196 16.603 4.464 1.00 4.75 144 LEU B N 1
ATOM 2441 C CA . LEU B 1 106 ? 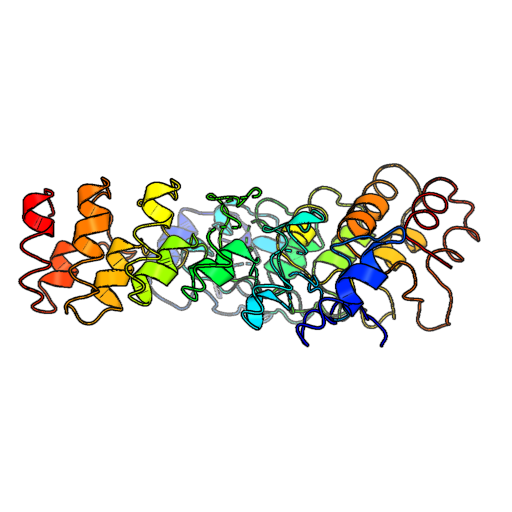25.496 16.716 5.731 1.00 4.57 144 LEU B CA 1
ATOM 2442 C C . LEU B 1 106 ? 26.409 16.812 6.941 1.00 4.97 144 LEU B C 1
ATOM 2443 O O . LEU B 1 106 ? 26.082 17.503 7.912 1.00 5.30 144 LEU B O 1
ATOM 2448 N N . ILE B 1 107 ? 27.528 16.105 6.896 1.00 4.71 145 ILE B N 1
ATOM 2449 C CA . ILE B 1 107 ? 28.397 16.067 8.099 1.00 4.53 145 ILE B CA 1
ATOM 2450 C C . ILE B 1 107 ? 28.957 17.447 8.433 1.00 4.57 145 ILE B C 1
ATOM 2451 O O . ILE B 1 107 ? 28.789 17.886 9.579 1.00 5.21 145 ILE B O 1
ATOM 2456 N N . PRO B 1 108 ? 29.566 18.201 7.502 1.00 4.77 146 PRO B N 1
ATOM 2457 C CA . PRO B 1 108 ? 30.026 19.553 7.862 1.00 4.88 146 PRO B CA 1
ATOM 2458 C C . PRO B 1 108 ? 28.922 20.475 8.178 1.00 4.72 146 PRO B C 1
ATOM 2459 O O . PRO B 1 108 ? 29.065 21.362 8.994 1.00 5.42 146 PRO B O 1
ATOM 2463 N N . ALA B 1 109 ? 27.737 20.310 7.555 1.00 4.86 147 ALA B N 1
ATOM 2464 C CA . ALA B 1 109 ? 26.632 21.190 7.880 1.00 5.28 147 ALA B CA 1
ATOM 2465 C C . ALA B 1 109 ? 26.226 21.007 9.365 1.00 5.20 147 ALA B C 1
ATOM 2466 O O . ALA B 1 109 ? 25.965 21.973 10.081 1.00 5.87 147 ALA B O 1
ATOM 2468 N N . ALA B 1 110 ? 26.215 19.751 9.815 1.00 4.91 148 ALA B N 1
ATOM 2469 C CA . ALA B 1 110 ? 25.931 19.463 11.216 1.00 5.10 148 ALA B CA 1
ATOM 2470 C C . ALA B 1 110 ? 27.014 19.979 12.123 1.00 5.27 148 ALA B C 1
ATOM 2471 O O . ALA B 1 110 ? 26.756 20.594 13.148 1.00 6.51 148 ALA B O 1
ATOM 2473 N N . GLU B 1 111 ? 28.269 19.708 11.759 1.00 5.76 149 GLU B N 1
ATOM 2474 C CA . GLU B 1 111 ? 29.421 20.170 12.508 1.00 6.47 149 GLU B CA 1
ATOM 2475 C C . GLU B 1 111 ? 29.336 21.678 12.770 1.00 5.86 149 GLU B C 1
ATOM 2476 O O . GLU B 1 111 ? 29.666 22.127 13.867 1.00 6.85 149 GLU B O 1
ATOM 2482 N N . ARG B 1 112 ? 28.988 22.448 11.749 1.00 5.93 150 ARG B N 1
ATOM 2483 C CA . ARG B 1 112 ? 29.031 23.905 11.789 1.00 6.20 150 ARG B CA 1
ATOM 2484 C C . ARG B 1 112 ? 27.753 24.528 12.285 1.00 5.86 150 ARG B C 1
ATOM 2485 O O . ARG B 1 112 ? 27.647 25.728 12.422 1.00 7.95 150 ARG B O 1
ATOM 2493 N N . GLY B 1 113 ? 26.772 23.707 12.651 1.00 5.41 151 GLY B N 1
ATOM 2494 C CA . GLY B 1 113 ? 25.565 24.226 13.234 1.00 6.18 151 GLY B CA 1
ATOM 2495 C C . GLY B 1 113 ? 24.612 24.883 12.260 1.00 5.73 151 GLY B C 1
ATOM 2496 O O . GLY B 1 113 ? 23.810 25.732 12.667 1.00 6.59 151 GLY B O 1
ATOM 2497 N N . HIS B 1 114 ? 24.656 24.462 11.002 1.00 5.72 152 HIS B N 1
ATOM 2498 C CA . HIS B 1 114 ? 23.832 25.056 9.934 1.00 6.10 152 HIS B CA 1
ATOM 2499 C C . HIS B 1 114 ? 22.461 24.334 9.936 1.00 5.92 152 HIS B C 1
ATOM 2500 O O . HIS B 1 114 ? 22.285 23.369 9.200 1.00 6.17 152 HIS B O 1
ATOM 2507 N N . VAL B 1 115 ? 21.513 24.788 10.761 1.00 5.37 153 VAL B N 1
ATOM 2508 C CA . VAL B 1 115 ? 20.307 24.017 11.035 1.00 5.64 153 VAL B CA 1
ATOM 2509 C C . VAL B 1 115 ? 19.472 23.811 9.771 1.00 5.31 153 VAL B C 1
ATOM 2510 O O . VAL B 1 115 ? 19.064 22.679 9.468 1.00 5.51 153 VAL B O 1
ATOM 2514 N N A GLU B 1 116 ? 19.189 24.872 9.046 0.80 5.61 154 GLU B N 1
ATOM 2515 N N B GLU B 1 116 ? 19.166 24.889 9.049 0.20 5.79 154 GLU B N 1
ATOM 2516 C CA A GLU B 1 116 ? 18.340 24.750 7.868 0.80 5.90 154 GLU B CA 1
ATOM 2517 C CA B GLU B 1 116 ? 18.324 24.777 7.842 0.20 6.22 154 GLU B CA 1
ATOM 2518 C C A GLU B 1 116 ? 19.010 23.906 6.769 0.80 5.30 154 GLU B C 1
ATOM 2519 C C B GLU B 1 116 ? 18.99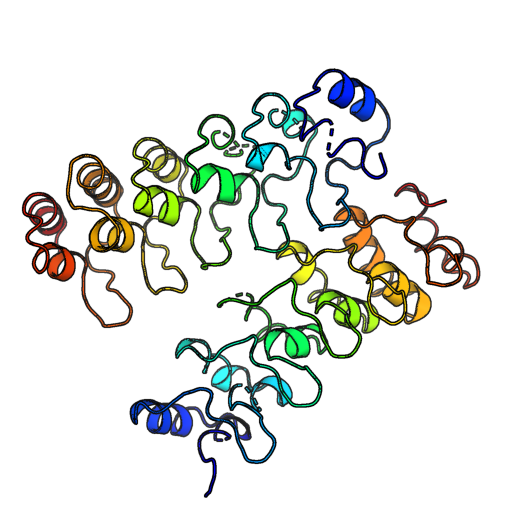6 23.923 6.767 0.20 5.59 154 GLU B C 1
ATOM 2520 O O A GLU B 1 116 ? 18.340 23.199 6.020 0.80 5.88 154 GLU B O 1
ATOM 2521 O O B GLU B 1 116 ? 18.318 23.212 6.027 0.20 5.80 154 GLU B O 1
ATOM 2532 N N . THR B 1 117 ? 20.322 24.000 6.687 1.00 5.51 155 THR B N 1
ATOM 2533 C CA . THR B 1 117 ? 21.078 23.142 5.758 1.00 5.29 155 THR B CA 1
ATOM 2534 C C . THR B 1 117 ? 20.965 21.681 6.115 1.00 4.94 155 THR B C 1
ATOM 2535 O O . THR B 1 117 ? 20.730 20.851 5.257 1.00 5.38 155 THR B O 1
ATOM 2539 N N . VAL B 1 118 ? 21.115 21.374 7.392 1.00 4.72 156 VAL B N 1
ATOM 2540 C CA . VAL B 1 118 ? 20.881 20.018 7.879 1.00 4.80 156 VAL B CA 1
ATOM 2541 C C . VAL B 1 118 ? 19.472 19.551 7.513 1.00 4.76 156 VAL B C 1
ATOM 2542 O O . VAL B 1 118 ? 19.292 18.447 6.974 1.00 5.22 156 VAL B O 1
ATOM 2546 N N A ARG B 1 119 ? 18.482 20.375 7.784 0.80 4.94 157 ARG B N 1
ATOM 2547 N N B ARG B 1 119 ? 18.465 20.366 7.814 0.20 4.90 157 ARG B N 1
ATOM 2548 C CA A ARG B 1 119 ? 17.101 19.972 7.500 0.80 5.16 157 ARG B CA 1
ATOM 2549 C CA B ARG B 1 119 ? 17.070 20.008 7.503 0.20 5.33 157 ARG B CA 1
ATOM 2550 C C A ARG B 1 119 ? 16.937 19.669 5.995 0.80 5.02 157 ARG B C 1
ATOM 2551 C C B ARG B 1 119 ? 16.912 19.682 6.013 0.20 5.09 157 ARG B C 1
ATOM 2552 O O A ARG B 1 119 ? 16.327 18.659 5.602 0.80 5.55 157 ARG B O 1
ATOM 2553 O O B ARG B 1 119 ? 16.309 18.666 5.640 0.20 5.36 157 ARG B O 1
ATOM 2568 N N . THR B 1 120 ? 17.490 20.538 5.180 1.00 4.74 158 THR B N 1
ATOM 2569 C CA . THR B 1 120 ? 17.398 20.426 3.736 1.00 5.09 158 THR B CA 1
ATOM 2570 C C . THR B 1 120 ? 18.048 19.156 3.245 1.00 4.76 158 THR B C 1
ATOM 2571 O O . THR B 1 120 ? 17.496 18.461 2.366 1.00 5.75 158 THR B O 1
ATOM 2575 N N . LEU B 1 121 ? 19.251 18.839 3.728 1.00 5.08 159 LEU B N 1
ATOM 2576 C CA . LEU B 1 121 ? 19.986 17.667 3.295 1.00 4.72 159 LEU B CA 1
ATOM 2577 C C . LEU B 1 121 ? 19.334 16.369 3.758 1.00 4.66 159 LEU B C 1
ATOM 2578 O O . LEU B 1 121 ? 19.342 15.375 3.045 1.00 4.99 159 LEU B O 1
ATOM 2583 N N . ILE B 1 122 ? 18.795 16.376 4.987 1.00 5.04 160 ILE B N 1
ATOM 2584 C CA . ILE B 1 122 ? 18.041 15.229 5.459 1.00 5.33 160 ILE B CA 1
ATOM 2585 C C . ILE B 1 122 ? 16.832 14.976 4.530 1.00 5.11 160 ILE B C 1
ATOM 2586 O O . ILE B 1 122 ? 16.579 13.859 4.109 1.00 5.50 160 ILE B O 1
ATOM 2591 N N . ALA B 1 123 ? 16.096 16.034 4.246 1.00 5.32 161 ALA B N 1
ATOM 2592 C CA . ALA B 1 123 ? 14.910 15.937 3.387 1.00 6.33 161 ALA B CA 1
ATOM 2593 C C . ALA B 1 123 ? 15.249 15.455 1.989 1.00 5.94 161 ALA B C 1
ATOM 2594 O O . ALA B 1 123 ? 14.469 14.711 1.380 1.00 7.20 161 ALA B O 1
ATOM 2596 N N . ALA B 1 124 ? 16.432 15.809 1.491 1.00 5.74 162 ALA B N 1
ATOM 2597 C CA . ALA B 1 124 ? 16.878 15.419 0.159 1.00 5.85 162 ALA B CA 1
ATOM 2598 C C . ALA B 1 124 ? 17.238 13.935 0.079 1.00 4.85 162 ALA B C 1
ATOM 2599 O O . ALA B 1 124 ? 17.189 13.364 -1.018 1.00 5.92 162 ALA B O 1
ATOM 2601 N N . GLY B 1 125 ? 17.589 13.333 1.228 1.00 5.15 163 GLY B N 1
ATOM 2602 C CA . GLY B 1 125 ? 17.980 11.956 1.283 1.00 5.69 163 GLY B CA 1
ATOM 2603 C C . GLY B 1 125 ? 19.413 11.654 1.513 1.00 4.38 163 GLY B C 1
ATOM 2604 O O . GLY B 1 125 ? 19.848 10.521 1.340 1.00 4.87 163 GLY B O 1
ATOM 2605 N N . VAL B 1 126 ? 20.223 12.614 1.949 1.00 4.68 164 VAL B N 1
ATOM 2606 C CA . VAL B 1 126 ? 21.611 12.288 2.291 1.00 4.88 164 VAL B CA 1
ATOM 2607 C C . VAL B 1 126 ? 21.616 11.272 3.442 1.00 4.44 164 VAL B C 1
ATOM 2608 O O . VAL B 1 126 ? 20.855 11.429 4.407 1.00 5.36 164 VAL B O 1
ATOM 2612 N N . ASN B 1 127 ? 22.461 10.262 3.363 1.00 4.41 165 ASN B N 1
ATOM 2613 C CA . ASN B 1 127 ? 22.463 9.158 4.341 1.00 4.75 165 ASN B CA 1
ATOM 2614 C C . ASN B 1 127 ? 22.921 9.652 5.729 1.00 4.53 165 ASN B C 1
ATOM 2615 O O . ASN B 1 127 ? 24.111 9.920 5.919 1.00 5.22 165 ASN B O 1
ATOM 2620 N N . VAL B 1 128 ? 22.001 9.707 6.666 1.00 4.60 166 VAL B N 1
ATOM 2621 C CA . VAL B 1 128 ? 22.325 10.199 7.985 1.00 4.45 166 VAL B CA 1
ATOM 2622 C C . VAL B 1 128 ? 23.329 9.325 8.698 1.00 4.63 166 VAL B C 1
ATOM 2623 O O . VAL B 1 128 ? 23.951 9.767 9.664 1.00 5.12 166 VAL B O 1
ATOM 2627 N N . ASN B 1 129 ? 23.449 8.057 8.307 1.00 4.32 167 ASN B N 1
ATOM 2628 C CA . ASN B 1 129 ? 24.323 7.096 8.957 1.00 4.82 167 ASN B CA 1
ATOM 2629 C C . ASN B 1 129 ? 25.735 7.030 8.337 1.00 5.07 167 ASN B C 1
ATOM 2630 O O . ASN B 1 129 ? 26.536 6.203 8.750 1.00 6.26 167 ASN B O 1
ATOM 2635 N N . HIS B 1 130 ? 26.048 7.888 7.362 1.00 4.76 168 HIS B N 1
ATOM 2636 C CA . HIS B 1 130 ? 27.368 7.853 6.763 1.00 5.10 168 HIS B CA 1
ATOM 2637 C C . HIS B 1 130 ? 28.440 8.205 7.778 1.00 5.28 168 HIS B C 1
ATOM 2638 O O . HIS B 1 130 ? 28.287 9.153 8.580 1.00 5.92 168 HIS B O 1
ATOM 2645 N N . VAL B 1 131 ? 29.567 7.493 7.696 1.00 5.37 169 VAL B N 1
ATOM 2646 C CA . VAL B 1 131 ? 30.726 7.729 8.575 1.00 5.61 169 VAL B CA 1
ATOM 2647 C C . VAL B 1 131 ? 31.918 8.245 7.767 1.00 5.82 169 VAL B C 1
ATOM 2648 O O . VAL B 1 131 ? 32.293 7.651 6.743 1.00 6.63 169 VAL B O 1
ATOM 2652 N N . ASN B 1 132 ? 32.480 9.388 8.136 1.00 5.42 170 ASN B N 1
ATOM 2653 C CA . ASN B 1 132 ? 33.595 9.944 7.423 1.00 6.04 170 ASN B CA 1
ATOM 2654 C C . ASN B 1 132 ? 34.952 9.345 7.872 1.00 5.88 170 ASN B C 1
ATOM 2655 O O . ASN B 1 132 ? 34.989 8.409 8.688 1.00 6.65 170 ASN B O 1
ATOM 2660 N N . ASN B 1 133 ? 36.055 9.867 7.342 1.00 6.08 171 ASN B N 1
ATOM 2661 C CA . ASN B 1 133 ? 37.362 9.248 7.571 1.00 6.95 171 ASN B CA 1
ATOM 2662 C C . ASN B 1 133 ? 37.972 9.631 8.928 1.00 7.68 171 ASN B C 1
ATOM 2663 O O . ASN B 1 133 ? 39.030 9.129 9.262 1.00 10.05 171 ASN B O 1
ATOM 2668 N N . LEU B 1 134 ? 37.300 10.495 9.687 1.00 6.74 172 LEU B N 1
ATOM 2669 C CA . LEU B 1 134 ? 37.566 10.754 11.092 1.00 7.59 172 LEU B CA 1
ATOM 2670 C C . LEU B 1 134 ? 36.774 9.770 11.977 1.00 6.90 172 LEU B C 1
ATOM 2671 O O . LEU B 1 134 ? 36.975 9.851 13.214 1.00 9.25 172 LEU B O 1
ATOM 2676 N N . GLY B 1 135 ? 35.994 8.861 11.397 1.00 6.96 173 GLY B N 1
ATOM 2677 C CA . GLY B 1 135 ? 35.187 7.926 12.161 1.00 6.86 173 GLY B CA 1
ATOM 2678 C C . GLY B 1 135 ? 33.908 8.547 12.715 1.00 6.40 173 GLY B C 1
ATOM 2679 O O . GLY B 1 135 ? 33.261 7.935 13.561 1.00 7.59 173 GLY B O 1
ATOM 2680 N N . TRP B 1 136 ? 33.495 9.695 12.200 1.00 6.16 174 TRP B N 1
ATOM 2681 C CA . TRP B 1 136 ? 32.391 10.444 12.727 1.00 6.27 174 TRP B CA 1
ATOM 2682 C C . TRP B 1 136 ? 31.227 10.455 11.762 1.00 5.51 174 TRP B C 1
ATOM 2683 O O . TRP B 1 136 ? 31.354 10.624 10.565 1.00 6.76 174 TRP B O 1
ATOM 2694 N N . THR B 1 137 ? 30.047 10.341 12.325 1.00 6.16 175 THR B N 1
ATOM 2695 C CA . THR B 1 137 ? 28.773 10.622 11.657 1.00 5.62 175 THR B CA 1
ATOM 2696 C C . THR B 1 137 ? 28.424 12.105 11.845 1.00 5.32 175 THR B C 1
ATOM 2697 O O . THR B 1 137 ? 29.024 12.802 12.681 1.00 5.86 175 THR B O 1
ATOM 2701 N N . ALA B 1 138 ? 27.360 12.557 11.202 1.00 4.87 176 ALA B N 1
ATOM 2702 C CA . ALA B 1 138 ? 26.818 13.862 11.451 1.00 4.85 176 ALA B CA 1
ATOM 2703 C C . ALA B 1 138 ? 26.450 14.019 12.942 1.00 4.37 176 ALA B C 1
ATOM 2704 O O . ALA B 1 138 ? 26.701 15.063 13.513 1.00 4.75 176 ALA B O 1
ATOM 2706 N N . LEU B 1 139 ? 25.830 12.996 13.525 1.00 4.63 177 LEU B N 1
ATOM 2707 C CA . LEU B 1 139 ? 25.439 13.030 14.902 1.00 4.29 177 LEU B CA 1
ATOM 2708 C C . LEU B 1 139 ? 26.646 13.217 15.830 1.00 4.22 177 LEU B C 1
ATOM 2709 O O . LEU B 1 139 ? 26.636 14.041 16.731 1.00 4.61 177 LEU B O 1
ATOM 2714 N N . LEU B 1 140 ? 27.692 12.404 15.603 1.00 4.97 178 LEU B N 1
ATOM 2715 C CA . LEU B 1 140 ? 28.884 12.533 16.408 1.00 5.36 178 LEU B CA 1
ATOM 2716 C C . LEU B 1 140 ? 29.512 13.912 16.271 1.00 5.45 178 LEU B C 1
ATOM 2717 O O . LEU B 1 140 ? 29.912 14.475 17.284 1.00 5.49 178 LEU B O 1
ATOM 2722 N N . GLU B 1 141 ? 29.615 14.410 15.064 1.00 5.19 179 GLU B N 1
ATOM 2723 C CA . GLU B 1 141 ? 30.225 15.749 14.911 1.00 5.96 179 GLU B CA 1
ATOM 2724 C C . GLU B 1 141 ? 29.406 16.823 15.575 1.00 5.64 179 GLU B C 1
ATOM 2725 O O . GLU B 1 141 ? 29.940 17.725 16.200 1.00 6.76 179 GLU B O 1
ATOM 2731 N N . ALA B 1 142 ? 28.088 16.745 15.481 1.00 5.58 180 ALA B N 1
ATOM 2732 C CA . ALA B 1 142 ? 27.250 17.783 16.099 1.00 6.25 180 ALA B CA 1
ATOM 2733 C C . ALA B 1 142 ? 27.500 17.822 17.620 1.00 6.29 180 ALA B C 1
ATOM 2734 O O . ALA B 1 142 ? 27.451 18.887 18.224 1.00 8.76 180 ALA B O 1
ATOM 2736 N N . ILE B 1 143 ? 27.743 16.656 18.223 1.00 5.46 181 ILE B N 1
ATOM 2737 C CA . ILE B 1 143 ? 27.937 16.545 19.674 1.00 5.36 181 ILE B CA 1
ATOM 2738 C C . ILE B 1 143 ? 29.337 16.951 20.041 1.00 5.70 181 ILE B C 1
ATOM 2739 O O . ILE B 1 143 ? 29.546 17.763 20.951 1.00 7.48 181 ILE B O 1
ATOM 2744 N N . ILE B 1 144 ? 30.334 16.366 19.380 1.00 5.82 182 ILE B N 1
ATOM 2745 C CA . ILE B 1 144 ? 31.777 16.581 19.743 1.00 6.40 182 ILE B CA 1
ATOM 2746 C C . ILE B 1 144 ? 32.274 17.980 19.373 1.00 6.13 182 ILE B C 1
ATOM 2747 O O . ILE B 1 144 ? 33.034 18.596 20.108 1.00 7.06 182 ILE B O 1
ATOM 2752 N N . LEU B 1 145 ? 31.855 18.466 18.201 1.00 6.09 183 LEU B N 1
ATOM 2753 C CA . LEU B 1 145 ? 32.355 19.715 17.664 1.00 6.08 183 LEU B CA 1
ATOM 2754 C C . LEU B 1 145 ? 31.368 20.865 17.841 1.00 6.11 183 LEU B C 1
ATOM 2755 O O . LEU B 1 145 ? 31.781 22.026 17.591 1.00 8.04 183 LEU B O 1
ATOM 2760 N N . GLY B 1 146 ? 30.161 20.619 18.279 1.00 7.02 184 GLY B N 1
ATOM 2761 C CA . GLY B 1 146 ? 29.270 21.666 18.661 1.00 7.23 184 GLY B CA 1
ATOM 2762 C C . GLY B 1 146 ? 29.550 22.088 20.102 1.00 8.32 184 GLY B C 1
ATOM 2763 O O . GLY B 1 146 ? 30.506 21.599 20.731 1.00 10.64 184 GLY B O 1
ATOM 2764 N N . ASN B 1 147 ? 28.664 22.916 20.640 1.00 7.40 185 ASN B N 1
ATOM 2765 C CA . ASN B 1 147 ? 28.764 23.392 22.021 1.00 8.40 185 ASN B CA 1
ATOM 2766 C C . ASN B 1 147 ? 27.564 23.029 22.884 1.00 8.30 185 ASN B C 1
ATOM 2767 O O . ASN B 1 147 ? 27.410 23.556 23.984 1.00 8.87 185 ASN B O 1
ATOM 2772 N N . GLY B 1 148 ? 26.732 22.109 22.413 1.00 6.88 186 GLY B N 1
ATOM 2773 C CA . GLY B 1 148 ? 25.619 21.619 23.161 1.00 7.49 186 GLY B CA 1
ATOM 2774 C C . GLY B 1 148 ? 24.402 22.518 23.255 1.00 7.68 186 GLY B C 1
ATOM 2775 O O . GLY B 1 148 ? 23.399 22.132 23.861 1.00 9.58 186 GLY B O 1
ATOM 2776 N N . LYS B 1 149 ? 24.481 23.704 22.660 1.00 8.19 187 LYS B N 1
ATOM 2777 C CA . LYS B 1 149 ? 23.452 24.726 22.734 1.00 8.98 187 LYS B CA 1
ATOM 2778 C C . LYS B 1 149 ? 22.433 24.571 21.622 1.00 7.24 187 LYS B C 1
ATOM 2779 O O . LYS B 1 149 ? 22.556 23.706 20.838 1.00 10.11 187 LYS B O 1
ATOM 2785 N N . SER B 1 150 ? 21.406 25.388 21.655 1.00 9.61 188 SER B N 1
ATOM 2786 C CA . SER B 1 150 ? 20.378 25.601 20.609 1.00 9.71 188 SER B CA 1
ATOM 2787 C C . SER B 1 150 ? 20.557 24.910 19.302 1.00 7.45 188 SER B C 1
ATOM 2788 O O . SER B 1 150 ? 19.856 23.915 19.024 1.00 8.16 188 SER B O 1
ATOM 2791 N N . ASN B 1 151 ? 21.403 25.406 18.451 1.00 7.32 189 ASN B N 1
ATOM 2792 C CA A ASN B 1 151 ? 21.365 24.915 17.133 0.60 7.27 189 ASN B CA 1
ATOM 2793 C CA B ASN B 1 151 ? 21.602 24.894 17.064 0.40 6.88 189 ASN B CA 1
ATOM 2794 C C . ASN B 1 151 ? 21.870 23.437 17.086 1.00 5.99 189 ASN B C 1
ATOM 2795 O O . ASN B 1 151 ? 21.396 22.688 16.258 1.00 6.32 189 ASN B O 1
ATOM 2804 N N . TYR B 1 152 ? 22.771 23.060 17.982 1.00 6.22 190 TYR B N 1
ATOM 2805 C CA . TYR B 1 152 ? 23.230 21.714 18.010 1.00 5.73 190 TYR B CA 1
ATOM 2806 C C . TYR B 1 152 ? 22.150 20.776 18.567 1.00 5.45 190 TYR B C 1
ATOM 2807 O O . TYR B 1 152 ? 22.003 19.649 18.116 1.00 5.66 190 TYR B O 1
ATOM 2816 N N . GLN B 1 153 ? 21.399 21.220 19.584 1.00 5.92 191 GLN B N 1
ATOM 2817 C CA . GLN B 1 153 ? 20.219 20.466 20.048 1.00 5.62 191 GLN B CA 1
ATOM 2818 C C . GLN B 1 153 ? 19.230 20.253 18.901 1.00 5.38 191 GLN B C 1
ATOM 2819 O O . GLN B 1 153 ? 18.694 19.149 18.720 1.00 5.43 191 GLN B O 1
ATOM 2825 N N A GLN B 1 154 ? 18.979 21.308 18.138 0.70 5.19 192 GLN B N 1
ATOM 2826 N N B GLN B 1 154 ? 18.978 21.307 18.135 0.30 5.21 192 GLN B N 1
ATOM 2827 C CA A GLN B 1 154 ? 18.049 21.214 17.012 0.70 5.16 192 GLN B CA 1
ATOM 2828 C CA B GLN B 1 154 ? 18.052 21.224 17.011 0.30 5.29 192 GLN B CA 1
ATOM 2829 C C A GLN B 1 154 ? 18.550 20.193 15.981 0.70 4.35 192 GLN B C 1
ATOM 2830 C C B GLN B 1 154 ? 18.540 20.213 15.967 0.30 4.59 192 GLN B C 1
ATOM 2831 O O A GLN B 1 154 ? 17.776 19.411 15.475 0.70 5.15 192 GLN B O 1
ATOM 2832 O O B GLN B 1 154 ? 17.760 19.416 15.469 0.30 5.08 192 GLN B O 1
ATOM 2843 N N . ILE B 1 155 ? 19.834 20.229 15.687 1.00 4.60 193 ILE B N 1
ATOM 2844 C CA . ILE B 1 155 ? 20.441 19.323 14.709 1.00 4.40 193 ILE B CA 1
ATOM 2845 C C . ILE B 1 155 ? 20.371 17.872 15.212 1.00 4.07 193 ILE B C 1
ATOM 2846 O O . ILE B 1 155 ? 20.035 16.978 14.446 1.00 4.44 193 ILE B O 1
ATOM 2851 N N . VAL B 1 156 ? 20.738 17.662 16.459 1.00 4.50 194 VAL B N 1
ATOM 2852 C CA . VAL B 1 156 ? 20.598 16.324 17.047 1.00 4.76 194 VAL B CA 1
ATOM 2853 C C . VAL B 1 156 ? 19.142 15.829 16.892 1.00 4.42 194 VAL B C 1
ATOM 2854 O O . VAL B 1 156 ? 18.900 14.684 16.489 1.00 4.95 194 VAL B O 1
ATOM 2858 N N . ALA B 1 157 ? 18.180 16.672 17.266 1.00 4.43 195 ALA B N 1
ATOM 2859 C CA . ALA B 1 157 ? 16.787 16.284 17.184 1.00 4.85 195 ALA B CA 1
ATOM 2860 C C . ALA B 1 157 ? 16.380 15.932 15.758 1.00 4.91 195 ALA B C 1
ATOM 2861 O O . ALA B 1 157 ? 15.633 14.958 15.548 1.00 5.66 195 ALA B O 1
ATOM 2863 N N . LEU B 1 158 ? 16.843 16.728 14.791 1.00 4.23 196 LEU B N 1
ATOM 2864 C CA . LEU B 1 158 ? 16.476 16.492 13.387 1.00 4.51 196 LEU B CA 1
ATOM 2865 C C . LEU B 1 158 ? 17.072 15.154 12.965 1.00 4.46 196 LEU B C 1
ATOM 2866 O O . LEU B 1 158 ? 16.378 14.357 12.266 1.00 5.06 196 LEU B O 1
ATOM 2871 N N . LEU B 1 159 ? 18.325 14.897 13.266 1.00 4.20 197 LEU B N 1
ATOM 2872 C CA . LEU B 1 159 ? 18.963 13.651 12.834 1.00 4.32 197 LEU B CA 1
ATOM 2873 C C . LEU B 1 159 ? 18.257 12.433 13.433 1.00 4.22 197 LEU B C 1
ATOM 2874 O O . LEU B 1 159 ? 18.041 11.439 12.771 1.00 4.41 197 LEU B O 1
ATOM 2879 N N . LEU B 1 160 ? 17.961 12.506 14.738 1.00 4.82 198 LEU B N 1
ATOM 2880 C CA . LEU B 1 160 ? 17.320 11.396 15.414 1.00 4.71 198 LEU B CA 1
ATOM 2881 C C . LEU B 1 160 ? 15.924 11.139 14.885 1.00 4.91 198 LEU B C 1
ATOM 2882 O O . LEU B 1 160 ? 15.534 9.982 14.617 1.00 6.04 198 LEU B O 1
ATOM 2887 N N . LYS B 1 161 ? 15.164 12.206 14.705 1.00 5.02 199 LYS B N 1
ATOM 2888 C CA . LYS B 1 161 ? 13.787 12.020 14.166 1.00 6.05 199 LYS B CA 1
ATOM 2889 C C . LYS B 1 161 ? 13.785 11.448 12.772 1.00 5.94 199 LYS B C 1
ATOM 2890 O O . LYS B 1 161 ? 12.911 10.654 12.391 1.00 6.86 199 LYS B O 1
ATOM 2896 N N . ALA B 1 162 ? 14.810 11.791 11.989 1.00 5.50 200 ALA B N 1
ATOM 2897 C CA . ALA B 1 162 ? 14.930 11.255 10.645 1.00 6.49 200 ALA B CA 1
ATOM 2898 C C . ALA B 1 162 ? 15.372 9.815 10.614 1.00 6.34 200 ALA B C 1
ATOM 2899 O O . ALA B 1 162 ? 15.322 9.218 9.560 1.00 9.09 200 ALA B O 1
ATOM 2901 N N . GLY B 1 163 ? 15.818 9.267 11.737 1.00 5.50 201 GLY B N 1
ATOM 2902 C CA . GLY B 1 163 ? 16.165 7.862 11.796 1.00 5.37 201 GLY B CA 1
ATOM 2903 C C . GLY B 1 163 ? 17.673 7.564 11.904 1.00 4.61 201 GLY B C 1
ATOM 2904 O O . GLY B 1 163 ? 18.047 6.443 11.622 1.00 5.80 201 GLY B O 1
ATOM 2905 N N . ALA B 1 164 ? 18.463 8.536 12.284 1.00 4.81 202 ALA B N 1
ATOM 2906 C CA . ALA B 1 164 ? 19.882 8.275 12.474 1.00 5.14 202 ALA B CA 1
ATOM 2907 C C . ALA B 1 164 ? 20.066 7.298 13.642 1.00 5.18 202 ALA B C 1
ATOM 2908 O O . ALA B 1 164 ? 19.369 7.369 14.659 1.00 6.75 202 ALA B O 1
ATOM 2910 N N . ASN B 1 165 ? 21.004 6.374 13.467 1.00 5.04 203 ASN B N 1
ATOM 2911 C CA . ASN B 1 165 ? 21.293 5.384 14.480 1.00 5.44 203 ASN B CA 1
ATOM 2912 C C . ASN B 1 165 ? 22.039 6.065 15.616 1.00 5.44 203 ASN B C 1
ATOM 2913 O O . ASN B 1 165 ? 23.132 6.583 15.404 1.00 6.55 203 ASN B O 1
ATOM 2918 N N . PRO B 1 166 ? 21.467 6.097 16.831 1.00 6.19 204 PRO B N 1
ATOM 2919 C CA . PRO B 1 166 ? 22.125 6.847 17.911 1.00 7.34 204 PRO B CA 1
ATOM 2920 C C . PRO B 1 166 ? 23.303 6.097 18.517 1.00 6.93 204 PRO B C 1
ATOM 2921 O O . PRO B 1 166 ? 23.968 6.676 19.373 1.00 8.71 204 PRO B O 1
ATOM 2925 N N . ASN B 1 167 ? 23.542 4.851 18.123 1.00 6.62 205 ASN B N 1
ATOM 2926 C CA . ASN B 1 167 ? 24.560 3.988 18.713 1.00 7.78 205 ASN B CA 1
ATOM 2927 C C . ASN B 1 167 ? 25.769 3.774 17.845 1.00 8.37 205 ASN B C 1
ATOM 2928 O O . ASN B 1 167 ? 26.670 3.025 18.229 1.00 11.70 205 ASN B O 1
ATOM 2933 N N . LEU B 1 168 ? 25.830 4.427 16.665 1.00 6.80 206 LEU B N 1
ATOM 2934 C CA . LEU B 1 168 ? 27.066 4.371 15.855 1.00 7.15 206 LEU B CA 1
ATOM 2935 C C . LEU B 1 168 ? 28.138 5.205 16.571 1.00 6.85 206 LEU B C 1
ATOM 2936 O O . LEU B 1 168 ? 28.001 6.415 16.729 1.00 7.47 206 LEU B O 1
ATOM 2941 N N . ALA B 1 169 ? 29.173 4.512 17.036 1.00 7.77 207 ALA B N 1
ATOM 2942 C CA . ALA B 1 169 ? 30.235 5.065 17.837 1.00 7.49 207 ALA B CA 1
ATOM 2943 C C . ALA B 1 169 ? 31.391 5.591 17.020 1.00 6.82 207 ALA B C 1
ATOM 2944 O O . ALA B 1 169 ? 31.515 5.251 15.853 1.00 8.50 207 ALA B O 1
ATOM 2946 N N . ASP B 1 170 ? 32.256 6.325 17.683 1.00 7.13 208 ASP B N 1
ATOM 2947 C CA . ASP B 1 170 ? 33.483 6.808 17.069 1.00 7.64 208 ASP B CA 1
ATOM 2948 C C . ASP B 1 170 ? 34.490 5.644 16.949 1.00 8.25 208 ASP B C 1
ATOM 2949 O O . ASP B 1 170 ? 34.184 4.494 17.265 1.00 8.80 208 ASP B O 1
ATOM 2954 N N A LYS B 1 171 ? 35.693 5.964 16.456 0.80 10.08 209 LYS B N 1
ATOM 2955 N N B LYS B 1 171 ? 35.680 5.961 16.443 0.20 9.88 209 LYS B N 1
ATOM 2956 C CA A LYS B 1 171 ? 36.708 4.936 16.250 0.80 10.86 209 LYS B CA 1
ATOM 2957 C CA B LYS B 1 171 ? 36.708 4.954 16.200 0.20 11.31 209 LYS B CA 1
ATOM 2958 C C A LYS B 1 171 ? 37.131 4.236 17.499 0.80 12.17 209 LYS B C 1
ATOM 2959 C C B LYS B 1 171 ? 37.187 4.257 17.478 0.20 11.73 209 LYS B C 1
ATOM 2960 O O A LYS B 1 171 ? 37.614 3.105 17.433 0.80 16.02 209 LYS B O 1
ATOM 2961 O O B LYS B 1 171 ? 37.704 3.140 17.412 0.20 13.69 209 LYS B O 1
ATOM 2972 N N . ASP B 1 172 ? 37.007 4.914 18.624 1.00 10.40 210 ASP B N 1
ATOM 2973 C CA . ASP B 1 172 ? 37.402 4.411 19.908 1.00 11.16 210 ASP B CA 1
ATOM 2974 C C . ASP B 1 172 ? 36.252 3.729 20.656 1.00 11.12 210 ASP B C 1
ATOM 2975 O O . ASP B 1 172 ? 36.402 3.342 21.832 1.00 13.42 210 ASP B O 1
ATOM 2980 N N . GLY B 1 173 ? 35.109 3.520 19.984 1.00 9.90 211 GLY B N 1
ATOM 2981 C CA . GLY B 1 173 ? 34.005 2.890 20.581 1.00 9.72 211 GLY B CA 1
ATOM 2982 C C . GLY B 1 173 ? 33.133 3.743 21.496 1.00 8.79 211 GLY B C 1
ATOM 2983 O O . GLY B 1 173 ? 32.252 3.211 22.156 1.00 10.58 211 GLY B O 1
ATOM 2984 N N A ILE B 1 174 ? 33.362 5.052 21.496 0.70 8.19 212 ILE B N 1
ATOM 2985 N N B ILE B 1 174 ? 33.376 5.049 21.525 0.30 8.27 212 ILE B N 1
ATOM 2986 C CA A ILE B 1 174 ? 32.613 5.967 22.353 0.70 8.32 212 ILE B CA 1
ATOM 2987 C CA B ILE B 1 174 ? 32.614 5.953 22.372 0.30 8.50 212 ILE B CA 1
ATOM 2988 C C A ILE B 1 174 ? 31.348 6.430 21.604 0.70 7.10 212 ILE B C 1
ATOM 2989 C C B ILE B 1 174 ? 31.359 6.424 21.614 0.30 7.42 212 ILE B C 1
ATOM 2990 O O A ILE B 1 174 ? 31.426 6.903 20.475 0.70 7.31 212 ILE B O 1
ATOM 2991 O O B ILE B 1 174 ? 31.464 6.925 20.494 0.30 7.45 212 ILE B O 1
ATOM 3000 N N . THR B 1 175 ? 30.180 6.201 22.204 1.00 7.79 213 THR B N 1
ATOM 3001 C CA . THR B 1 175 ? 28.900 6.446 21.532 1.00 7.05 213 THR B CA 1
ATOM 3002 C C . THR B 1 175 ? 28.483 7.901 21.701 1.00 6.14 213 THR B C 1
ATOM 3003 O O . THR B 1 175 ? 28.951 8.623 22.602 1.00 6.89 213 THR B O 1
ATOM 3007 N N . PRO B 1 176 ? 27.516 8.341 20.886 1.00 6.13 214 PRO B N 1
ATOM 3008 C CA . PRO B 1 1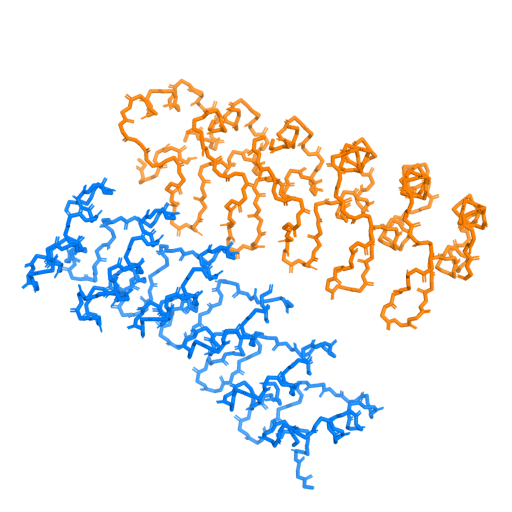76 ? 26.913 9.686 21.080 1.00 5.68 214 PRO B CA 1
ATOM 3009 C C . PRO B 1 176 ? 26.484 9.922 22.542 1.00 6.03 214 PRO B C 1
ATOM 3010 O O . PRO B 1 176 ? 26.705 11.016 23.065 1.00 6.32 214 PRO B O 1
ATOM 3014 N N . LEU B 1 177 ? 25.809 8.939 23.168 1.00 6.43 215 LEU B N 1
ATOM 3015 C CA . LEU B 1 177 ? 25.367 9.121 24.543 1.00 6.37 215 LEU B CA 1
ATOM 3016 C C . LEU B 1 177 ? 26.539 9.395 25.487 1.00 6.65 215 LEU B C 1
ATOM 3017 O O . LEU B 1 177 ? 26.443 10.284 26.333 1.00 7.30 215 LEU B O 1
ATOM 3022 N N . GLN B 1 178 ? 27.579 8.588 25.385 1.00 6.81 216 GLN B N 1
ATOM 3023 C CA . GLN B 1 178 ? 28.733 8.762 26.252 1.00 7.12 216 GLN B CA 1
ATOM 3024 C C . GLN B 1 178 ? 29.378 10.139 26.017 1.00 6.53 216 GLN B C 1
ATOM 3025 O O . GLN B 1 178 ? 29.705 10.827 26.977 1.00 7.71 216 GLN B O 1
ATOM 3031 N N . HIS B 1 179 ? 29.465 10.544 24.748 1.00 6.45 217 HIS B N 1
ATOM 3032 C CA . HIS B 1 179 ? 30.026 11.858 24.453 1.00 6.63 217 HIS B CA 1
ATOM 3033 C C . HIS B 1 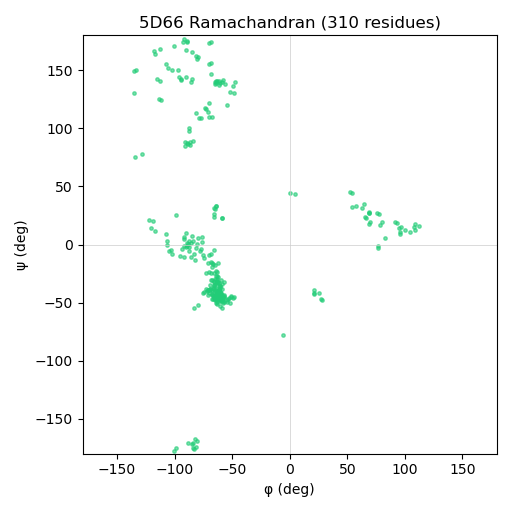179 ? 29.136 12.997 25.053 1.00 6.85 217 HIS B C 1
ATOM 3034 O O . HIS B 1 179 ? 29.676 13.982 25.586 1.00 7.73 217 HIS B O 1
ATOM 3041 N N . ALA B 1 180 ? 27.820 12.877 24.978 1.00 6.42 218 ALA B N 1
ATOM 3042 C CA . ALA B 1 180 ? 26.928 13.872 25.544 1.00 7.02 218 ALA B CA 1
ATOM 3043 C C . ALA B 1 180 ? 27.066 13.933 27.067 1.00 7.18 218 ALA B C 1
ATOM 3044 O O . ALA B 1 180 ? 27.112 14.997 27.674 1.00 8.03 218 ALA B O 1
ATOM 3046 N N . ARG B 1 181 ? 27.092 12.742 27.674 1.00 7.82 219 ARG B N 1
ATOM 3047 C CA . ARG B 1 181 ? 27.248 12.651 29.134 1.00 9.35 219 ARG B CA 1
ATOM 3048 C C . ARG B 1 181 ? 28.545 13.212 29.642 1.00 8.60 219 ARG B C 1
ATOM 3049 O O . ARG B 1 181 ? 28.581 13.929 30.651 1.00 9.52 219 ARG B O 1
ATOM 3057 N N A THR B 1 182 ? 29.650 12.935 28.959 0.70 8.02 220 THR B N 1
ATOM 3058 N N B THR B 1 182 ? 29.639 12.905 28.953 0.30 8.19 220 THR B N 1
ATOM 3059 C CA A THR B 1 182 ? 30.964 13.448 29.449 0.70 8.25 220 THR B CA 1
ATOM 3060 C CA B THR B 1 182 ? 30.974 13.412 29.323 0.30 8.38 220 THR B CA 1
ATOM 3061 C C A THR B 1 182 ? 31.006 14.946 29.361 0.70 7.04 220 THR B C 1
ATOM 3062 C C B THR B 1 182 ? 31.048 14.935 29.317 0.30 7.72 220 THR B C 1
ATOM 3063 O O A THR B 1 182 ? 31.773 15.572 30.111 0.70 9.16 220 THR B O 1
ATOM 3064 O O B THR B 1 182 ? 31.834 15.533 30.067 0.30 9.02 220 THR B O 1
ATOM 3071 N N . ARG B 1 183 ? 30.243 15.557 28.465 1.00 7.89 221 ARG B N 1
ATOM 3072 C CA . ARG B 1 183 ? 30.184 16.998 28.276 1.00 7.54 221 ARG B CA 1
ATOM 3073 C C . ARG B 1 183 ? 29.072 17.659 29.045 1.00 7.56 221 ARG B C 1
ATOM 3074 O O . ARG B 1 183 ? 29.005 18.894 29.060 1.00 8.47 221 ARG B O 1
ATOM 3082 N N . GLY B 1 184 ? 28.201 16.905 29.738 1.00 7.83 222 GLY B N 1
ATOM 3083 C CA . GLY B 1 184 ? 27.097 17.477 30.478 1.00 8.69 222 GLY B CA 1
ATOM 3084 C C . GLY B 1 184 ? 25.995 18.093 29.618 1.00 7.46 222 GLY B C 1
ATOM 3085 O O . GLY B 1 184 ? 25.307 19.016 30.059 1.00 10.00 222 GLY B O 1
ATOM 3086 N N . TYR B 1 185 ? 25.840 17.602 28.409 1.00 7.40 223 TYR B N 1
ATOM 3087 C CA . TYR B 1 185 ? 24.831 18.141 27.489 1.00 7.23 223 TYR B CA 1
ATOM 3088 C C . TYR B 1 185 ? 23.478 17.488 27.778 1.00 7.40 223 TYR B C 1
ATOM 3089 O O . TYR B 1 185 ? 23.130 16.431 27.217 1.00 8.09 223 TYR B O 1
ATOM 3098 N N . ARG B 1 186 ? 22.717 18.105 28.688 1.00 7.61 224 ARG B N 1
ATOM 3099 C CA . ARG B 1 186 ? 21.578 17.369 29.266 1.00 7.97 224 ARG B CA 1
ATOM 3100 C C . ARG B 1 186 ? 20.459 17.189 28.257 1.00 6.75 224 ARG B C 1
ATOM 3101 O O . ARG B 1 186 ? 19.808 16.132 28.186 1.00 7.31 224 ARG B O 1
ATOM 3109 N N . GLU B 1 187 ? 20.232 18.239 27.452 1.00 6.85 225 GLU B N 1
ATOM 3110 C CA . GLU B 1 187 ? 19.179 18.187 26.437 1.00 7.30 225 GLU B CA 1
ATOM 3111 C C . GLU B 1 187 ? 19.464 17.131 25.383 1.00 6.48 225 GLU B C 1
ATOM 3112 O O . GLU B 1 187 ? 18.617 16.296 25.039 1.00 6.73 225 GLU B O 1
ATOM 3118 N N . ILE B 1 188 ? 20.729 17.135 24.892 1.00 6.38 226 ILE B N 1
ATOM 3119 C CA . ILE B 1 188 ? 21.141 16.127 23.926 1.00 6.00 226 ILE B CA 1
ATOM 3120 C C . ILE B 1 188 ? 21.067 14.728 24.498 1.00 5.91 226 ILE B C 1
ATOM 3121 O O . ILE B 1 188 ? 20.608 13.794 23.846 1.00 6.40 226 ILE B O 1
ATOM 3126 N N . GLU B 1 189 ? 21.471 14.554 25.776 1.00 6.65 227 GLU B N 1
ATOM 3127 C CA . GLU B 1 189 ? 21.352 13.254 26.407 1.00 6.87 227 GLU B CA 1
ATOM 3128 C C . GLU B 1 189 ? 19.906 12.763 26.407 1.00 6.29 227 GLU B C 1
ATOM 3129 O O . GLU B 1 189 ? 19.627 11.597 26.092 1.00 6.70 227 GLU B O 1
ATOM 3135 N N A LYS B 1 190 ? 18.983 13.650 26.779 0.50 6.31 228 LYS B N 1
ATOM 3136 N N B LYS B 1 190 ? 18.982 13.646 26.781 0.50 6.33 228 LYS B N 1
ATOM 3137 C CA A LYS B 1 190 ? 17.569 13.245 26.830 0.50 6.89 228 LYS B CA 1
ATOM 3138 C CA B LYS B 1 190 ? 17.569 13.238 26.830 0.50 6.89 228 LYS B CA 1
ATOM 3139 C C A LYS B 1 190 ? 17.076 12.852 25.456 0.50 6.21 228 LYS B C 1
ATOM 3140 C C B LYS B 1 190 ? 17.074 12.848 25.455 0.50 6.24 228 LYS B C 1
ATOM 3141 O O A LYS B 1 190 ? 16.393 11.813 25.323 0.50 6.57 228 LYS B O 1
ATOM 3142 O O B LYS B 1 190 ? 16.376 11.817 25.321 0.50 6.61 228 LYS B O 1
ATOM 3153 N N . LEU B 1 191 ? 17.426 13.623 24.427 1.00 6.14 229 LEU B N 1
ATOM 3154 C CA . LEU B 1 191 ? 17.055 13.267 23.061 1.00 5.91 229 LEU B CA 1
ATOM 3155 C C . LEU B 1 191 ? 17.562 11.903 22.650 1.00 6.23 229 LEU B C 1
ATOM 3156 O O . LEU B 1 191 ? 16.855 11.111 22.017 1.00 6.10 229 LEU B O 1
ATOM 3161 N N . LEU B 1 192 ? 18.836 11.650 22.936 1.00 5.99 230 LEU B N 1
ATOM 3162 C CA . LEU B 1 192 ? 19.454 10.382 22.615 1.00 5.96 230 LEU B CA 1
ATOM 3163 C C . LEU B 1 192 ? 18.774 9.215 23.300 1.00 5.86 230 LEU B C 1
ATOM 3164 O O . LEU B 1 192 ? 18.554 8.163 22.703 1.00 6.33 230 LEU B O 1
ATOM 3169 N N . LEU B 1 193 ? 18.488 9.373 24.600 1.00 6.41 231 LEU B N 1
ATOM 3170 C CA . LEU B 1 193 ? 17.846 8.267 25.339 1.00 6.88 231 LEU B CA 1
ATOM 3171 C C . LEU B 1 193 ? 16.466 7.904 24.779 1.00 6.53 231 LEU B C 1
ATOM 3172 O O . LEU B 1 193 ? 16.149 6.751 24.669 1.00 7.82 231 LEU B O 1
ATOM 3177 N N . VAL B 1 194 ? 15.696 8.917 24.383 1.00 7.12 232 VAL B N 1
ATOM 3178 C CA . VAL B 1 194 ? 14.392 8.625 23.749 1.00 7.67 232 VAL B CA 1
ATOM 3179 C C . VAL B 1 194 ? 14.599 7.772 22.496 1.00 7.19 232 VAL B C 1
ATOM 3180 O O . VAL B 1 194 ? 13.802 6.896 22.209 1.00 10.13 232 VAL B O 1
ATOM 3184 N N . ALA B 1 195 ? 15.658 8.049 21.759 1.00 7.15 233 ALA B N 1
ATOM 3185 C CA . ALA B 1 195 ? 15.999 7.300 20.557 1.00 7.76 233 ALA B CA 1
ATOM 3186 C C . ALA B 1 195 ? 16.619 5.925 20.759 1.00 8.04 233 ALA B C 1
ATOM 3187 O O . ALA B 1 195 ? 16.951 5.265 19.773 1.00 10.00 233 ALA B O 1
ATOM 3189 N N . GLY B 1 196 ? 16.763 5.496 22.002 1.00 7.93 234 GLY B N 1
ATOM 3190 C CA . GLY B 1 196 ? 17.329 4.159 22.280 1.00 8.27 234 GLY B CA 1
ATOM 3191 C C . GLY B 1 196 ? 18.826 4.132 22.479 1.00 6.91 234 GLY B C 1
ATOM 3192 O O . GLY B 1 196 ? 19.426 3.042 22.393 1.00 8.93 234 GLY B O 1
ATOM 3193 N N . ALA B 1 197 ? 19.425 5.261 22.769 1.00 6.79 235 ALA B N 1
ATOM 3194 C CA . ALA B 1 197 ? 20.873 5.304 22.878 1.00 7.44 235 ALA B CA 1
ATOM 3195 C C . ALA B 1 197 ? 21.423 4.544 24.077 1.00 7.95 235 ALA B C 1
ATOM 3196 O O . ALA B 1 197 ? 20.842 4.517 25.160 1.00 9.89 235 ALA B O 1
ATOM 3198 N N . LYS B 1 198 ? 22.602 3.974 23.868 1.00 9.56 236 LYS B N 1
ATOM 3199 C CA . LYS B 1 198 ? 23.432 3.331 24.905 1.00 11.14 236 LYS B CA 1
ATOM 3200 C C . LYS B 1 198 ? 24.883 3.842 24.816 1.00 13.55 236 LYS B C 1
ATOM 3201 O O . LYS B 1 198 ? 25.237 4.567 23.883 1.00 12.56 236 LYS B O 1
#

Secondary structure (DSSP, 8-state):
---S---TTTT-HHHHHHHHTT---TT---TTS-----TTTTT-HHHH--TTTT--TT---TTS--HHHHHHHHT-HHHH-------TT---TTS--THHHHHHTT-HHHHHHHHHHT--TT---TTS--HHHHHHHSS-SSHHHHHHHHHHHHHT--TT---TTS--HHHHHHHHT-HHHHHHHHHTT--/--SS---TTTT-HHHHHHHHTSS--TT---TTS-----TTTTT-HHHH--TTTT--TT---TTS--HHHHHHHHT-HHHH-------TT---TTS--THHHHHHTT-HHHHHHHHHHT--TT---TTS--HHHHHHHHS-SSHHHHHHHHHHHHTT--TT---TTS--HHHHHHHHT-HHHHHHHHHTT--

Sequence (382 aa):
DEYPLHAAANDDIIQLIKHILSQKTLIDARDETGSTALVATRANNIHAAHLIEAGADVNAKDNIQDSPYLYAGAQQGYLLKILRRTLHGADLKSTNRYGGTALIPAAERGHVEETVRRTLIAAGVNVNHVNNLGWTALLEAIILGNGKSNNYQQQIVALLLKAGANPNLADKKDGIITPLQQHARTTRGYREIEKKLLLVVAGAKDEYPLHAAANDDIIQLIKHILSQKTLIIDARDETGSTALVATRANNIIHAAHLIEAGADVNAKDNIQDSPYLYAGAQQGYLLKILRRTLHGADLKSTNRYGGTALIPAAERGHVEETVRRTLIAAGVNVNHVNNLGWTALLEAIILGNGKSNNYQQQIVALLLKAGANPNLADKKDGIITPLQHARTTRGYREIEKKLLLVAGAK

Foldseek 3Di:
DQDVLLCLCVLVLVVNVVVVVVVDDQQDADPQGGGSCVNLVNLSLNSVVSLVSPDQQCDQGPQNDGSLLSCLLVVSPSSNVSLSDDDLCGATNQQDGSLQSNLLVLNQVSNLVSLVSPRPQAGATNQQDGSLRSLLQRPLLDDSSLSSLLSSLVSPHDQARAGPVRQGSLNSCVVNVNVSSNVSSVVSPYD/DQDVLLVLCVLVLVSNVVVLVDDDPQQDADPQGGGSCVNLVNLSLNSVVSLVSPDDQCRQGPQNDGSLLSCLLVVSPSSNVSLSDDDLCGATNQQDGSLQSCLLVLSQVSNLVSLVSPRDQAGATNQQDGSLRSLLQNPLLDDSSLSSLLSSLVSPHDQLRDGPVRQTSLNSCVVNVSVSSNVSSVVSVYD